Protein 3ZJB (pdb70)

Radius of gyration: 25.99 Å; Cα contacts (8 Å, |Δi|>4): 1140; chains: 3; bounding box: 57×69×74 Å

GO terms:
  GO:0042802 identical protein binding (F, IPI)
  GO:0005634 nucleus (C, IDA)
  GO:0005737 cytoplasm (C, IDA)
  GO:0045860 positive regulation of protein kinase activity (P, IDA)
  GO:0046330 positive regulation of JNK cascade (P, IDA)
  GO:0061630 ubiquitin protein ligase activity (F, EXP)
  GO:0005634 nucleus (C, EXP)
  GO:0005737 cytoplasm (C, EXP)
  GO:0050699 WW domain binding (F, IPI)
  GO:0005515 protein binding (F, IPI)
  GO:0005634 nucleus (C, TAS)
  GO:0001650 fibrillar center (C, IDA)
  GO:0005654 nucleoplasm (C, IDA)
  GO:0005829 cytosol (C, IDA)
  GO:0005164 tumor necrosis factor receptor binding (F, IPI)
  GO:0031625 ubiquitin protein ligase binding (F, IPI)
  GO:0031996 thioesterase binding (F, IPI)

CATH classification: 2.60.210.10

Structure (mmCIF, N/CA/C/O backbone):
data_3ZJB
#
_entry.id   3ZJB
#
_cell.length_a   54.620
_cell.length_b   85.440
_cell.length_c   61.650
_cell.angle_alpha   90.00
_cell.angle_beta   108.08
_cell.angle_gamma   90.00
#
_symmetry.space_group_name_H-M   'P 1 21 1'
#
loop_
_entity.id
_entity.type
_entity.pdbx_description
1 polymer 'TNF RECEPTOR-ASSOCIATED FACTOR 4'
2 non-polymer 'CHLORIDE ION'
3 water water
#
loop_
_atom_site.group_PDB
_atom_site.id
_atom_site.type_symbol
_atom_site.label_atom_id
_atom_site.label_alt_id
_atom_site.label_comp_id
_atom_site.label_asym_id
_atom_site.label_entity_id
_atom_site.label_seq_id
_atom_site.pdbx_PDB_ins_code
_atom_site.Cartn_x
_atom_site.Cartn_y
_atom_site.Cartn_z
_atom_site.occupancy
_atom_site.B_iso_or_equiv
_atom_site.auth_seq_id
_atom_site.auth_comp_id
_atom_site.auth_asym_id
_atom_site.auth_atom_id
_atom_site.pdbx_PDB_model_num
ATOM 1 N N . VAL A 1 4 ? -37.423 -15.057 57.749 1.00 101.21 285 VAL A N 1
ATOM 2 C CA . VAL A 1 4 ? -36.705 -16.205 58.313 1.00 99.73 285 VAL A CA 1
ATOM 3 C C . VAL A 1 4 ? -35.614 -16.678 57.339 1.00 101.95 285 VAL A C 1
ATOM 4 O O . VAL A 1 4 ? -34.465 -16.857 57.753 1.00 99.82 285 VAL A O 1
ATOM 8 N N . SER A 1 5 ? -35.983 -16.867 56.046 1.00 98.98 286 SER A N 1
ATOM 9 C CA . SER A 1 5 ? -35.103 -17.299 54.949 1.00 97.63 286 SER A CA 1
ATOM 10 C C . SER A 1 5 ? -33.908 -16.363 54.770 1.00 99.64 286 SER A C 1
ATOM 11 O O . SER A 1 5 ? -32.813 -16.825 54.446 1.00 97.73 286 SER A O 1
ATOM 14 N N . ARG A 1 6 ? -34.130 -15.049 54.982 1.00 96.31 287 ARG A N 1
ATOM 15 C CA . ARG A 1 6 ? -33.118 -14.002 54.878 1.00 94.94 287 ARG A CA 1
ATOM 16 C C . ARG A 1 6 ? -32.091 -14.108 56.012 1.00 96.27 287 ARG A C 1
ATOM 17 O O . ARG A 1 6 ? -30.898 -14.021 55.735 1.00 94.56 287 ARG A O 1
ATOM 25 N N . GLN A 1 7 ? -32.553 -14.323 57.272 1.00 92.23 288 GLN A N 1
ATOM 26 C CA . GLN A 1 7 ? -31.703 -14.465 58.471 1.00 90.35 288 GLN A CA 1
ATOM 27 C C . GLN A 1 7 ? -30.784 -15.689 58.379 1.00 91.53 288 GLN A C 1
ATOM 28 O O . GLN A 1 7 ? -29.644 -15.635 58.844 1.00 90.03 288 GLN A O 1
ATOM 34 N N . ARG A 1 8 ? -31.289 -16.781 57.775 1.00 87.09 289 ARG A N 1
ATOM 35 C CA . ARG A 1 8 ? -30.566 -18.041 57.595 1.00 85.20 289 ARG A CA 1
ATOM 36 C C . ARG A 1 8 ? -29.528 -17.949 56.483 1.00 86.17 289 ARG A C 1
ATOM 37 O O . ARG A 1 8 ? -28.423 -18.472 56.644 1.00 83.68 289 ARG A O 1
ATOM 45 N N . GLN A 1 9 ? -29.881 -17.271 55.365 1.00 82.74 290 GLN A N 1
ATOM 46 C CA . GLN A 1 9 ? -28.981 -17.021 54.235 1.00 81.72 290 GLN A CA 1
ATOM 47 C C . GLN A 1 9 ? -27.882 -16.068 54.700 1.00 83.16 290 GLN A C 1
ATOM 48 O O . GLN A 1 9 ? -26.743 -16.184 54.244 1.00 81.80 290 GLN A O 1
ATOM 54 N N . GLU A 1 10 ? -28.230 -15.145 55.632 1.00 78.60 291 GLU A N 1
ATOM 55 C CA . GLU A 1 10 ? -27.294 -14.204 56.233 1.00 76.99 291 GLU A CA 1
ATOM 56 C C . GLU A 1 10 ? -26.293 -14.953 57.127 1.00 76.32 291 GLU A C 1
ATOM 57 O O . GLU A 1 10 ? -25.105 -14.659 57.045 1.00 75.33 291 GLU A O 1
ATOM 63 N N . LEU A 1 11 ? -26.761 -15.928 57.948 1.00 70.28 292 LEU A N 1
ATOM 64 C CA . LEU A 1 11 ? -25.902 -16.724 58.840 1.00 68.13 292 LEU A CA 1
ATOM 65 C C . LEU A 1 11 ? -24.894 -17.569 58.065 1.00 67.97 292 LEU A C 1
ATOM 66 O O . LEU A 1 11 ? -23.743 -17.682 58.486 1.00 66.35 292 LEU A O 1
ATOM 71 N N . GLN A 1 12 ? -25.348 -18.166 56.941 1.00 62.88 293 GLN A N 1
ATOM 72 C CA . GLN A 1 12 ? -24.594 -19.018 56.017 1.00 61.08 293 GLN A CA 1
ATOM 73 C C . GLN A 1 12 ? -23.499 -18.209 55.327 1.00 61.41 293 GLN A C 1
ATOM 74 O O . GLN A 1 12 ? -22.394 -18.718 55.108 1.00 59.37 293 GLN A O 1
ATOM 80 N N . GLU A 1 13 ? -23.818 -16.947 54.996 1.00 57.29 294 GLU A N 1
ATOM 81 C CA . GLU A 1 13 ? -22.922 -16.001 54.335 1.00 56.52 294 GLU A CA 1
ATOM 82 C C . GLU A 1 13 ? -21.790 -15.605 55.274 1.00 57.53 294 GLU A C 1
ATOM 83 O O . GLU A 1 13 ? -20.632 -15.593 54.852 1.00 56.18 294 GLU A O 1
ATOM 89 N N . LEU A 1 14 ? -22.126 -15.315 56.550 1.00 53.95 295 LEU A N 1
ATOM 90 C CA . LEU A 1 14 ? -21.164 -14.933 57.587 1.00 53.41 295 LEU A CA 1
ATOM 91 C C . LEU A 1 14 ? -20.258 -16.094 57.962 1.00 55.85 295 LEU A C 1
ATOM 92 O O . LEU A 1 14 ? -19.059 -15.881 58.166 1.00 54.02 295 LEU A O 1
ATOM 97 N N . ARG A 1 15 ? -20.821 -17.325 58.012 1.00 52.81 296 ARG A N 1
ATOM 98 C CA . ARG A 1 15 ? -20.076 -18.548 58.326 1.00 51.93 296 ARG A CA 1
ATOM 99 C C . ARG A 1 15 ? -19.020 -18.828 57.251 1.00 54.23 296 ARG A C 1
ATOM 100 O O . ARG A 1 15 ? -17.896 -19.227 57.576 1.00 52.71 296 ARG A O 1
ATOM 108 N N . ARG A 1 16 ? -19.392 -18.609 55.976 1.00 50.74 297 ARG A N 1
ATOM 109 C CA . ARG A 1 16 ? -18.516 -18.788 54.825 1.00 50.72 297 ARG A CA 1
ATOM 110 C C . ARG A 1 16 ? -17.379 -17.758 54.908 1.00 52.68 297 ARG A C 1
ATOM 111 O O . ARG A 1 16 ? -16.214 -18.135 54.734 1.00 52.10 297 ARG A O 1
ATOM 119 N N . GLU A 1 17 ? -17.723 -16.476 55.220 1.00 47.61 298 GLU A N 1
ATOM 120 C CA . GLU A 1 17 ? -16.783 -15.361 55.380 1.00 46.41 298 GLU A CA 1
ATOM 121 C C . GLU A 1 17 ? -15.757 -15.666 56.476 1.00 46.08 298 GLU A C 1
ATOM 122 O O . GLU A 1 17 ? -14.567 -15.414 56.280 1.00 44.81 298 GLU A O 1
ATOM 128 N N . LEU A 1 18 ? -16.208 -16.256 57.597 1.00 41.36 299 LEU A N 1
ATOM 129 C CA . LEU A 1 18 ? -15.335 -16.649 58.707 1.00 40.33 299 LEU A CA 1
ATOM 130 C C . LEU A 1 18 ? -14.324 -17.726 58.281 1.00 42.92 299 LEU A C 1
ATOM 131 O O . LEU A 1 18 ? -13.137 -17.631 58.616 1.00 42.09 299 LEU A O 1
ATOM 136 N N . GLU A 1 19 ? -14.791 -18.695 57.479 1.00 38.69 300 GLU A N 1
ATOM 137 C CA . GLU A 1 19 ? -13.947 -19.774 56.971 1.00 37.98 300 GLU A CA 1
ATOM 138 C C . GLU A 1 19 ? -12.854 -19.266 56.028 1.00 42.28 300 GLU A C 1
ATOM 139 O O . GLU A 1 19 ? -11.741 -19.788 56.066 1.00 42.03 300 GLU A O 1
ATOM 145 N N . GLU A 1 20 ? -13.142 -18.216 55.230 1.00 39.53 301 GLU A N 1
ATOM 146 C CA . GLU A 1 20 ? -12.154 -17.574 54.348 1.00 39.11 301 GLU A CA 1
ATOM 147 C C . GLU A 1 20 ? -11.101 -16.781 55.158 1.00 39.90 301 GLU A C 1
ATOM 148 O O . GLU A 1 20 ? -10.009 -16.523 54.645 1.00 38.80 301 GLU A O 1
ATOM 154 N N . LEU A 1 21 ? -11.416 -16.452 56.445 1.00 33.98 302 LEU A N 1
ATOM 155 C CA . LEU A 1 21 ? -10.510 -15.786 57.377 1.00 31.91 302 LEU A CA 1
ATOM 156 C C . LEU A 1 21 ? -9.611 -16.782 58.142 1.00 34.20 302 LEU A C 1
ATOM 157 O O . LEU A 1 21 ? -8.771 -16.347 58.939 1.00 33.22 302 LEU A O 1
ATOM 162 N N . SER A 1 22 ? -9.784 -18.106 57.918 1.00 29.03 303 SER A N 1
ATOM 163 C CA . SER A 1 22 ? -8.910 -19.106 58.531 1.00 28.01 303 SER A CA 1
ATOM 164 C C . SER A 1 22 ? -7.611 -19.134 57.686 1.00 29.97 303 SER A C 1
ATOM 165 O O . SER A 1 22 ? -7.603 -19.642 56.567 1.00 27.84 303 SER A O 1
ATOM 168 N N . VAL A 1 23 ? -6.558 -18.483 58.198 1.00 26.33 304 VAL A N 1
ATOM 169 C CA . VAL A 1 23 ? -5.285 -18.312 57.504 1.00 26.33 304 VAL A CA 1
ATOM 170 C C . VAL A 1 23 ? -4.172 -18.556 58.496 1.00 29.63 304 VAL A C 1
ATOM 171 O O . VAL A 1 23 ? -4.255 -18.108 59.637 1.00 29.23 304 VAL A O 1
ATOM 175 N N . GLY A 1 24 ? -3.122 -19.238 58.049 1.00 25.85 305 GLY A N 1
ATOM 176 C CA . GLY A 1 24 ? -1.948 -19.456 58.875 1.00 24.73 305 GLY A CA 1
ATOM 177 C C . GLY A 1 24 ? -1.259 -18.150 59.256 1.00 30.84 305 GLY A C 1
ATOM 178 O O . GLY A 1 24 ? -1.365 -17.156 58.536 1.00 31.19 305 GLY A O 1
ATOM 179 N N . SER A 1 25 ? -0.584 -18.129 60.406 1.00 28.33 306 SER A N 1
ATOM 180 C CA . SER A 1 25 ? 0.166 -16.974 60.891 1.00 28.66 306 SER A CA 1
ATOM 181 C C . SER A 1 25 ? 1.609 -17.238 60.488 1.00 32.15 306 SER A C 1
ATOM 182 O O . SER A 1 25 ? 2.252 -18.123 61.056 1.00 29.34 306 SER A O 1
ATOM 185 N N . ASP A 1 26 ? 2.101 -16.526 59.449 1.00 30.63 307 ASP A N 1
ATOM 186 C CA . ASP A 1 26 ? 3.429 -16.755 58.859 1.00 31.61 307 ASP A CA 1
ATOM 187 C C . ASP A 1 26 ? 3.554 -18.241 58.446 1.00 32.90 307 ASP A C 1
ATOM 188 O O . ASP A 1 26 ? 4.552 -18.892 58.754 1.00 33.54 307 ASP A O 1
ATOM 193 N N . GLY A 1 27 ? 2.487 -18.764 57.827 1.00 27.63 308 GLY A N 1
ATOM 194 C CA . GLY A 1 27 ? 2.378 -20.145 57.361 1.00 26.98 308 GLY A CA 1
ATOM 195 C C . GLY A 1 27 ? 2.055 -21.180 58.426 1.00 29.75 308 GLY A C 1
ATOM 196 O O . GLY A 1 27 ? 1.987 -22.378 58.121 1.00 28.78 308 GLY A O 1
ATOM 197 N N . VAL A 1 28 ? 1.809 -20.731 59.671 1.00 27.05 309 VAL A N 1
ATOM 198 C CA . VAL A 1 28 ? 1.533 -21.632 60.799 1.00 26.15 309 VAL A CA 1
ATOM 199 C C . VAL A 1 28 ? 0.064 -21.761 61.189 1.00 27.96 309 VAL A C 1
ATOM 200 O O . VAL A 1 28 ? -0.587 -20.760 61.485 1.00 27.88 309 VAL A O 1
ATOM 204 N N . LEU A 1 29 ? -0.416 -23.001 61.279 1.00 23.84 310 LEU A N 1
ATOM 205 C CA . LEU A 1 29 ? -1.738 -23.311 61.813 1.00 24.07 310 LEU A CA 1
ATOM 206 C C . LEU A 1 29 ? -1.506 -24.080 63.092 1.00 24.93 310 LEU A C 1
ATOM 207 O O . LEU A 1 29 ? -0.714 -25.031 63.113 1.00 22.64 310 LEU A O 1
ATOM 212 N N . ILE A 1 30 ? -2.196 -23.672 64.155 1.00 21.55 311 ILE A N 1
ATOM 213 C CA . ILE A 1 30 ? -2.201 -24.401 65.419 1.00 21.02 311 ILE A CA 1
ATOM 214 C C . ILE A 1 30 ? -3.627 -24.865 65.623 1.00 24.97 311 ILE A C 1
ATOM 215 O O . ILE A 1 30 ? -4.541 -24.035 65.719 1.00 26.17 311 ILE A O 1
ATOM 220 N N . TRP A 1 31 ? -3.816 -26.190 65.644 1.00 18.65 312 TRP A N 1
ATOM 221 C CA . TRP A 1 31 ? -5.112 -26.831 65.816 1.00 18.12 312 TRP A CA 1
ATOM 222 C C . TRP A 1 31 ? -5.222 -27.463 67.200 1.00 18.52 312 TRP A C 1
ATOM 223 O O . TRP A 1 31 ? -4.478 -28.385 67.531 1.00 18.23 312 TRP A O 1
ATOM 234 N N . LYS A 1 32 ? -6.176 -26.949 67.998 1.00 15.87 313 LYS A N 1
ATOM 235 C CA . LYS A 1 32 ? -6.416 -27.454 69.348 1.00 15.29 313 LYS A CA 1
ATOM 236 C C . LYS A 1 32 ? -7.499 -28.541 69.296 1.00 18.92 313 LYS A C 1
ATOM 237 O O . LYS A 1 32 ? -8.615 -28.278 68.861 1.00 19.99 313 LYS A O 1
ATOM 243 N N . ILE A 1 33 ? -7.154 -29.760 69.711 1.00 15.65 314 ILE A N 1
ATOM 244 C CA . ILE A 1 33 ? -8.108 -30.860 69.784 1.00 15.12 314 ILE A CA 1
ATOM 245 C C . ILE A 1 33 ? -8.524 -30.977 71.241 1.00 16.91 314 ILE A C 1
ATOM 246 O O . ILE A 1 33 ? -7.759 -31.489 72.044 1.00 16.78 314 ILE A O 1
ATOM 251 N N . GLY A 1 34 ? -9.720 -30.486 71.560 1.00 15.20 315 GLY A N 1
ATOM 252 C CA . GLY A 1 34 ? -10.290 -30.543 72.904 1.00 14.70 315 GLY A CA 1
ATOM 253 C C . GLY A 1 34 ? -10.989 -31.871 73.132 1.00 18.61 315 GLY A C 1
ATOM 254 O O . GLY A 1 34 ? -11.181 -32.644 72.181 1.00 16.25 315 GLY A O 1
ATOM 255 N N . SER A 1 35 ? -11.378 -32.131 74.396 1.00 16.44 316 SER A N 1
ATOM 256 C CA . SER A 1 35 ? -12.037 -33.356 74.867 1.00 17.76 316 SER A CA 1
ATOM 257 C C . SER A 1 35 ? -11.243 -34.597 74.420 1.00 19.78 316 SER A C 1
ATOM 258 O O . SER A 1 35 ? -11.838 -35.555 73.924 1.00 19.98 316 SER A O 1
ATOM 261 N N . TYR A 1 36 ? -9.905 -34.553 74.559 1.00 16.75 317 TYR A N 1
ATOM 262 C CA . TYR A 1 36 ? -9.000 -35.638 74.111 1.00 16.82 317 TYR A CA 1
ATOM 263 C C . TYR A 1 36 ? -9.399 -37.027 74.673 1.00 19.83 317 TYR A C 1
ATOM 264 O O . TYR A 1 36 ? -9.425 -38.016 73.929 1.00 19.21 317 TYR A O 1
ATOM 273 N N . GLY A 1 37 ? -9.660 -37.064 75.983 1.00 17.52 318 GLY A N 1
ATOM 274 C CA . GLY A 1 37 ? -10.011 -38.279 76.709 1.00 18.87 318 GLY A CA 1
ATOM 275 C C . GLY A 1 37 ? -11.226 -38.984 76.141 1.00 21.92 318 GLY A C 1
ATOM 276 O O . GLY A 1 37 ? -11.195 -40.191 75.905 1.00 22.22 318 GLY A O 1
ATOM 277 N N . ARG A 1 38 ? -12.273 -38.223 75.852 1.00 18.92 319 ARG A N 1
ATOM 278 C CA . ARG A 1 38 ? -13.507 -38.752 75.268 1.00 18.99 319 ARG A CA 1
ATOM 279 C C . ARG A 1 38 ? -13.288 -39.189 73.802 1.00 21.11 319 ARG A C 1
ATOM 280 O O . ARG A 1 38 ? -13.671 -40.296 73.442 1.00 19.50 319 ARG A O 1
ATOM 288 N N . ARG A 1 39 ? -12.662 -38.328 72.989 1.00 18.45 320 ARG A N 1
ATOM 289 C CA . ARG A 1 39 ? -12.405 -38.555 71.563 1.00 19.51 320 ARG A CA 1
ATOM 290 C C . ARG A 1 39 ? -11.486 -39.774 71.330 1.00 21.50 320 ARG A C 1
ATOM 291 O O . ARG A 1 39 ? -11.682 -40.517 70.354 1.00 20.18 320 ARG A O 1
ATOM 299 N N . LEU A 1 40 ? -10.511 -39.986 72.249 1.00 17.49 321 LEU A N 1
ATOM 300 C CA . LEU A 1 40 ? -9.651 -41.173 72.224 1.00 18.38 321 LEU A CA 1
ATOM 301 C C . LEU A 1 40 ? -10.510 -42.440 72.441 1.00 21.54 321 LEU A C 1
ATOM 302 O O . LEU A 1 40 ? -10.327 -43.436 71.732 1.00 20.69 321 LEU A O 1
ATOM 307 N N . GLN A 1 41 ? -11.473 -42.396 73.396 1.00 18.60 322 GLN A N 1
ATOM 308 C CA . GLN A 1 41 ? -12.338 -43.560 73.614 1.00 18.91 322 GLN A CA 1
ATOM 309 C C . GLN A 1 41 ? -13.258 -43.785 72.432 1.00 22.44 322 GLN A C 1
ATOM 310 O O . GLN A 1 41 ? -13.493 -44.939 72.080 1.00 20.17 322 GLN A O 1
ATOM 316 N N . GLU A 1 42 ? -13.734 -42.701 71.766 1.00 21.48 323 GLU A N 1
ATOM 317 C CA . GLU A 1 42 ? -14.574 -42.854 70.566 1.00 21.51 323 GLU A CA 1
ATOM 318 C C . GLU A 1 42 ? -13.780 -43.564 69.445 1.00 23.90 323 GLU A C 1
ATOM 319 O O . GLU A 1 42 ? -14.314 -44.438 68.751 1.00 23.36 323 GLU A O 1
ATOM 325 N N . ALA A 1 43 ? -12.495 -43.193 69.303 1.00 18.88 324 ALA A N 1
ATOM 326 C CA . ALA A 1 43 ? -11.576 -43.723 68.287 1.00 17.64 324 ALA A CA 1
ATOM 327 C C . ALA A 1 43 ? -11.239 -45.199 68.553 1.00 25.05 324 ALA A C 1
ATOM 328 O O . ALA A 1 43 ? -11.085 -45.989 67.620 1.00 27.17 324 ALA A O 1
ATOM 330 N N . LYS A 1 44 ? -11.211 -45.593 69.823 1.00 23.05 325 LYS A N 1
ATOM 331 C CA . LYS A 1 44 ? -10.976 -46.988 70.198 1.00 23.51 325 LYS A CA 1
ATOM 332 C C . LYS A 1 44 ? -12.195 -47.858 69.891 1.00 30.52 325 LYS A C 1
ATOM 333 O O . LYS A 1 44 ? -12.036 -49.042 69.618 1.00 32.86 325 LYS A O 1
ATOM 339 N N . ALA A 1 45 ? -13.407 -47.269 69.924 1.00 27.83 326 ALA A N 1
ATOM 340 C CA . ALA A 1 45 ? -14.659 -47.960 69.644 1.00 29.81 326 ALA A CA 1
ATOM 341 C C . ALA A 1 45 ? -14.938 -48.066 68.133 1.00 34.51 326 ALA A C 1
ATOM 342 O O . ALA A 1 45 ? -15.673 -48.962 67.711 1.00 35.73 326 ALA A O 1
ATOM 344 N N . LYS A 1 46 ? -14.373 -47.157 67.339 1.00 29.24 327 LYS A N 1
ATOM 345 C CA . LYS A 1 46 ? -14.563 -47.101 65.888 1.00 29.54 327 LYS A CA 1
ATOM 346 C C . LYS A 1 46 ? -13.200 -46.952 65.182 1.00 33.51 327 LYS A C 1
ATOM 347 O O . LYS A 1 46 ? -12.713 -45.829 65.057 1.00 31.90 327 LYS A O 1
ATOM 353 N N . PRO A 1 47 ? -12.584 -48.061 64.701 1.00 31.22 328 PRO A N 1
ATOM 354 C CA . PRO A 1 47 ? -11.307 -47.936 63.959 1.00 30.22 328 PRO A CA 1
ATOM 355 C C . PRO A 1 47 ? -11.399 -46.939 62.802 1.00 31.83 328 PRO A C 1
ATOM 356 O O . PRO A 1 47 ? -12.465 -46.766 62.194 1.00 29.56 328 PRO A O 1
ATOM 360 N N . ASN A 1 48 ? -10.289 -46.245 62.537 1.00 28.89 329 ASN A N 1
ATOM 361 C CA . ASN A 1 48 ? -10.211 -45.223 61.496 1.00 29.42 329 ASN A CA 1
ATOM 362 C C . ASN A 1 48 ? -11.162 -44.029 61.692 1.00 33.28 329 ASN A C 1
ATOM 363 O O . ASN A 1 48 ? -11.520 -43.408 60.701 1.00 34.10 329 ASN A O 1
ATOM 368 N N . LEU A 1 49 ? -11.584 -43.701 62.956 1.00 29.71 330 LEU A N 1
ATOM 369 C CA . LEU A 1 49 ? -12.384 -42.481 63.202 1.00 28.67 330 LEU A CA 1
ATOM 370 C C . LEU A 1 49 ? -11.367 -41.318 63.033 1.00 26.52 330 LEU A C 1
ATOM 371 O O . LEU A 1 49 ? -10.348 -41.333 63.694 1.00 22.76 330 LEU A O 1
ATOM 376 N N . GLU A 1 50 ? -11.625 -40.364 62.143 1.00 25.83 331 GLU A N 1
ATOM 377 C CA . GLU A 1 50 ? -10.695 -39.250 61.850 1.00 24.27 331 GLU A CA 1
ATOM 378 C C . GLU A 1 50 ? -11.238 -37.904 62.333 1.00 28.82 331 GLU A C 1
ATOM 379 O O . GLU A 1 50 ? -12.406 -37.624 62.106 1.00 28.28 331 GLU A O 1
ATOM 385 N N . CYS A 1 51 ? -10.380 -37.091 63.000 1.00 26.09 332 CYS A N 1
ATOM 386 C CA . CYS A 1 51 ? -10.622 -35.707 63.476 1.00 26.87 332 CYS A CA 1
ATOM 387 C C . CYS A 1 51 ? -10.112 -34.790 62.394 1.00 25.39 332 CYS A C 1
ATOM 388 O O . CYS A 1 51 ? -9.038 -35.054 61.862 1.00 21.12 332 CYS A O 1
ATOM 391 N N . PHE A 1 52 ? -10.817 -33.674 62.130 1.00 23.06 333 PHE A N 1
ATOM 392 C CA . PHE A 1 52 ? -10.418 -32.728 61.092 1.00 22.92 333 PHE A CA 1
ATOM 393 C C . PHE A 1 52 ? -10.199 -31.351 61.648 1.00 25.44 333 PHE A C 1
ATOM 394 O O . PHE A 1 52 ? -10.962 -30.897 62.505 1.00 24.62 333 PHE A O 1
ATOM 402 N N . SER A 1 53 ? -9.145 -30.670 61.178 1.00 21.18 334 SER A N 1
ATOM 403 C CA . SER A 1 53 ? -8.892 -29.299 61.618 1.00 19.36 334 SER A CA 1
ATOM 404 C C . SER A 1 53 ? -9.873 -28.419 60.821 1.00 23.10 334 SER A C 1
ATOM 405 O O . SER A 1 53 ? -10.395 -28.869 59.781 1.00 21.98 334 SER A O 1
ATOM 408 N N . PRO A 1 54 ? -10.061 -27.134 61.163 1.00 21.79 335 PRO A N 1
ATOM 409 C CA . PRO A 1 54 ? -10.763 -26.274 60.205 1.00 22.57 335 PRO A CA 1
ATOM 410 C C . PRO A 1 54 ? -9.858 -26.172 58.950 1.00 24.05 335 PRO A C 1
ATOM 411 O O . PRO A 1 54 ? -8.621 -26.291 59.052 1.00 21.34 335 PRO A O 1
ATOM 415 N N . ALA A 1 55 ? -10.454 -25.966 57.773 1.00 21.91 336 ALA A N 1
ATOM 416 C CA . ALA A 1 55 ? -9.659 -25.729 56.562 1.00 23.29 336 ALA A CA 1
ATOM 417 C C . ALA A 1 55 ? -8.943 -24.385 56.804 1.00 24.78 336 ALA A C 1
ATOM 418 O O . ALA A 1 55 ? -9.430 -23.561 57.584 1.00 23.29 336 ALA A O 1
ATOM 420 N N . PHE A 1 56 ? -7.744 -24.219 56.242 1.00 21.40 337 PHE A N 1
ATOM 421 C CA . PHE A 1 56 ? -6.990 -22.978 56.383 1.00 21.44 337 PHE A CA 1
ATOM 422 C C . PHE A 1 56 ? -6.189 -22.681 55.138 1.00 23.65 337 PHE A C 1
ATOM 423 O O . PHE A 1 56 ? -5.741 -23.605 54.441 1.00 21.82 337 PHE A O 1
ATOM 431 N N . TYR A 1 57 ? -5.995 -21.387 54.876 1.00 19.20 338 TYR A N 1
ATOM 432 C CA . TYR A 1 57 ? -5.149 -20.947 53.794 1.00 19.90 338 TYR A CA 1
ATOM 433 C C . TYR A 1 57 ? -3.728 -20.858 54.354 1.00 24.10 338 TYR A C 1
ATOM 434 O O . TYR A 1 57 ? -3.543 -20.369 55.471 1.00 22.94 338 TYR A O 1
ATOM 443 N N . THR A 1 58 ? -2.726 -21.360 53.596 1.00 22.26 339 THR A N 1
ATOM 444 C CA . THR A 1 58 ? -1.310 -21.273 54.004 1.00 22.83 339 THR A CA 1
ATOM 445 C C . THR A 1 58 ? -0.903 -19.818 54.262 1.00 28.63 339 THR A C 1
ATOM 446 O O . THR A 1 58 ? -0.162 -19.524 55.204 1.00 28.85 339 THR A O 1
ATOM 450 N N . HIS A 1 59 ? -1.415 -18.924 53.415 1.00 24.89 340 HIS A N 1
ATOM 451 C CA . HIS A 1 59 ? -1.233 -17.480 53.446 1.00 25.06 340 HIS A CA 1
ATOM 452 C C . HIS A 1 59 ? -2.437 -16.903 52.727 1.00 25.95 340 HIS A C 1
ATOM 453 O O . HIS A 1 59 ? -3.164 -17.639 52.049 1.00 23.53 340 HIS A O 1
ATOM 460 N N . LYS A 1 60 ? -2.706 -15.619 52.931 1.00 23.55 341 LYS A N 1
ATOM 461 C CA . LYS A 1 60 ? -3.835 -14.975 52.283 1.00 23.45 341 LYS A CA 1
ATOM 462 C C . LYS A 1 60 ? -3.689 -15.152 50.759 1.00 25.63 341 LYS A C 1
ATOM 463 O O . LYS A 1 60 ? -2.606 -14.952 50.214 1.00 24.83 341 LYS A O 1
ATOM 469 N N . TYR A 1 61 ? -4.745 -15.660 50.116 1.00 21.97 342 TYR A N 1
ATOM 470 C CA . TYR A 1 61 ? -4.764 -15.933 48.668 1.00 22.47 342 TYR A CA 1
ATOM 471 C C . TYR A 1 61 ? -3.859 -17.113 48.265 1.00 25.50 342 TYR A C 1
ATOM 472 O O . TYR A 1 61 ? -3.454 -17.202 47.105 1.00 26.26 342 TYR A O 1
ATOM 481 N N . GLY A 1 62 ? -3.559 -17.984 49.229 1.00 21.50 343 GLY A N 1
ATOM 482 C CA . GLY A 1 62 ? -2.705 -19.149 49.038 1.00 21.32 343 GLY A CA 1
ATOM 483 C C . GLY A 1 62 ? -3.460 -20.455 48.903 1.00 24.29 343 GLY A C 1
ATOM 484 O O . GLY A 1 62 ? -4.609 -20.477 48.446 1.00 25.07 343 GLY A O 1
ATOM 485 N N . TYR A 1 63 ? -2.777 -21.558 49.233 1.00 19.61 344 TYR A N 1
ATOM 486 C CA . TYR A 1 63 ? -3.303 -22.914 49.149 1.00 19.46 344 TYR A CA 1
ATOM 487 C C . TYR A 1 63 ? -4.248 -23.146 50.321 1.00 24.11 344 TYR A C 1
ATOM 488 O O . TYR A 1 63 ? -3.962 -22.725 51.433 1.00 25.35 344 TYR A O 1
ATOM 497 N N . LYS A 1 64 ? -5.334 -23.854 50.073 1.00 21.81 345 LYS A N 1
ATOM 498 C CA . LYS A 1 64 ? -6.255 -24.243 51.130 1.00 20.79 345 LYS A CA 1
ATOM 499 C C . LYS A 1 64 ? -5.879 -25.670 51.544 1.00 22.89 345 LYS A C 1
ATOM 500 O O . LYS A 1 64 ? -5.862 -26.576 50.706 1.00 22.15 345 LYS A O 1
ATOM 506 N N . LEU A 1 65 ? -5.529 -25.853 52.818 1.00 20.07 346 LEU A N 1
ATOM 507 C CA . LEU A 1 65 ? -5.120 -27.151 53.369 1.00 20.58 346 LEU A CA 1
ATOM 508 C C . LEU A 1 65 ? -6.017 -27.509 54.555 1.00 22.64 346 LEU A C 1
ATOM 509 O O . LEU A 1 65 ? -6.741 -26.652 55.085 1.00 21.33 346 LEU A O 1
ATOM 514 N N . GLN A 1 66 ? -5.950 -28.778 54.986 1.00 18.62 347 GLN A N 1
ATOM 515 C CA . GLN A 1 66 ? -6.700 -29.255 56.143 1.00 18.13 347 GLN A CA 1
ATOM 516 C C . GLN A 1 66 ? -5.907 -30.369 56.806 1.00 22.63 347 GLN A C 1
ATOM 517 O O . GLN A 1 66 ? -5.449 -31.306 56.139 1.00 23.88 347 GLN A O 1
ATOM 523 N N . VAL A 1 67 ? -5.712 -30.236 58.107 1.00 19.23 348 VAL A N 1
ATOM 524 C CA . VAL A 1 67 ? -4.992 -31.223 58.893 1.00 18.45 348 VAL A CA 1
ATOM 525 C C . VAL A 1 67 ? -6.036 -32.221 59.415 1.00 22.09 348 VAL A C 1
ATOM 526 O O . VAL A 1 67 ? -7.188 -31.852 59.690 1.00 21.28 348 VAL A O 1
ATOM 530 N N . SER A 1 68 ? -5.638 -33.472 59.552 1.00 16.95 349 SER A N 1
ATOM 531 C CA . SER A 1 68 ? -6.480 -34.502 60.139 1.00 16.85 349 SER A CA 1
ATOM 532 C C . SER A 1 68 ? -5.644 -35.372 61.053 1.00 21.75 349 SER A C 1
ATOM 533 O O . SER A 1 68 ? -4.408 -35.416 60.928 1.00 20.95 349 SER A O 1
ATOM 536 N N . ALA A 1 69 ? -6.312 -36.029 62.002 1.00 18.90 350 ALA A N 1
ATOM 537 C CA . ALA A 1 69 ? -5.657 -36.897 62.971 1.00 17.67 350 ALA A CA 1
ATOM 538 C C . ALA A 1 69 ? -6.519 -38.097 63.300 1.00 20.54 350 ALA A C 1
ATOM 539 O O . ALA A 1 69 ? -7.754 -37.990 63.347 1.00 20.00 350 ALA A O 1
ATOM 541 N N . PHE A 1 70 ? -5.850 -39.236 63.545 1.00 16.24 351 PHE A N 1
ATOM 542 C CA . PHE A 1 70 ? -6.449 -40.469 64.022 1.00 16.66 351 PHE A CA 1
ATOM 543 C C . PHE A 1 70 ? -5.898 -40.603 65.424 1.00 19.89 351 PHE A C 1
ATOM 544 O O . PHE A 1 70 ? -4.719 -40.921 65.580 1.00 19.32 351 PHE A O 1
ATOM 552 N N . LEU A 1 71 ? -6.719 -40.285 66.449 1.00 16.14 352 LEU A N 1
ATOM 553 C CA . LEU A 1 71 ? -6.262 -40.331 67.853 1.00 15.97 352 LEU A CA 1
ATOM 554 C C . LEU A 1 71 ? -5.842 -41.722 68.304 1.00 20.50 352 LEU A C 1
ATOM 555 O O . LEU A 1 71 ? -4.942 -41.856 69.140 1.00 20.72 352 LEU A O 1
ATOM 560 N N . ASN A 1 72 ? -6.476 -42.757 67.725 1.00 18.84 353 ASN A N 1
ATOM 561 C CA . ASN A 1 72 ? -6.125 -44.133 67.986 1.00 19.07 353 ASN A CA 1
ATOM 562 C C . ASN A 1 72 ? -5.346 -44.735 66.812 1.00 24.60 353 ASN A C 1
ATOM 563 O O . ASN A 1 72 ? -5.158 -45.942 66.752 1.00 26.41 353 ASN A O 1
ATOM 568 N N . GLY A 1 73 ? -4.934 -43.884 65.870 1.00 21.11 354 GLY A N 1
ATOM 569 C CA . GLY A 1 73 ? -4.085 -44.267 64.746 1.00 20.95 354 GLY A CA 1
ATOM 570 C C . GLY A 1 73 ? -4.721 -44.950 63.559 1.00 25.39 354 GLY A C 1
ATOM 571 O O . GLY A 1 73 ? -5.855 -45.434 63.621 1.00 24.02 354 GLY A O 1
ATOM 572 N N . ASN A 1 74 ? -3.991 -44.960 62.450 1.00 22.35 355 ASN A N 1
ATOM 573 C CA . ASN A 1 74 ? -4.444 -45.653 61.253 1.00 23.90 355 ASN A CA 1
ATOM 574 C C . ASN A 1 74 ? -3.262 -46.343 60.579 1.00 27.19 355 ASN A C 1
ATOM 575 O O . ASN A 1 74 ? -2.106 -46.102 60.977 1.00 23.24 355 ASN A O 1
ATOM 580 N N . GLY A 1 75 ? -3.556 -47.209 59.610 1.00 24.96 356 GLY A N 1
ATOM 581 C CA . GLY A 1 75 ? -2.536 -47.977 58.903 1.00 25.60 356 GLY A CA 1
ATOM 582 C C . GLY A 1 75 ? -1.659 -48.739 59.868 1.00 29.43 356 GLY A C 1
ATOM 583 O O . GLY A 1 75 ? -2.167 -49.371 60.791 1.00 29.41 356 GLY A O 1
ATOM 584 N N . SER A 1 76 ? -0.334 -48.593 59.738 1.00 27.38 357 SER A N 1
ATOM 585 C CA . SER A 1 76 ? 0.626 -49.254 60.627 1.00 27.00 357 SER A CA 1
ATOM 586 C C . SER A 1 76 ? 0.600 -48.753 62.092 1.00 30.55 357 SER A C 1
ATOM 587 O O . SER A 1 76 ? 1.133 -49.438 62.978 1.00 30.46 357 SER A O 1
ATOM 590 N N . GLY A 1 77 ? -0.020 -47.601 62.335 1.00 25.08 358 GLY A N 1
ATOM 591 C CA . GLY A 1 77 ? -0.145 -47.050 63.684 1.00 24.09 358 GLY A CA 1
ATOM 592 C C . GLY A 1 77 ? -1.467 -47.321 64.390 1.00 28.38 358 GLY A C 1
ATOM 593 O O . GLY A 1 77 ? -1.669 -46.851 65.516 1.00 28.31 358 GLY A O 1
ATOM 594 N N . GLU A 1 78 ? -2.374 -48.088 63.742 1.00 25.78 359 GLU A N 1
ATOM 595 C CA . GLU A 1 78 ? -3.704 -48.381 64.285 1.00 27.05 359 GLU A CA 1
ATOM 596 C C . GLU A 1 78 ? -3.668 -49.108 65.641 1.00 30.21 359 GLU A C 1
ATOM 597 O O . GLU A 1 78 ? -3.070 -50.179 65.757 1.00 29.97 359 GLU A O 1
ATOM 603 N N . GLY A 1 79 ? -4.296 -48.496 66.640 1.00 26.58 360 GLY A N 1
ATOM 604 C CA . GLY A 1 79 ? -4.357 -49.002 68.009 1.00 24.84 360 GLY A CA 1
ATOM 605 C C . GLY A 1 79 ? -3.133 -48.694 68.856 1.00 27.05 360 GLY A C 1
ATOM 606 O O . GLY A 1 79 ? -3.153 -48.958 70.054 1.00 26.75 360 GLY A O 1
ATOM 607 N N . THR A 1 80 ? -2.050 -48.123 68.264 1.00 22.87 361 THR A N 1
ATOM 608 C CA . THR A 1 80 ? -0.797 -47.913 69.015 1.00 21.02 361 THR A CA 1
ATOM 609 C C . THR A 1 80 ? -0.218 -46.498 68.964 1.00 20.09 361 THR A C 1
ATOM 610 O O . THR A 1 80 ? 0.647 -46.177 69.764 1.00 17.93 361 THR A O 1
ATOM 614 N N . HIS A 1 81 ? -0.623 -45.701 67.988 1.00 19.56 362 HIS A N 1
ATOM 615 C CA . HIS A 1 81 ? -0.084 -44.360 67.789 1.00 18.87 362 HIS A CA 1
ATOM 616 C C . HIS A 1 81 ? -1.149 -43.338 67.452 1.00 23.06 362 HIS A C 1
ATOM 617 O O . HIS A 1 81 ? -2.256 -43.680 67.016 1.00 22.13 362 HIS A O 1
ATOM 624 N N . LEU A 1 82 ? -0.760 -42.062 67.562 1.00 20.12 363 LEU A N 1
ATOM 625 C CA . LEU A 1 82 ? -1.482 -40.932 67.013 1.00 18.39 363 LEU A CA 1
ATOM 626 C C . LEU A 1 82 ? -0.955 -40.873 65.553 1.00 20.15 363 LEU A C 1
ATOM 627 O O . LEU A 1 82 ? 0.262 -40.988 65.344 1.00 21.08 363 LEU A O 1
ATOM 632 N N . SER A 1 83 ? -1.825 -40.670 64.584 1.00 15.61 364 SER A N 1
ATOM 633 C CA . SER A 1 83 ? -1.421 -40.536 63.179 1.00 15.91 364 SER A CA 1
ATOM 634 C C . SER A 1 83 ? -1.869 -39.136 62.738 1.00 19.72 364 SER A C 1
ATOM 635 O O . SER A 1 83 ? -2.957 -38.705 63.141 1.00 18.18 364 SER A O 1
ATOM 638 N N . LEU A 1 84 ? -1.039 -38.432 61.917 1.00 15.91 365 LEU A N 1
ATOM 639 C CA . LEU A 1 84 ? -1.324 -37.076 61.476 1.00 15.99 365 LEU A CA 1
ATOM 640 C C . LEU A 1 84 ? -1.195 -36.925 59.970 1.00 21.12 365 LEU A C 1
ATOM 641 O O . LEU A 1 84 ? -0.246 -37.428 59.365 1.00 21.39 365 LEU A O 1
ATOM 646 N N . TYR A 1 85 ? -2.142 -36.230 59.361 1.00 17.53 366 TYR A N 1
ATOM 647 C CA . TYR A 1 85 ? -2.138 -36.048 57.916 1.00 17.10 366 TYR A CA 1
ATOM 648 C C . TYR A 1 85 ? -2.525 -34.641 57.515 1.00 23.14 366 TYR A C 1
ATOM 649 O O . TYR A 1 85 ? -3.155 -33.908 58.279 1.00 20.59 366 TYR A O 1
ATOM 658 N N . ILE A 1 86 ? -2.158 -34.272 56.296 1.00 21.63 367 ILE A N 1
ATOM 659 C CA . ILE A 1 86 ? -2.578 -33.010 55.721 1.00 21.58 367 ILE A CA 1
ATOM 660 C C . ILE A 1 86 ? -3.091 -33.326 54.319 1.00 23.01 367 ILE A C 1
ATOM 661 O O . ILE A 1 86 ? -2.666 -34.309 53.709 1.00 21.27 367 ILE A O 1
ATOM 666 N N . ARG A 1 87 ? -4.017 -32.501 53.833 1.00 20.29 368 ARG A N 1
ATOM 667 C CA . ARG A 1 87 ? -4.551 -32.585 52.497 1.00 20.27 368 ARG A CA 1
ATOM 668 C C . ARG A 1 87 ? -4.704 -31.207 51.874 1.00 23.80 368 ARG A C 1
ATOM 669 O O . ARG A 1 87 ? -4.923 -30.209 52.579 1.00 21.79 368 ARG A O 1
ATOM 677 N N . VAL A 1 88 ? -4.508 -31.152 50.546 1.00 21.29 369 VAL A N 1
ATOM 678 C CA . VAL A 1 88 ? -4.746 -29.958 49.739 1.00 21.54 369 VAL A CA 1
ATOM 679 C C . VAL A 1 88 ? -6.240 -30.055 49.400 1.00 26.51 369 VAL A C 1
ATOM 680 O O . VAL A 1 88 ? -6.697 -31.105 48.923 1.00 26.26 369 VAL A O 1
ATOM 684 N N . LEU A 1 89 ? -6.981 -28.979 49.629 1.00 23.12 370 LEU A N 1
ATOM 685 C CA . LEU A 1 89 ? -8.391 -28.895 49.274 1.00 23.49 370 LEU A CA 1
ATOM 686 C C . LEU A 1 89 ? -8.553 -27.908 48.092 1.00 27.97 370 LEU A C 1
ATOM 687 O O . LEU A 1 89 ? -7.685 -27.039 47.925 1.00 24.91 370 LEU A O 1
ATOM 692 N N . PRO A 1 90 ? -9.663 -27.969 47.297 1.00 27.25 371 PRO A N 1
ATOM 693 C CA . PRO A 1 90 ? -9.874 -26.933 46.262 1.00 28.40 371 PRO A CA 1
ATOM 694 C C . PRO A 1 90 ? -10.012 -25.574 46.953 1.00 32.72 371 PRO A C 1
ATOM 695 O O . PRO A 1 90 ? -10.741 -25.452 47.940 1.00 33.52 371 PRO A O 1
ATOM 699 N N . GLY A 1 91 ? -9.223 -24.605 46.510 1.00 28.62 372 GLY A N 1
ATOM 700 C CA . GLY A 1 91 ? -9.215 -23.265 47.089 1.00 28.69 372 GLY A CA 1
ATOM 701 C C . GLY A 1 91 ? -9.680 -22.231 46.088 1.00 31.94 372 GLY A C 1
ATOM 702 O O . GLY A 1 91 ? -9.604 -22.458 44.876 1.00 30.32 372 GLY A O 1
ATOM 703 N N . ALA A 1 92 ? -10.152 -21.083 46.572 1.00 28.95 373 ALA A N 1
ATOM 704 C CA . ALA A 1 92 ? -10.672 -20.040 45.695 1.00 29.95 373 ALA A CA 1
ATOM 705 C C . ALA A 1 92 ? -9.604 -19.446 44.740 1.00 31.89 373 ALA A C 1
ATOM 706 O O . ALA A 1 92 ? -9.945 -18.936 43.680 1.00 31.50 373 ALA A O 1
ATOM 708 N N . PHE A 1 93 ? -8.326 -19.525 45.119 1.00 27.16 374 PHE A N 1
ATOM 709 C CA . PHE A 1 93 ? -7.226 -18.891 44.392 1.00 26.43 374 PHE A CA 1
ATOM 710 C C . PHE A 1 93 ? -6.294 -19.853 43.667 1.00 27.62 374 PHE A C 1
ATOM 711 O O . PHE A 1 93 ? -5.234 -19.423 43.203 1.00 26.05 374 PHE A O 1
ATOM 719 N N . ASP A 1 94 ? -6.695 -21.131 43.526 1.00 22.75 375 ASP A N 1
ATOM 720 C CA . ASP A 1 94 ? -5.877 -22.175 42.886 1.00 22.63 375 ASP A CA 1
ATOM 721 C C . ASP A 1 94 ? -5.249 -21.806 41.524 1.00 27.65 375 ASP A C 1
ATOM 722 O O . ASP A 1 94 ? -4.098 -22.146 41.281 1.00 27.86 375 ASP A O 1
ATOM 727 N N . ASN A 1 95 ? -5.982 -21.091 40.667 1.00 25.94 376 ASN A N 1
ATOM 728 C CA . ASN A 1 95 ? -5.500 -20.681 39.343 1.00 26.89 376 ASN A CA 1
ATOM 729 C C . ASN A 1 95 ? -4.332 -19.680 39.360 1.00 29.24 376 ASN A C 1
ATOM 730 O O . ASN A 1 95 ? -3.665 -19.498 38.335 1.00 27.20 376 ASN A O 1
ATOM 735 N N . LEU A 1 96 ? -4.055 -19.088 40.539 1.00 24.84 377 LEU A N 1
ATOM 736 C CA . LEU A 1 96 ? -2.973 -18.119 40.726 1.00 24.32 377 LEU A CA 1
ATOM 737 C C . LEU A 1 96 ? -1.728 -18.778 41.301 1.00 28.15 377 LEU A C 1
ATOM 738 O O . LEU A 1 96 ? -0.686 -18.141 41.398 1.00 28.25 377 LEU A O 1
ATOM 743 N N . LEU A 1 97 ? -1.830 -20.049 41.666 1.00 24.65 378 LEU A N 1
ATOM 744 C CA . LEU A 1 97 ? -0.765 -20.771 42.361 1.00 23.59 378 LEU A CA 1
ATOM 745 C C . LEU A 1 97 ? 0.077 -21.722 41.516 1.00 26.46 378 LEU A C 1
ATOM 746 O O . LEU A 1 97 ? -0.333 -22.144 40.438 1.00 24.59 378 LEU A O 1
ATOM 751 N N . GLU A 1 98 ? 1.253 -22.077 42.041 1.00 24.85 379 GLU A N 1
ATOM 752 C CA . GLU A 1 98 ? 2.144 -23.029 41.390 1.00 25.77 379 GLU A CA 1
ATOM 753 C C . GLU A 1 98 ? 1.662 -24.436 41.723 1.00 30.08 379 GLU A C 1
ATOM 754 O O . GLU A 1 98 ? 1.303 -24.717 42.876 1.00 29.34 379 GLU A O 1
ATOM 760 N N . TRP A 1 99 ? 1.628 -25.319 40.710 1.00 26.83 380 TRP A N 1
ATOM 761 C CA . TRP A 1 99 ? 1.233 -26.713 40.903 1.00 26.42 380 TRP A CA 1
ATOM 762 C C . TRP A 1 99 ? 2.296 -27.637 40.278 1.00 31.60 380 TRP A C 1
ATOM 763 O O . TRP A 1 99 ? 2.848 -27.286 39.231 1.00 30.16 380 TRP A O 1
ATOM 774 N N . PRO A 1 100 ? 2.654 -28.777 40.915 1.00 27.94 381 PRO A N 1
ATOM 775 C CA . PRO A 1 100 ? 2.112 -29.325 42.171 1.00 26.40 381 PRO A CA 1
ATOM 776 C C . PRO A 1 100 ? 2.490 -28.525 43.411 1.00 25.59 381 PRO A C 1
ATOM 777 O O . PRO A 1 100 ? 3.468 -27.769 43.383 1.00 23.46 381 PRO A O 1
ATOM 781 N N . PHE A 1 101 ? 1.710 -28.672 44.494 1.00 22.73 382 PHE A N 1
ATOM 782 C CA . PHE A 1 101 ? 2.017 -28.035 45.785 1.00 22.02 382 PHE A CA 1
ATOM 783 C C . PHE A 1 101 ? 3.378 -28.620 46.202 1.00 27.11 382 PHE A C 1
ATOM 784 O O . PHE A 1 101 ? 3.547 -29.846 46.222 1.00 27.11 382 PHE A O 1
ATOM 792 N N . ALA A 1 102 ? 4.367 -27.758 46.431 1.00 25.90 383 ALA A N 1
ATOM 793 C CA . ALA A 1 102 ? 5.732 -28.214 46.706 1.00 26.89 383 ALA A CA 1
ATOM 794 C C . ALA A 1 102 ? 6.371 -27.557 47.916 1.00 31.51 383 ALA A C 1
ATOM 795 O O . ALA A 1 102 ? 7.601 -27.529 48.030 1.00 33.31 383 ALA A O 1
ATOM 797 N N . ARG A 1 103 ? 5.549 -27.043 48.814 1.00 25.20 384 ARG A N 1
ATOM 798 C CA A ARG A 1 103 ? 6.043 -26.370 50.008 0.50 23.90 384 ARG A CA 1
ATOM 799 C CA B ARG A 1 103 ? 6.035 -26.358 50.004 0.50 24.29 384 ARG A CA 1
ATOM 800 C C . ARG A 1 103 ? 6.359 -27.358 51.092 1.00 28.21 384 ARG A C 1
ATOM 801 O O . ARG A 1 103 ? 5.612 -28.327 51.301 1.00 27.26 384 ARG A O 1
ATOM 816 N N . ARG A 1 104 ? 7.443 -27.099 51.802 1.00 25.14 385 ARG A N 1
ATOM 817 C CA A ARG A 1 104 ? 7.884 -27.858 52.967 0.50 24.45 385 ARG A CA 1
ATOM 818 C CA B ARG A 1 104 ? 7.754 -27.971 52.914 0.50 24.27 385 ARG A CA 1
ATOM 819 C C . ARG A 1 104 ? 6.772 -27.746 54.046 1.00 27.34 385 ARG A C 1
ATOM 820 O O . ARG A 1 104 ? 6.288 -26.631 54.281 1.00 26.67 385 ARG A O 1
ATOM 835 N N . VAL A 1 105 ? 6.380 -28.869 54.673 1.00 23.33 386 VAL A N 1
ATOM 836 C CA . VAL A 1 105 ? 5.382 -28.874 55.734 1.00 21.22 386 VAL A CA 1
ATOM 837 C C . VAL A 1 105 ? 6.019 -29.482 56.990 1.00 23.66 386 VAL A C 1
ATOM 838 O O . VAL A 1 105 ? 6.526 -30.600 56.953 1.00 22.78 386 VAL A O 1
ATOM 842 N N . THR A 1 106 ? 5.942 -28.755 58.118 1.00 18.06 387 THR A N 1
ATOM 843 C CA . THR A 1 106 ? 6.456 -29.238 59.387 1.00 18.24 387 THR A CA 1
ATOM 844 C C . THR A 1 106 ? 5.301 -29.510 60.334 1.00 22.48 387 THR A C 1
ATOM 845 O O . THR A 1 106 ? 4.562 -28.587 60.677 1.00 23.10 387 THR A O 1
ATOM 849 N N . PHE A 1 107 ? 5.158 -30.784 60.740 1.00 17.38 388 PHE A N 1
ATOM 850 C CA . PHE A 1 107 ? 4.126 -31.238 61.662 1.00 16.70 388 PHE A CA 1
ATOM 851 C C . PHE A 1 107 ? 4.748 -31.282 63.043 1.00 19.13 388 PHE A C 1
ATOM 852 O O . PHE A 1 107 ? 5.845 -31.823 63.205 1.00 18.12 388 PHE A O 1
ATOM 860 N N . SER A 1 108 ? 4.015 -30.796 64.045 1.00 14.10 389 SER A N 1
ATOM 861 C CA . SER A 1 108 ? 4.451 -30.912 65.422 1.00 14.48 389 SER A CA 1
ATOM 862 C C . SER A 1 108 ? 3.290 -31.240 66.313 1.00 19.12 389 SER A C 1
ATOM 863 O O . SER A 1 108 ? 2.186 -30.744 66.086 1.00 19.39 389 SER A O 1
ATOM 866 N N . LEU A 1 109 ? 3.556 -32.033 67.351 1.00 16.28 390 LEU A N 1
ATOM 867 C CA . LEU A 1 109 ? 2.631 -32.250 68.452 1.00 16.41 390 LEU A CA 1
ATOM 868 C C . LEU A 1 109 ? 3.344 -31.455 69.587 1.00 18.01 390 LEU A C 1
ATOM 869 O O . LEU A 1 109 ? 4.499 -31.727 69.911 1.00 17.97 390 LEU A O 1
ATOM 874 N N . LEU A 1 110 ? 2.683 -30.436 70.112 1.00 13.10 391 LEU A N 1
ATOM 875 C CA . LEU A 1 110 ? 3.324 -29.522 71.062 1.00 12.14 391 LEU A CA 1
ATOM 876 C C . LEU A 1 110 ? 3.409 -30.047 72.475 1.00 16.57 391 LEU A C 1
ATOM 877 O O . LEU A 1 110 ? 2.436 -30.612 72.992 1.00 17.40 391 LEU A O 1
ATOM 882 N N . ASP A 1 111 ? 4.589 -29.865 73.084 1.00 13.35 392 ASP A N 1
ATOM 883 C CA . ASP A 1 111 ? 4.791 -30.170 74.493 1.00 13.42 392 ASP A CA 1
ATOM 884 C C . ASP A 1 111 ? 4.262 -28.896 75.226 1.00 17.33 392 ASP A C 1
ATOM 885 O O . ASP A 1 111 ? 4.840 -27.820 75.084 1.00 18.12 392 ASP A O 1
ATOM 890 N N . GLN A 1 112 ? 3.161 -29.040 75.985 1.00 14.26 393 GLN A N 1
ATOM 891 C CA . GLN A 1 112 ? 2.483 -27.954 76.705 1.00 14.28 393 GLN A CA 1
ATOM 892 C C . GLN A 1 112 ? 3.128 -27.641 78.060 1.00 19.12 393 GLN A C 1
ATOM 893 O O . GLN A 1 112 ? 2.477 -27.684 79.113 1.00 17.46 393 GLN A O 1
ATOM 899 N N . SER A 1 113 ? 4.425 -27.280 78.011 1.00 19.38 394 SER A N 1
ATOM 900 C CA A SER A 1 113 ? 5.165 -26.911 79.211 0.30 19.59 394 SER A CA 1
ATOM 901 C CA B SER A 1 113 ? 5.185 -26.929 79.199 0.70 20.26 394 SER A CA 1
ATOM 902 C C . SER A 1 113 ? 5.504 -25.431 79.175 1.00 23.58 394 SER A C 1
ATOM 903 O O . SER A 1 113 ? 5.752 -24.875 78.102 1.00 23.82 394 SER A O 1
ATOM 908 N N . ASP A 1 114 ? 5.508 -24.785 80.352 1.00 20.61 395 ASP A N 1
ATOM 909 C CA . ASP A 1 114 ? 5.835 -23.372 80.473 1.00 20.38 395 ASP A CA 1
ATOM 910 C C . ASP A 1 114 ? 7.294 -23.241 80.073 1.00 26.09 395 ASP A C 1
ATOM 911 O O . ASP A 1 114 ? 8.152 -23.864 80.705 1.00 27.10 395 ASP A O 1
ATOM 916 N N . PRO A 1 115 ? 7.585 -22.485 78.986 1.00 25.62 396 PRO A N 1
ATOM 917 C CA . PRO A 1 115 ? 8.982 -22.374 78.536 1.00 26.02 396 PRO A CA 1
ATOM 918 C C . PRO A 1 115 ? 9.930 -21.710 79.534 1.00 29.66 396 PRO A C 1
ATOM 919 O O . PRO A 1 115 ? 11.130 -21.934 79.469 1.00 28.74 396 PRO A O 1
ATOM 923 N N . GLY A 1 116 ? 9.396 -20.943 80.470 1.00 26.50 397 GLY A N 1
ATOM 924 C CA . GLY A 1 116 ? 10.215 -20.312 81.494 1.00 26.72 397 GLY A CA 1
ATOM 925 C C . GLY A 1 116 ? 10.637 -21.271 82.606 1.00 30.72 397 GLY A C 1
ATOM 926 O O . GLY A 1 116 ? 11.585 -20.981 83.340 1.00 30.13 397 GLY A O 1
ATOM 927 N N . LEU A 1 117 ? 9.921 -22.418 82.753 1.00 25.56 398 LEU A N 1
ATOM 928 C CA . LEU A 1 117 ? 10.167 -23.441 83.780 1.00 26.58 398 LEU A CA 1
ATOM 929 C C . LEU A 1 117 ? 10.904 -24.689 83.260 1.00 31.93 398 LEU A C 1
ATOM 930 O O . LEU A 1 117 ? 11.692 -25.299 83.985 1.00 32.62 398 LEU A O 1
ATOM 935 N N . ALA A 1 118 ? 10.612 -25.093 82.036 1.00 28.02 399 ALA A N 1
ATOM 936 C CA . ALA A 1 118 ? 11.212 -26.270 81.402 1.00 28.85 399 ALA A CA 1
ATOM 937 C C . ALA A 1 118 ? 11.209 -26.083 79.898 1.00 31.61 399 ALA A C 1
ATOM 938 O O . ALA A 1 118 ? 10.229 -25.575 79.355 1.00 31.16 399 ALA A O 1
ATOM 940 N N . LYS A 1 119 ? 12.269 -26.509 79.218 1.00 27.46 400 LYS A N 1
ATOM 941 C CA . LYS A 1 119 ? 12.292 -26.384 77.761 1.00 26.72 400 LYS A CA 1
ATOM 942 C C . LYS A 1 119 ? 11.290 -27.373 77.115 1.00 27.05 400 LYS A C 1
ATOM 943 O O . LYS A 1 119 ? 11.378 -28.563 77.397 1.00 24.59 400 LYS A O 1
ATOM 949 N N . PRO A 1 120 ? 10.329 -26.893 76.281 1.00 23.83 401 PRO A N 1
ATOM 950 C CA . PRO A 1 120 ? 9.388 -27.824 75.623 1.00 22.01 401 PRO A CA 1
ATOM 951 C C . PRO A 1 120 ? 10.111 -28.806 74.712 1.00 24.04 401 PRO A C 1
ATOM 952 O O . PRO A 1 120 ? 11.097 -28.446 74.053 1.00 24.17 401 PRO A O 1
ATOM 956 N N . GLN A 1 121 ? 9.649 -30.053 74.716 1.00 18.86 402 GLN A N 1
ATOM 957 C CA . GLN A 1 121 ? 10.178 -31.133 73.862 1.00 18.47 402 GLN A CA 1
ATOM 958 C C . GLN A 1 121 ? 9.108 -31.538 72.838 1.00 20.88 402 GLN A C 1
ATOM 959 O O . GLN A 1 121 ? 8.400 -32.526 73.019 1.00 19.04 402 GLN A O 1
ATOM 965 N N . HIS A 1 122 ? 8.931 -30.718 71.788 1.00 17.73 403 HIS A N 1
ATOM 966 C CA . HIS A 1 122 ? 7.900 -30.967 70.783 1.00 17.75 403 HIS A CA 1
ATOM 967 C C . HIS A 1 122 ? 8.274 -32.179 69.941 1.00 23.18 403 HIS A C 1
ATOM 968 O O . HIS A 1 122 ? 9.460 -32.460 69.783 1.00 22.33 403 HIS A O 1
ATOM 975 N N . VAL A 1 123 ? 7.281 -32.907 69.437 1.00 19.75 404 VAL A N 1
ATOM 976 C CA . VAL A 1 123 ? 7.518 -34.046 68.545 1.00 20.58 404 VAL A CA 1
ATOM 977 C C . VAL A 1 123 ? 7.276 -33.472 67.136 1.00 21.82 404 VAL A C 1
ATOM 978 O O . VAL A 1 123 ? 6.184 -32.979 66.846 1.00 20.66 404 VAL A O 1
ATOM 982 N N . THR A 1 124 ? 8.315 -33.470 66.306 1.00 16.87 405 THR A N 1
ATOM 983 C CA . THR A 1 124 ? 8.299 -32.797 65.013 1.00 17.05 405 THR A CA 1
ATOM 984 C C . THR A 1 124 ? 8.844 -33.653 63.878 1.00 20.81 405 THR A C 1
ATOM 985 O O . THR A 1 124 ? 9.811 -34.394 64.063 1.00 19.78 405 THR A O 1
ATOM 989 N N . GLU A 1 125 ? 8.318 -33.428 62.670 1.00 17.76 406 GLU A N 1
ATOM 990 C CA . GLU A 1 125 ? 8.773 -34.082 61.453 1.00 18.54 406 GLU A CA 1
ATOM 991 C C . GLU A 1 125 ? 8.463 -33.141 60.292 1.00 23.26 406 GLU A C 1
ATOM 992 O O . GLU A 1 125 ? 7.399 -32.512 60.263 1.00 22.73 406 GLU A O 1
ATOM 998 N N . THR A 1 126 ? 9.419 -33.001 59.378 1.00 20.60 407 THR A N 1
ATOM 999 C CA . THR A 1 126 ? 9.302 -32.152 58.218 1.00 20.36 407 THR A CA 1
ATOM 1000 C C . THR A 1 126 ? 9.025 -33.004 56.979 1.00 24.48 407 THR A C 1
ATOM 1001 O O . THR A 1 126 ? 9.790 -33.928 56.652 1.00 23.03 407 THR A O 1
ATOM 1005 N N . PHE A 1 127 ? 7.917 -32.674 56.300 1.00 20.11 408 PHE A N 1
ATOM 1006 C CA . PHE A 1 127 ? 7.434 -33.336 55.105 1.00 21.11 408 PHE A CA 1
ATOM 1007 C C . PHE A 1 127 ? 7.919 -32.565 53.879 1.00 26.06 408 PHE A C 1
ATOM 1008 O O . PHE A 1 127 ? 7.662 -31.359 53.771 1.00 23.23 408 PHE A O 1
ATOM 1016 N N A HIS A 1 128 ? 8.630 -33.252 52.965 0.60 25.30 409 HIS A N 1
ATOM 1017 N N B HIS A 1 128 ? 8.601 -33.267 52.960 0.40 23.44 409 HIS A N 1
ATOM 1018 C CA A HIS A 1 128 ? 9.091 -32.655 51.713 0.60 27.34 409 HIS A CA 1
ATOM 1019 C CA B HIS A 1 128 ? 9.127 -32.726 51.708 0.40 24.40 409 HIS A CA 1
ATOM 1020 C C A HIS A 1 128 ? 8.287 -33.333 50.572 0.60 30.94 409 HIS A C 1
ATOM 1021 C C B HIS A 1 128 ? 8.282 -33.355 50.570 0.40 29.59 409 HIS A C 1
ATOM 1022 O O A HIS A 1 128 ? 8.585 -34.473 50.205 0.60 30.50 409 HIS A O 1
ATOM 1023 O O B HIS A 1 128 ? 8.559 -34.493 50.182 0.40 29.20 409 HIS A O 1
ATOM 1036 N N . PRO A 1 129 ? 7.223 -32.671 50.061 1.00 27.11 410 PRO A N 1
ATOM 1037 C CA . PRO A 1 129 ? 6.384 -33.287 49.004 1.00 27.99 410 PRO A CA 1
ATOM 1038 C C . PRO A 1 129 ? 7.113 -33.766 47.750 1.00 33.83 410 PRO A C 1
ATOM 1039 O O . PRO A 1 129 ? 7.967 -33.059 47.217 1.00 34.49 410 PRO A O 1
ATOM 1043 N N . ASP A 1 130 ? 6.814 -34.994 47.328 1.00 32.01 411 ASP A N 1
ATOM 1044 C CA . ASP A 1 130 ? 7.368 -35.570 46.099 1.00 34.89 411 ASP A CA 1
ATOM 1045 C C . ASP A 1 130 ? 6.541 -34.981 44.927 1.00 42.70 411 ASP A C 1
ATOM 1046 O O . ASP A 1 130 ? 5.315 -35.115 44.944 1.00 42.76 411 ASP A O 1
ATOM 1051 N N . PRO A 1 131 ? 7.172 -34.317 43.921 1.00 43.17 412 PRO A N 1
ATOM 1052 C CA . PRO A 1 131 ? 6.385 -33.736 42.806 1.00 44.13 412 PRO A CA 1
ATOM 1053 C C . PRO A 1 131 ? 5.610 -34.741 41.959 1.00 48.84 412 PRO A C 1
ATOM 1054 O O . PRO A 1 131 ? 4.710 -34.332 41.227 1.00 50.23 412 PRO A O 1
ATOM 1058 N N . ASN A 1 132 ? 5.917 -36.040 42.092 1.00 44.50 413 ASN A N 1
ATOM 1059 C CA . ASN A 1 132 ? 5.230 -37.119 41.370 1.00 44.90 413 ASN A CA 1
ATOM 1060 C C . ASN A 1 132 ? 3.976 -37.647 42.062 1.00 47.69 413 ASN A C 1
ATOM 1061 O O . ASN A 1 132 ? 3.122 -38.237 41.396 1.00 48.45 413 ASN A O 1
ATOM 1066 N N . TRP A 1 133 ? 3.858 -37.447 43.390 1.00 42.16 414 TRP A N 1
ATOM 1067 C CA . TRP A 1 133 ? 2.666 -37.883 44.105 1.00 40.73 414 TRP A CA 1
ATOM 1068 C C . TRP A 1 133 ? 1.481 -37.059 43.639 1.00 43.18 414 TRP A C 1
ATOM 1069 O O . TRP A 1 133 ? 1.556 -35.827 43.544 1.00 41.24 414 TRP A O 1
ATOM 1080 N N . LYS A 1 134 ? 0.394 -37.759 43.330 1.00 39.88 415 LYS A N 1
ATOM 1081 C CA . LYS A 1 134 ? -0.868 -37.184 42.861 1.00 39.19 415 LYS A CA 1
ATOM 1082 C C . LYS A 1 134 ? -1.511 -36.229 43.881 1.00 40.10 415 LYS A C 1
ATOM 1083 O O . LYS A 1 134 ? -2.228 -35.296 43.488 1.00 38.91 415 LYS A O 1
ATOM 1089 N N . ASN A 1 135 ? -1.207 -36.462 45.194 1.00 33.81 416 ASN A N 1
ATOM 1090 C CA . ASN A 1 135 ? -1.685 -35.730 46.373 1.00 31.79 416 ASN A CA 1
ATOM 1091 C C . ASN A 1 135 ? -1.505 -34.210 46.254 1.00 33.28 416 ASN A C 1
ATOM 1092 O O . ASN A 1 135 ? -2.322 -33.449 46.759 1.00 31.18 416 ASN A O 1
ATOM 1097 N N . PHE A 1 136 ? -0.408 -33.792 45.622 1.00 30.63 417 PHE A N 1
ATOM 1098 C CA . PHE A 1 136 ? -0.006 -32.395 45.484 1.00 30.21 417 PHE A CA 1
ATOM 1099 C C . PHE A 1 136 ? -0.450 -31.729 44.179 1.00 32.51 417 PHE A C 1
ATOM 1100 O O . PHE A 1 136 ? -0.267 -30.525 44.034 1.00 31.99 417 PHE A O 1
ATOM 1108 N N . GLN A 1 137 ? -1.071 -32.489 43.254 1.00 29.55 418 GLN A N 1
ATOM 1109 C CA . GLN A 1 137 ? -1.505 -31.929 41.969 1.00 30.16 418 GLN A CA 1
ATOM 1110 C C . GLN A 1 137 ? -2.671 -30.960 42.172 1.00 32.75 418 GLN A C 1
ATOM 1111 O O . GLN A 1 137 ? -3.360 -31.010 43.197 1.00 28.48 418 GLN A O 1
ATOM 1117 N N . LYS A 1 138 ? -2.877 -30.082 41.173 1.00 32.21 419 LYS A N 1
ATOM 1118 C CA . LYS A 1 138 ? -3.950 -29.097 41.167 1.00 32.96 419 LYS A CA 1
ATOM 1119 C C . LYS A 1 138 ? -5.303 -29.780 41.392 1.00 39.55 419 LYS A C 1
ATOM 1120 O O . LYS A 1 138 ? -5.606 -30.742 40.681 1.00 40.36 419 LYS A O 1
ATOM 1126 N N . PRO A 1 139 ? -6.100 -29.326 42.387 1.00 37.63 420 PRO A N 1
ATOM 1127 C CA . PRO A 1 139 ? -7.405 -29.961 42.636 1.00 39.16 420 PRO A CA 1
ATOM 1128 C C . PRO A 1 139 ? -8.314 -29.902 41.411 1.00 50.67 420 PRO A C 1
ATOM 1129 O O . PRO A 1 139 ? -8.263 -28.934 40.637 1.00 51.08 420 PRO A O 1
ATOM 1133 N N . GLY A 1 140 ? -9.047 -30.998 41.201 1.00 52.16 421 GLY A N 1
ATOM 1134 C CA . GLY A 1 140 ? -9.933 -31.199 40.058 1.00 54.93 421 GLY A CA 1
ATOM 1135 C C . GLY A 1 140 ? -9.189 -31.785 38.873 1.00 63.65 421 GLY A C 1
ATOM 1136 O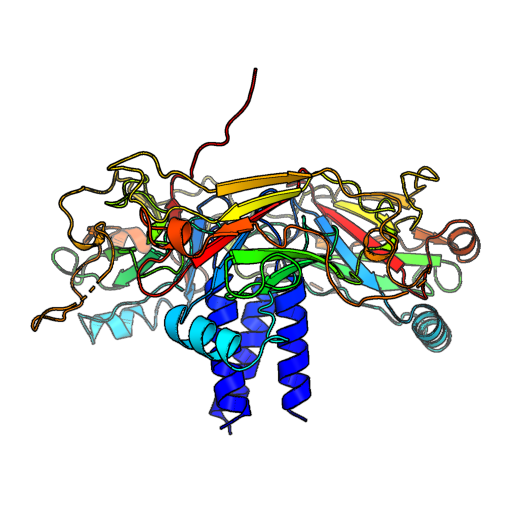 O . GLY A 1 140 ? -9.465 -32.913 38.445 1.00 64.78 421 GLY A O 1
ATOM 1137 N N . THR A 1 141 ? -8.185 -31.020 38.384 1.00 61.40 422 THR A N 1
ATOM 1138 C CA . THR A 1 141 ? -7.322 -31.346 37.244 1.00 91.69 422 THR A CA 1
ATOM 1139 C C . THR A 1 141 ? -6.344 -32.478 37.597 1.00 110.72 422 THR A C 1
ATOM 1140 O O . THR A 1 141 ? -5.235 -32.234 38.076 1.00 68.35 422 THR A O 1
ATOM 1144 N N . SER A 1 150 ? -9.661 -39.453 50.683 1.00 57.21 431 SER A N 1
ATOM 1145 C CA . SER A 1 150 ? -9.045 -38.245 50.127 1.00 56.60 431 SER A CA 1
ATOM 1146 C C . SER A 1 150 ? -7.507 -38.378 49.920 1.00 57.96 431 SER A C 1
ATOM 1147 O O . SER A 1 150 ? -6.935 -39.418 50.260 1.00 58.03 431 SER A O 1
ATOM 1150 N N . LEU A 1 151 ? -6.854 -37.337 49.343 1.00 50.68 432 LEU A N 1
ATOM 1151 C CA . LEU A 1 151 ? -5.422 -37.353 49.011 1.00 48.61 432 LEU A CA 1
ATOM 1152 C C . LEU A 1 151 ? -4.450 -36.966 50.148 1.00 45.04 432 LEU A C 1
ATOM 1153 O O . LEU A 1 151 ? -3.414 -36.346 49.888 1.00 44.65 432 LEU A O 1
ATOM 1158 N N . GLY A 1 152 ? -4.771 -37.369 51.376 1.00 35.53 433 GLY A N 1
ATOM 1159 C CA . GLY A 1 152 ? -3.961 -37.073 52.555 1.00 32.70 433 GLY A CA 1
ATOM 1160 C C . GLY A 1 152 ? -2.535 -37.592 52.480 1.00 31.23 433 GLY A C 1
ATOM 1161 O O . GLY A 1 152 ? -2.277 -38.614 51.850 1.00 31.98 433 GLY A O 1
ATOM 1162 N N . PHE A 1 153 ? -1.591 -36.860 53.068 1.00 24.29 434 PHE A N 1
ATOM 1163 C CA . PHE A 1 153 ? -0.177 -37.265 53.125 1.00 22.86 434 PHE A CA 1
ATOM 1164 C C . PHE A 1 153 ? 0.264 -37.040 54.553 1.00 21.76 434 PHE A C 1
ATOM 1165 O O . PHE A 1 153 ? -0.100 -36.026 55.141 1.00 18.63 434 PHE A O 1
ATOM 1173 N N . GLY A 1 154 ? 0.989 -37.992 55.122 1.00 19.51 435 GLY A N 1
ATOM 1174 C CA . GLY A 1 154 ? 1.421 -37.843 56.505 1.00 18.30 435 GLY A CA 1
ATOM 1175 C C . GLY A 1 154 ? 2.038 -39.065 57.143 1.00 20.91 435 GLY A C 1
ATOM 1176 O O . GLY A 1 154 ? 2.679 -39.905 56.481 1.00 21.32 435 GLY A O 1
ATOM 1177 N N . TYR A 1 155 ? 1.847 -39.144 58.456 1.00 16.44 436 TYR A N 1
ATOM 1178 C CA . TYR A 1 155 ? 2.503 -40.136 59.286 1.00 16.59 436 TYR A CA 1
ATOM 1179 C C . TYR A 1 155 ? 1.579 -41.034 60.079 1.00 19.85 436 TYR A C 1
ATOM 1180 O O . TYR A 1 155 ? 0.950 -40.545 61.023 1.00 18.96 436 TYR A O 1
ATOM 1189 N N . PRO A 1 156 ? 1.600 -42.365 59.813 1.00 18.87 437 PRO A N 1
ATOM 1190 C CA . PRO A 1 156 ? 0.770 -43.284 60.611 1.00 18.57 437 PRO A CA 1
ATOM 1191 C C . PRO A 1 156 ? 1.280 -43.482 62.034 1.00 20.87 437 PRO A C 1
ATOM 1192 O O . PRO A 1 156 ? 0.477 -43.729 62.935 1.00 20.04 437 PRO A O 1
ATOM 1196 N N . LYS A 1 157 ? 2.609 -43.362 62.248 1.00 17.20 438 LYS A N 1
ATOM 1197 C CA . LYS A 1 157 ? 3.215 -43.571 63.571 1.00 18.57 438 LYS A CA 1
ATOM 1198 C C . LYS A 1 157 ? 3.860 -42.267 64.097 1.00 21.57 438 LYS A C 1
ATOM 1199 O O . LYS A 1 157 ? 5.074 -42.212 64.318 1.00 21.69 438 LYS A O 1
ATOM 1205 N N . PHE A 1 158 ? 3.056 -41.223 64.282 1.00 16.55 439 PHE A N 1
ATOM 1206 C CA . PHE A 1 158 ? 3.591 -39.916 64.705 1.00 14.79 439 PHE A CA 1
ATOM 1207 C C . PHE A 1 158 ? 4.161 -39.941 66.117 1.00 19.03 439 PHE A C 1
ATOM 1208 O O . PHE A 1 158 ? 5.293 -39.543 66.344 1.00 18.54 439 PHE A O 1
ATOM 1216 N N . ILE A 1 159 ? 3.386 -40.450 67.060 1.00 17.75 440 ILE A N 1
ATOM 1217 C CA . ILE A 1 159 ? 3.796 -40.616 68.450 1.00 18.63 440 ILE A CA 1
ATOM 1218 C C . ILE A 1 159 ? 3.012 -41.806 69.030 1.00 20.79 440 ILE A C 1
ATOM 1219 O O . ILE A 1 159 ? 1.810 -41.916 68.808 1.00 19.09 440 ILE A O 1
ATOM 1224 N N . SER A 1 160 ? 3.691 -42.685 69.761 1.00 18.55 441 SER A N 1
ATOM 1225 C CA . SER A 1 160 ? 3.040 -43.851 70.361 1.00 18.61 441 SER A CA 1
ATOM 1226 C C . SER A 1 160 ? 2.178 -43.440 71.550 1.00 21.47 441 SER A C 1
ATOM 1227 O O . SER A 1 160 ? 2.421 -42.395 72.167 1.00 19.32 441 SER A O 1
ATOM 1230 N N . HIS A 1 161 ? 1.195 -44.300 71.910 1.00 18.85 442 HIS A N 1
ATOM 1231 C CA . HIS A 1 161 ? 0.330 -44.103 73.072 1.00 18.63 442 HIS A CA 1
ATOM 1232 C C . HIS A 1 161 ? 1.157 -44.050 74.375 1.00 24.54 442 HIS A C 1
ATOM 1233 O O . HIS A 1 161 ? 0.807 -43.306 75.303 1.00 22.55 442 HIS A O 1
ATOM 1240 N N . GLN A 1 162 ? 2.290 -44.797 74.421 1.00 22.76 443 GLN A N 1
ATOM 1241 C CA . GLN A 1 162 ? 3.185 -44.783 75.593 1.00 24.24 443 GLN A CA 1
ATOM 1242 C C . GLN A 1 162 ? 3.941 -43.438 75.695 1.00 26.12 443 GLN A C 1
ATOM 1243 O O . GLN A 1 162 ? 3.987 -42.834 76.779 1.00 25.89 443 GLN A O 1
ATOM 1249 N N . ASP A 1 163 ? 4.489 -42.956 74.562 1.00 19.42 444 ASP A N 1
ATOM 1250 C CA . ASP A 1 163 ? 5.253 -41.700 74.517 1.00 18.54 444 ASP A CA 1
ATOM 1251 C C . ASP A 1 163 ? 4.449 -40.445 74.749 1.00 20.79 444 ASP A C 1
ATOM 1252 O O . ASP A 1 163 ? 4.982 -39.498 75.343 1.00 20.20 444 ASP A O 1
ATOM 1257 N N . ILE A 1 164 ? 3.177 -40.412 74.295 1.00 16.76 445 ILE A N 1
ATOM 1258 C CA . ILE A 1 164 ? 2.319 -39.221 74.444 1.00 16.03 445 ILE A CA 1
ATOM 1259 C C . ILE A 1 164 ? 2.079 -38.869 75.930 1.00 19.53 445 ILE A C 1
ATOM 1260 O O . ILE A 1 164 ? 1.820 -37.709 76.249 1.00 19.27 445 ILE A O 1
ATOM 1265 N N . ARG A 1 165 ? 2.197 -39.881 76.829 1.00 19.10 446 ARG A N 1
ATOM 1266 C CA . ARG A 1 165 ? 1.959 -39.672 78.267 1.00 18.84 446 ARG A CA 1
ATOM 1267 C C . ARG A 1 165 ? 3.233 -39.191 78.994 1.00 22.86 446 ARG A C 1
ATOM 1268 O O . ARG A 1 165 ? 3.153 -38.768 80.145 1.00 21.51 446 ARG A O 1
ATOM 1276 N N . LYS A 1 166 ? 4.399 -39.213 78.302 1.00 18.89 447 LYS A N 1
ATOM 1277 C CA . LYS A 1 166 ? 5.694 -38.863 78.895 1.00 18.82 447 LYS A CA 1
ATOM 1278 C C . LYS A 1 166 ? 6.093 -37.403 79.012 1.00 21.01 447 LYS A C 1
ATOM 1279 O O . LYS A 1 166 ? 7.097 -37.101 79.688 1.00 19.28 447 LYS A O 1
ATOM 1285 N N . ARG A 1 167 ? 5.412 -36.521 78.301 1.00 17.97 448 ARG A N 1
ATOM 1286 C CA . ARG A 1 167 ? 5.601 -35.070 78.379 1.00 17.22 448 ARG A CA 1
ATOM 1287 C C . ARG A 1 167 ? 4.174 -34.518 78.412 1.00 20.79 448 ARG A C 1
ATOM 1288 O O . ARG A 1 167 ? 3.221 -35.304 78.398 1.00 20.78 448 ARG A O 1
ATOM 1296 N N . ASN A 1 168 ? 4.026 -33.191 78.492 1.00 17.47 449 ASN A N 1
ATOM 1297 C CA . ASN A 1 168 ? 2.755 -32.481 78.503 1.00 17.26 449 ASN A CA 1
ATOM 1298 C C . ASN A 1 168 ? 2.096 -32.356 77.124 1.00 18.51 449 ASN A C 1
ATOM 1299 O O . ASN A 1 168 ? 1.536 -31.311 76.827 1.00 18.83 449 ASN A O 1
ATOM 1304 N N . TYR A 1 169 ? 2.055 -33.448 76.337 1.00 15.58 450 TYR A N 1
ATOM 1305 C CA . TYR A 1 169 ? 1.400 -33.480 75.027 1.00 14.62 450 TYR A CA 1
ATOM 1306 C C . TYR A 1 169 ? -0.103 -33.402 75.211 1.00 18.84 450 TYR A C 1
ATOM 1307 O O . TYR A 1 169 ? -0.795 -32.732 74.438 1.00 18.20 450 TYR A O 1
ATOM 1316 N N . VAL A 1 170 ? -0.596 -34.043 76.284 1.00 15.06 451 VAL A N 1
ATOM 1317 C CA . VAL A 1 170 ? -2.006 -33.949 76.648 1.00 16.74 451 VAL A CA 1
ATOM 1318 C C . VAL A 1 170 ? -2.029 -33.155 77.948 1.00 20.50 451 VAL A C 1
ATOM 1319 O O . VAL A 1 170 ? -1.426 -33.581 78.926 1.00 20.65 451 VAL A O 1
ATOM 1323 N N . ARG A 1 171 ? -2.703 -32.001 77.951 1.00 16.62 452 ARG A N 1
ATOM 1324 C CA . ARG A 1 171 ? -2.800 -31.158 79.142 1.00 17.19 452 ARG A CA 1
ATOM 1325 C C . ARG A 1 171 ? -4.158 -30.490 79.121 1.00 20.29 452 ARG A C 1
ATOM 1326 O O . ARG A 1 171 ? -4.599 -30.055 78.056 1.00 19.49 452 ARG A O 1
ATOM 1334 N N . ASP A 1 172 ? -4.851 -30.463 80.270 1.00 18.79 453 ASP A N 1
ATOM 1335 C CA . ASP A 1 172 ? -6.225 -29.940 80.388 1.00 18.55 453 ASP A CA 1
ATOM 1336 C C . ASP A 1 172 ? -7.151 -30.593 79.352 1.00 21.89 453 ASP A C 1
ATOM 1337 O O . ASP A 1 172 ? -7.945 -29.924 78.690 1.00 21.29 453 ASP A O 1
ATOM 1342 N N . ASP A 1 173 ? -6.942 -31.905 79.147 1.00 19.12 454 ASP A N 1
ATOM 1343 C CA . ASP A 1 173 ? -7.710 -32.753 78.235 1.00 18.18 454 ASP A CA 1
ATOM 1344 C C . ASP A 1 173 ? -7.705 -32.257 76.770 1.00 19.06 454 ASP A C 1
ATOM 1345 O O . ASP A 1 173 ? -8.697 -32.378 76.040 1.00 17.16 454 ASP A O 1
ATOM 1350 N N . ALA A 1 174 ? -6.577 -31.673 76.354 1.00 16.20 455 ALA A N 1
ATOM 1351 C CA . ALA A 1 174 ? -6.429 -31.163 74.998 1.00 16.21 455 ALA A CA 1
ATOM 1352 C C . ALA A 1 174 ? -5.006 -31.376 74.459 1.00 19.12 455 ALA A C 1
ATOM 1353 O O . ALA A 1 174 ? -4.048 -31.468 75.223 1.00 17.08 455 ALA A O 1
ATOM 1355 N N . VAL A 1 175 ? -4.896 -31.459 73.136 1.00 15.08 456 VAL A N 1
ATOM 1356 C CA . VAL A 1 175 ? -3.612 -31.585 72.445 1.00 15.87 456 VAL A CA 1
ATOM 1357 C C . VAL A 1 175 ? -3.544 -30.468 71.425 1.00 19.12 456 VAL A C 1
ATOM 1358 O O . VAL A 1 175 ? -4.590 -30.061 70.905 1.00 20.04 456 VAL A O 1
ATOM 1362 N N . PHE A 1 176 ? -2.327 -29.984 71.123 1.00 12.89 457 PHE A N 1
ATOM 1363 C CA . PHE A 1 176 ? -2.096 -29.017 70.064 1.00 12.23 457 PHE A CA 1
ATOM 1364 C C . PHE A 1 176 ? -1.307 -29.648 68.920 1.00 16.57 457 PHE A C 1
ATOM 1365 O O . PHE A 1 176 ? -0.181 -30.133 69.112 1.00 15.33 457 PHE A O 1
ATOM 1373 N N . ILE A 1 177 ? -1.883 -29.582 67.727 1.00 14.47 458 ILE A N 1
ATOM 1374 C CA . ILE A 1 177 ? -1.214 -30.017 66.502 1.00 15.17 458 ILE A CA 1
ATOM 1375 C C . ILE A 1 177 ? -0.816 -28.750 65.741 1.00 19.56 458 ILE A C 1
ATOM 1376 O O . ILE A 1 177 ? -1.669 -27.900 65.479 1.00 21.09 458 ILE A O 1
ATOM 1381 N N . ARG A 1 178 ? 0.460 -28.644 65.393 1.00 15.09 459 ARG A N 1
ATOM 1382 C CA . ARG A 1 178 ? 0.987 -27.519 64.633 1.00 15.62 459 ARG A CA 1
ATOM 1383 C C . ARG A 1 178 ? 1.420 -27.960 63.231 1.00 19.68 459 ARG A C 1
ATOM 1384 O O . ARG A 1 178 ? 2.114 -28.956 63.073 1.00 19.73 459 ARG A O 1
ATOM 1392 N N . ALA A 1 179 ? 0.982 -27.215 62.221 1.00 16.98 460 ALA A N 1
ATOM 1393 C CA . ALA A 1 179 ? 1.364 -27.441 60.830 1.00 18.57 460 ALA A CA 1
ATOM 1394 C C . ALA A 1 179 ? 1.985 -26.120 60.335 1.00 22.07 460 ALA A C 1
ATOM 1395 O O . ALA A 1 179 ? 1.305 -25.094 60.273 1.00 20.43 460 ALA A O 1
ATOM 1397 N N . ALA A 1 180 ? 3.294 -26.130 60.089 1.00 19.01 461 ALA A N 1
ATOM 1398 C CA . ALA A 1 180 ? 4.020 -24.951 59.631 1.00 19.87 461 ALA A CA 1
ATOM 1399 C C . ALA A 1 180 ? 4.395 -25.173 58.168 1.00 24.00 461 ALA A C 1
ATOM 1400 O O . ALA A 1 180 ? 5.092 -26.133 57.841 1.00 23.93 461 ALA A O 1
ATOM 1402 N N . VAL A 1 181 ? 3.853 -24.334 57.296 1.00 21.92 462 VAL A N 1
ATOM 1403 C CA . VAL A 1 181 ? 4.078 -24.437 55.859 1.00 22.11 462 VAL A CA 1
ATOM 1404 C C . VAL A 1 181 ? 5.085 -23.389 55.467 1.00 25.18 462 VAL A C 1
ATOM 1405 O O . VAL A 1 181 ? 4.885 -22.213 55.775 1.00 24.45 462 VAL A O 1
ATOM 1409 N N . GLU A 1 182 ? 6.188 -23.808 54.804 1.00 25.26 463 GLU A N 1
ATOM 1410 C CA . 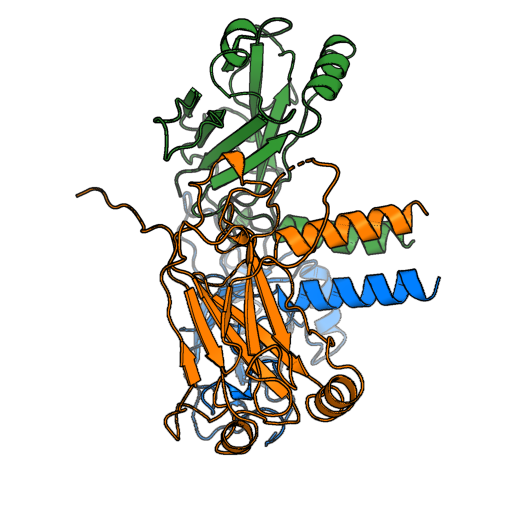GLU A 1 182 ? 7.236 -22.890 54.356 1.00 26.96 463 GLU A CA 1
ATOM 1411 C C . GLU A 1 182 ? 6.650 -22.017 53.246 1.00 34.22 463 GLU A C 1
ATOM 1412 O O . GLU A 1 182 ? 6.162 -22.568 52.260 1.00 36.56 463 GLU A O 1
ATOM 1418 N N . LEU A 1 183 ? 6.592 -20.682 53.444 1.00 30.50 464 LEU A N 1
ATOM 1419 C CA . LEU A 1 183 ? 5.928 -19.763 52.509 1.00 48.94 464 LEU A CA 1
ATOM 1420 C C . LEU A 1 183 ? 6.770 -19.349 51.314 1.00 77.48 464 LEU A C 1
ATOM 1421 O O . LEU A 1 183 ? 7.989 -19.269 51.406 1.00 37.96 464 LEU A O 1
ATOM 1426 N N . SER B 1 5 ? -35.997 -10.133 65.337 1.00 79.10 286 SER B N 1
ATOM 1427 C CA . SER B 1 5 ? -35.442 -8.783 65.353 1.00 78.02 286 SER B CA 1
ATOM 1428 C C . SER B 1 5 ? -34.178 -8.695 66.222 1.00 81.00 286 SER B C 1
ATOM 1429 O O . SER B 1 5 ? -33.201 -8.071 65.800 1.00 79.17 286 SER B O 1
ATOM 1432 N N . ARG B 1 6 ? -34.195 -9.322 67.424 1.00 77.78 287 ARG B N 1
ATOM 1433 C CA . ARG B 1 6 ? -33.054 -9.357 68.351 1.00 76.78 287 ARG B CA 1
ATOM 1434 C C . ARG B 1 6 ? -31.882 -10.118 67.710 1.00 78.47 287 ARG B C 1
ATOM 1435 O O . ARG B 1 6 ? -30.739 -9.670 67.803 1.00 77.08 287 ARG B O 1
ATOM 1443 N N . GLN B 1 7 ? -32.190 -11.249 67.037 1.00 74.19 288 GLN B N 1
ATOM 1444 C CA . GLN B 1 7 ? -31.244 -12.111 66.322 1.00 72.31 288 GLN B CA 1
ATOM 1445 C C . GLN B 1 7 ? -30.800 -11.449 65.014 1.00 72.37 288 GLN B C 1
ATOM 1446 O O . GLN B 1 7 ? -29.668 -11.658 64.579 1.00 69.74 288 GLN B O 1
ATOM 1452 N N . ARG B 1 8 ? -31.697 -10.656 64.387 1.00 68.61 289 ARG B N 1
ATOM 1453 C CA . ARG B 1 8 ? -31.430 -9.910 63.146 1.00 67.07 289 ARG B CA 1
ATOM 1454 C C . ARG B 1 8 ? -30.457 -8.740 63.428 1.00 67.77 289 ARG B C 1
ATOM 1455 O O . ARG B 1 8 ? -29.600 -8.440 62.590 1.00 66.14 289 ARG B O 1
ATOM 1463 N N . GLN B 1 9 ? -30.604 -8.094 64.614 1.00 62.36 290 GLN B N 1
ATOM 1464 C CA . GLN B 1 9 ? -29.779 -6.983 65.096 1.00 60.42 290 GLN B CA 1
ATOM 1465 C C . GLN B 1 9 ? -28.376 -7.520 65.357 1.00 60.85 290 GLN B C 1
ATOM 1466 O O . GLN B 1 9 ? -27.387 -6.865 65.015 1.00 58.64 290 GLN B O 1
ATOM 1472 N N . GLU B 1 10 ? -28.313 -8.721 65.974 1.00 56.01 291 GLU B N 1
ATOM 1473 C CA . GLU B 1 10 ? -27.105 -9.473 66.300 1.00 54.63 291 GLU B CA 1
ATOM 1474 C C . GLU B 1 10 ? -26.351 -9.863 65.026 1.00 54.90 291 GLU B C 1
ATOM 1475 O O . GLU B 1 10 ? -25.128 -9.753 65.013 1.00 52.64 291 GLU B O 1
ATOM 1481 N N . LEU B 1 11 ? -27.079 -10.261 63.946 1.00 50.87 292 LEU B N 1
ATOM 1482 C CA . LEU B 1 11 ? -26.491 -10.635 62.649 1.00 49.69 292 LEU B CA 1
ATOM 1483 C C . LEU B 1 11 ? -25.811 -9.445 61.963 1.00 48.08 292 LEU B C 1
ATOM 1484 O O . LEU B 1 11 ? -24.749 -9.604 61.354 1.00 45.76 292 LEU B O 1
ATOM 1489 N N . GLN B 1 12 ? -26.423 -8.259 62.086 1.00 42.93 293 GLN B N 1
ATOM 1490 C CA . GLN B 1 12 ? -25.890 -7.037 61.503 1.00 41.33 293 GLN B CA 1
ATOM 1491 C C . GLN B 1 12 ? -24.657 -6.546 62.263 1.00 40.66 293 GLN B C 1
ATOM 1492 O O . GLN B 1 12 ? -23.776 -5.958 61.652 1.00 37.05 293 GLN B O 1
ATOM 1498 N N . GLU B 1 13 ? -24.603 -6.800 63.592 1.00 38.09 294 GLU B N 1
ATOM 1499 C CA . GLU B 1 13 ? -23.471 -6.464 64.451 1.00 38.75 294 GLU B CA 1
ATOM 1500 C C . GLU B 1 13 ? -22.266 -7.333 64.078 1.00 42.54 294 GLU B C 1
ATOM 1501 O O . GLU B 1 13 ? -21.148 -6.818 63.991 1.00 41.82 294 GLU B O 1
ATOM 1507 N N . LEU B 1 14 ? -22.510 -8.643 63.822 1.00 38.36 295 LEU B N 1
ATOM 1508 C CA . LEU B 1 14 ? -21.485 -9.604 63.417 1.00 37.00 295 LEU B CA 1
ATOM 1509 C C . LEU B 1 14 ? -20.983 -9.299 62.020 1.00 36.21 295 LEU B C 1
ATOM 1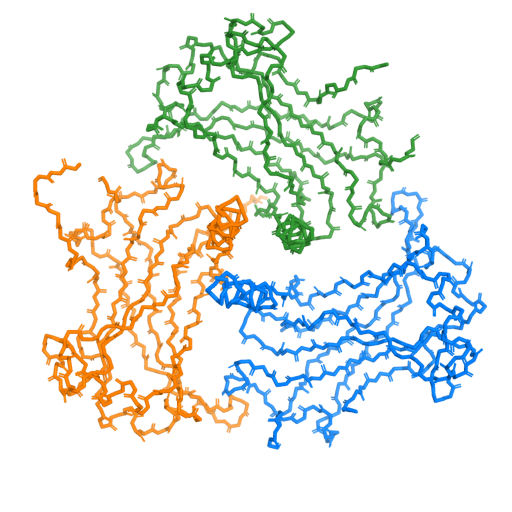510 O O . LEU B 1 14 ? -19.787 -9.442 61.775 1.00 34.30 295 LEU B O 1
ATOM 1515 N N . ARG B 1 15 ? -21.879 -8.850 61.116 1.00 30.79 296 ARG B N 1
ATOM 1516 C CA . ARG B 1 15 ? -21.536 -8.456 59.751 1.00 30.96 296 ARG B CA 1
ATOM 1517 C C . ARG B 1 15 ? -20.571 -7.240 59.766 1.00 32.93 296 ARG B C 1
ATOM 1518 O O . ARG B 1 15 ? -19.632 -7.195 58.973 1.00 31.76 296 ARG B O 1
ATOM 1526 N N . ARG B 1 16 ? -20.794 -6.307 60.693 1.00 30.83 297 ARG B N 1
ATOM 1527 C CA . ARG B 1 16 ? -19.962 -5.107 60.879 1.00 31.12 297 ARG B CA 1
ATOM 1528 C C . ARG B 1 16 ? -18.599 -5.534 61.409 1.00 31.16 297 ARG B C 1
ATOM 1529 O O . ARG B 1 16 ? -17.579 -5.008 60.962 1.00 27.42 297 ARG B O 1
ATOM 1537 N N . GLU B 1 17 ? -18.595 -6.495 62.366 1.00 27.35 298 GLU B N 1
ATOM 1538 C CA . GLU B 1 17 ? -17.382 -7.051 62.975 1.00 26.97 298 GLU B CA 1
ATOM 1539 C C . GLU B 1 17 ? -16.531 -7.733 61.920 1.00 29.62 298 GLU B C 1
ATOM 1540 O O . GLU B 1 17 ? -15.323 -7.518 61.892 1.00 29.43 298 GLU B O 1
ATOM 1546 N N . LEU B 1 18 ? -17.166 -8.476 60.993 1.00 26.45 299 LEU B N 1
ATOM 1547 C CA . LEU B 1 18 ? -16.484 -9.144 59.885 1.00 26.83 299 LEU B CA 1
ATOM 1548 C C . LEU B 1 18 ? -15.863 -8.130 58.917 1.00 27.02 299 LEU B C 1
ATOM 1549 O O . LEU B 1 18 ? -14.727 -8.340 58.505 1.00 25.84 299 LEU B O 1
ATOM 1554 N N . GLU B 1 19 ? -16.588 -7.013 58.575 1.00 22.64 300 GLU B N 1
ATOM 1555 C CA . GLU B 1 19 ? -16.077 -5.943 57.702 1.00 21.41 300 GLU B CA 1
ATOM 1556 C C . GLU B 1 19 ? -14.824 -5.297 58.326 1.00 22.01 300 GLU B C 1
ATOM 1557 O O . GLU B 1 19 ? -13.868 -5.005 57.614 1.00 21.72 300 GLU B O 1
ATOM 1563 N N . GLU B 1 20 ? -14.822 -5.104 59.665 1.00 20.10 301 GLU B N 1
ATOM 1564 C CA . GLU B 1 20 ? -13.659 -4.542 60.356 1.00 19.80 301 GLU B CA 1
ATOM 1565 C C . GLU B 1 20 ? -12.424 -5.469 60.263 1.00 24.79 301 GLU B C 1
ATOM 1566 O O . GLU B 1 20 ? -11.292 -4.993 60.347 1.00 23.78 301 GLU B O 1
ATOM 1572 N N . LEU B 1 21 ? -12.658 -6.784 60.038 1.00 20.16 302 LEU B N 1
ATOM 1573 C CA . LEU B 1 21 ? -11.607 -7.785 59.844 1.00 20.47 302 LEU B CA 1
ATOM 1574 C C . LEU B 1 21 ? -11.162 -7.921 58.374 1.00 22.24 302 LEU B C 1
ATOM 1575 O O . LEU B 1 21 ? -10.265 -8.712 58.093 1.00 21.49 302 LEU B O 1
ATOM 1580 N N . SER B 1 22 ? -11.780 -7.163 57.433 1.00 17.83 303 SER B N 1
ATOM 1581 C CA . SER B 1 22 ? -11.340 -7.191 56.032 1.00 16.57 303 SER B CA 1
ATOM 1582 C C . SER B 1 22 ? -10.136 -6.257 55.949 1.00 19.38 303 SER B C 1
ATOM 1583 O O . SER B 1 22 ? -10.274 -5.043 56.057 1.00 18.29 303 SER B O 1
ATOM 1586 N N . VAL B 1 23 ? -8.947 -6.849 55.900 1.00 17.62 304 VAL B N 1
ATOM 1587 C CA . VAL B 1 23 ? -7.665 -6.144 55.916 1.00 17.91 304 VAL B CA 1
ATOM 1588 C C . VAL B 1 23 ? -6.805 -6.759 54.819 1.00 21.38 304 VAL B C 1
ATOM 1589 O O . VAL B 1 23 ? -6.767 -7.985 54.676 1.00 21.86 304 VAL B O 1
ATOM 1593 N N . GLY B 1 24 ? -6.096 -5.908 54.082 1.00 18.28 305 GLY B N 1
ATOM 1594 C CA . GLY B 1 24 ? -5.173 -6.356 53.051 1.00 18.63 305 GLY B CA 1
ATOM 1595 C C . GLY B 1 24 ? -4.066 -7.212 53.644 1.00 21.91 305 GLY B C 1
ATOM 1596 O O . GLY B 1 24 ? -3.742 -7.086 54.833 1.00 19.54 305 GLY B O 1
ATOM 1597 N N . SER B 1 25 ? -3.510 -8.117 52.830 1.00 19.50 306 SER B N 1
ATOM 1598 C CA . SER B 1 25 ? -2.406 -8.985 53.246 1.00 21.36 306 SER B CA 1
ATOM 1599 C C . SER B 1 25 ? -1.142 -8.294 52.757 1.00 24.98 306 SER B C 1
ATOM 1600 O O . SER B 1 25 ? -0.902 -8.253 51.541 1.00 23.71 306 SER B O 1
ATOM 1603 N N . ASP B 1 26 ? -0.378 -7.662 53.696 1.00 23.00 307 ASP B N 1
ATOM 1604 C CA . ASP B 1 26 ? 0.794 -6.834 53.374 1.00 22.79 307 ASP B CA 1
ATOM 1605 C C . ASP B 1 26 ? 0.371 -5.739 52.333 1.00 24.37 307 ASP B C 1
ATOM 1606 O O . ASP B 1 26 ? 1.022 -5.541 51.313 1.00 24.56 307 ASP B O 1
ATOM 1611 N N . GLY B 1 27 ? -0.780 -5.122 52.591 1.00 20.56 308 GLY B N 1
ATOM 1612 C CA . GLY B 1 27 ? -1.373 -4.059 51.785 1.00 20.97 308 GLY B CA 1
ATOM 1613 C C . GLY B 1 27 ? -2.084 -4.519 50.520 1.00 22.41 308 GLY B C 1
ATOM 1614 O O . GLY B 1 27 ? -2.557 -3.689 49.741 1.00 21.28 308 GLY B O 1
ATOM 1615 N N . VAL B 1 28 ? -2.200 -5.845 50.327 1.00 19.83 309 VAL B N 1
ATOM 1616 C CA . VAL B 1 28 ? -2.812 -6.433 49.133 1.00 19.07 309 VAL B CA 1
ATOM 1617 C C . VAL B 1 28 ? -4.217 -6.958 49.318 1.00 22.48 309 VAL B C 1
ATOM 1618 O O . VAL B 1 28 ? -4.489 -7.780 50.205 1.00 19.32 309 VAL B O 1
ATOM 1622 N N . LEU B 1 29 ? -5.110 -6.516 48.420 1.00 20.10 310 LEU B N 1
ATOM 1623 C CA . LEU B 1 29 ? -6.457 -7.060 48.309 1.00 20.51 310 LEU B CA 1
ATOM 1624 C C . LEU B 1 29 ? -6.528 -7.789 46.967 1.00 22.22 310 LEU B C 1
ATOM 1625 O O . LEU B 1 29 ? -6.141 -7.221 45.931 1.00 19.72 310 LEU B O 1
ATOM 1630 N N . ILE B 1 30 ? -7.008 -9.036 46.989 1.00 18.65 311 ILE B N 1
ATOM 1631 C CA . ILE B 1 30 ? -7.288 -9.781 45.775 1.00 19.23 311 ILE B CA 1
ATOM 1632 C C . ILE B 1 30 ? -8.785 -10.010 45.763 1.00 24.88 311 ILE B C 1
ATOM 1633 O O . ILE B 1 30 ? -9.325 -10.625 46.674 1.00 24.55 311 ILE B O 1
ATOM 1638 N N . TRP B 1 31 ? -9.445 -9.477 44.735 1.00 20.50 312 TRP B N 1
ATOM 1639 C CA . TRP B 1 31 ? -10.885 -9.535 44.549 1.00 19.42 312 TRP B CA 1
ATOM 1640 C C . TRP B 1 31 ? -11.266 -10.442 43.380 1.00 22.67 312 TRP B C 1
ATOM 1641 O O . TRP B 1 31 ? -10.913 -10.178 42.229 1.00 21.56 312 TRP B O 1
ATOM 1652 N N . LYS B 1 32 ? -11.988 -11.522 43.686 1.00 19.36 313 LYS B N 1
ATOM 1653 C CA . LYS B 1 32 ? -12.447 -12.471 42.670 1.00 20.00 313 LYS B CA 1
ATOM 1654 C C . LYS B 1 32 ? -13.843 -12.078 42.164 1.00 23.25 313 LYS B C 1
ATOM 1655 O O . LYS B 1 32 ? -14.790 -11.978 42.945 1.00 23.11 313 LYS B O 1
ATOM 1661 N N . ILE B 1 33 ? -13.961 -11.846 40.868 1.00 19.96 314 ILE B N 1
ATOM 1662 C CA . ILE B 1 33 ? -15.265 -11.572 40.262 1.00 19.58 314 ILE B CA 1
ATOM 1663 C C . ILE B 1 33 ? -15.698 -12.842 39.500 1.00 24.55 314 ILE B C 1
ATOM 1664 O O . ILE B 1 33 ? -15.140 -13.161 38.444 1.00 22.63 314 ILE B O 1
ATOM 1669 N N . GLY B 1 34 ? -16.649 -13.567 40.072 1.00 23.71 315 GLY B N 1
ATOM 1670 C CA . GLY B 1 34 ? -17.208 -14.780 39.484 1.00 25.57 315 GLY B CA 1
ATOM 1671 C C . GLY B 1 34 ? -18.341 -14.480 38.520 1.00 30.28 315 GLY B C 1
ATOM 1672 O O . GLY B 1 34 ? -18.806 -13.336 38.457 1.00 28.91 315 GLY B O 1
ATOM 1673 N N . SER B 1 35 ? -18.796 -15.511 37.768 1.00 26.19 316 SER B N 1
ATOM 1674 C CA . SER B 1 35 ? -19.867 -15.430 36.754 1.00 27.10 316 SER B CA 1
ATOM 1675 C C . SER B 1 35 ? -19.601 -14.298 35.778 1.00 30.27 316 SER B C 1
ATOM 1676 O O . SER B 1 35 ? -20.518 -13.529 35.447 1.00 27.38 316 SER B O 1
ATOM 1679 N N . TYR B 1 36 ? -18.331 -14.198 35.316 1.00 27.24 317 TYR B N 1
ATOM 1680 C CA . TYR B 1 36 ? -17.893 -13.139 34.407 1.00 26.42 317 TYR B CA 1
ATOM 1681 C C . TYR B 1 36 ? -18.785 -12.940 33.153 1.00 30.04 317 TYR B C 1
ATOM 1682 O O . TYR B 1 36 ? -19.139 -11.800 32.833 1.00 27.08 317 TYR B O 1
ATOM 1691 N N . GLY B 1 37 ? -19.089 -14.027 32.448 1.00 29.34 318 GLY B N 1
ATOM 1692 C CA . GLY B 1 37 ? -19.892 -13.993 31.230 1.00 30.10 318 GLY B CA 1
ATOM 1693 C C . GLY B 1 37 ? -21.245 -13.338 31.410 1.00 32.40 318 GLY B C 1
ATOM 1694 O O . GLY B 1 37 ? -21.591 -12.410 30.667 1.00 30.04 318 GLY B O 1
ATOM 1695 N N . ARG B 1 38 ? -21.996 -13.816 32.428 1.00 30.30 319 ARG B N 1
ATOM 1696 C CA A ARG B 1 38 ? -23.327 -13.316 32.789 0.50 30.52 319 ARG B CA 1
ATOM 1697 C CA B ARG B 1 38 ? -23.327 -13.302 32.756 0.50 30.58 319 ARG B CA 1
ATOM 1698 C C . ARG B 1 38 ? -23.264 -11.838 33.204 1.00 31.41 319 ARG B C 1
ATOM 1699 O O . ARG B 1 38 ? -24.098 -11.029 32.769 1.00 30.29 319 ARG B O 1
ATOM 1714 N N . ARG B 1 39 ? -22.276 -11.496 34.051 1.00 26.02 320 ARG B N 1
ATOM 1715 C CA . ARG B 1 39 ? -22.103 -10.136 34.543 1.00 23.91 320 ARG B CA 1
ATOM 1716 C C . ARG B 1 39 ? -21.752 -9.176 33.410 1.00 25.28 320 ARG B C 1
ATOM 1717 O O . ARG B 1 39 ? -22.236 -8.054 33.421 1.00 24.19 320 ARG B O 1
ATOM 1725 N N . LEU B 1 40 ? -20.958 -9.633 32.408 1.00 22.05 321 LEU B N 1
ATOM 1726 C CA . LEU B 1 40 ? -20.644 -8.834 31.218 1.00 23.11 321 LEU B CA 1
ATOM 1727 C C . LEU B 1 40 ? -21.940 -8.534 30.431 1.00 26.06 321 LEU B C 1
ATOM 1728 O O . LEU B 1 40 ? -22.179 -7.376 30.076 1.00 25.44 321 LEU B O 1
ATOM 1733 N N . GLN B 1 41 ? -22.809 -9.549 30.243 1.00 23.80 322 GLN B N 1
ATOM 1734 C CA . GLN B 1 41 ? -24.100 -9.353 29.545 1.00 24.35 322 GLN B CA 1
ATOM 1735 C C . GLN B 1 41 ? -25.010 -8.385 30.301 1.00 27.86 322 GLN B C 1
ATOM 1736 O O . GLN B 1 41 ? -25.627 -7.507 29.689 1.00 27.06 322 GLN B O 1
ATOM 1742 N N . GLU B 1 42 ? -25.028 -8.502 31.641 1.00 25.76 323 GLU B N 1
ATOM 1743 C CA . GLU B 1 42 ? -25.803 -7.589 32.498 1.00 24.35 323 GLU B CA 1
ATOM 1744 C C . GLU B 1 42 ? -25.296 -6.139 32.345 1.00 25.61 323 GLU B C 1
ATOM 1745 O O . GLU B 1 42 ? -26.092 -5.217 32.269 1.00 24.71 323 GLU B O 1
ATOM 1751 N N . ALA B 1 43 ? -23.972 -5.951 32.297 1.00 23.48 324 ALA B N 1
ATOM 1752 C CA . ALA B 1 43 ? -23.319 -4.642 32.182 1.00 22.49 324 ALA B CA 1
ATOM 1753 C C . ALA B 1 43 ? -23.593 -4.007 30.801 1.00 26.55 324 ALA B C 1
ATOM 1754 O O . ALA B 1 43 ? -23.844 -2.794 30.701 1.00 23.94 324 ALA B O 1
ATOM 1756 N N . LYS B 1 44 ? -23.666 -4.854 29.752 1.00 23.60 325 LYS B N 1
ATOM 1757 C CA . LYS B 1 44 ? -23.999 -4.370 28.417 1.00 24.93 325 LYS B CA 1
ATOM 1758 C C . LYS B 1 44 ? -25.436 -3.808 28.392 1.00 27.23 325 LYS B C 1
ATOM 1759 O O . LYS B 1 44 ? -25.692 -2.814 27.705 1.00 26.95 325 LYS B O 1
ATOM 1765 N N . ALA B 1 45 ? -26.330 -4.380 29.218 1.00 21.27 326 ALA B N 1
ATOM 1766 C CA . ALA B 1 45 ? -27.735 -3.980 29.289 1.00 22.13 326 ALA B CA 1
ATOM 1767 C C . ALA B 1 45 ? -27.953 -2.797 30.226 1.00 28.14 326 ALA B C 1
ATOM 1768 O O . ALA B 1 45 ? -28.943 -2.083 30.098 1.00 28.54 326 ALA B O 1
ATOM 1770 N N . LYS B 1 46 ? -27.034 -2.605 31.173 1.00 25.67 327 LYS B N 1
ATOM 1771 C CA . LYS B 1 46 ? -27.123 -1.572 32.194 1.00 26.03 327 LYS B CA 1
ATOM 1772 C C . LYS B 1 46 ? -25.782 -0.811 32.243 1.00 28.75 327 LYS B C 1
ATOM 1773 O O . LYS B 1 46 ? -24.891 -1.225 32.980 1.00 27.85 327 LYS B O 1
ATOM 1779 N N . PRO B 1 47 ? -25.611 0.264 31.418 1.00 27.26 328 PRO B N 1
ATOM 1780 C CA . PRO B 1 47 ? -24.308 0.970 31.358 1.00 27.26 328 PRO B CA 1
ATOM 1781 C C . PRO B 1 47 ? -23.675 1.402 32.680 1.00 30.51 328 PRO B C 1
ATOM 1782 O O . PRO B 1 47 ? -22.459 1.353 32.805 1.00 29.33 328 PRO B O 1
ATOM 1786 N N . ASN B 1 48 ? -24.482 1.792 33.669 1.00 28.32 329 ASN B N 1
ATOM 1787 C CA . ASN B 1 48 ? -23.890 2.195 34.948 1.00 28.44 329 ASN B CA 1
ATOM 1788 C C . ASN B 1 48 ? -23.564 0.983 35.865 1.00 29.70 329 ASN B C 1
ATOM 1789 O O . ASN B 1 48 ? -23.176 1.194 37.014 1.00 29.46 329 ASN B O 1
ATOM 1794 N N . LEU B 1 49 ? -23.798 -0.274 35.393 1.00 25.81 330 LEU B N 1
ATOM 1795 C CA . LEU B 1 49 ? -23.600 -1.456 36.246 1.00 25.04 330 LEU B CA 1
ATOM 1796 C C . LEU B 1 49 ? -22.160 -1.625 36.733 1.00 25.98 330 LEU B C 1
ATOM 1797 O O . LEU B 1 49 ? -21.251 -1.894 35.963 1.00 23.09 330 LEU B O 1
ATOM 1802 N N . GLU B 1 50 ? -21.982 -1.405 38.022 1.00 24.36 331 GLU B N 1
ATOM 1803 C CA . GLU B 1 50 ? -20.696 -1.398 38.708 1.00 23.75 331 GLU B CA 1
ATOM 1804 C C . GLU B 1 50 ? -20.631 -2.527 39.731 1.00 26.09 331 GLU B C 1
ATOM 1805 O O . GLU B 1 50 ? -21.577 -2.720 40.489 1.00 26.29 331 GLU B O 1
ATOM 1811 N N . CYS B 1 51 ? -19.519 -3.278 39.727 1.00 20.22 332 CYS B N 1
ATOM 1812 C CA . CYS B 1 51 ? -19.209 -4.341 40.671 1.00 20.48 332 CYS B CA 1
ATOM 1813 C C . CYS B 1 51 ? -18.389 -3.685 41.779 1.00 23.14 332 CYS B C 1
ATOM 1814 O O . CYS B 1 51 ? -17.509 -2.885 41.477 1.00 22.40 332 CYS B O 1
ATOM 1817 N N . PHE B 1 52 ? -18.602 -4.086 43.037 1.00 18.45 333 PHE B N 1
ATOM 1818 C CA . PHE B 1 52 ? -17.860 -3.515 44.163 1.00 18.48 333 PHE B CA 1
ATOM 1819 C C . PHE B 1 52 ? -17.114 -4.588 44.899 1.00 21.46 333 PHE B C 1
ATOM 1820 O O . PHE B 1 52 ? -17.656 -5.682 45.130 1.00 21.14 333 PHE B O 1
ATOM 1828 N N . SER B 1 53 ? -15.873 -4.290 45.289 1.00 17.39 334 SER B N 1
ATOM 1829 C CA . SER B 1 53 ? -15.103 -5.258 46.064 1.00 16.81 334 SER B CA 1
ATOM 1830 C C . SER B 1 53 ? -15.619 -5.148 47.498 1.00 21.05 334 SER B C 1
ATOM 1831 O O . SER B 1 53 ? -16.256 -4.133 47.821 1.00 19.30 334 SER B O 1
ATOM 1834 N N . PRO B 1 54 ? -15.296 -6.084 48.421 1.00 19.08 335 PRO B N 1
ATOM 1835 C CA . PRO B 1 54 ? -15.625 -5.803 49.831 1.00 19.23 335 PRO B CA 1
ATOM 1836 C C . PRO B 1 54 ? -14.754 -4.602 50.237 1.00 21.67 335 PRO B C 1
ATOM 1837 O O . PRO B 1 54 ? -13.673 -4.397 49.669 1.00 20.74 335 PRO B O 1
ATOM 1841 N N . ALA B 1 55 ? -15.228 -3.793 51.184 1.00 17.21 336 ALA B N 1
ATOM 1842 C CA . ALA B 1 55 ? -14.424 -2.704 51.744 1.00 16.49 336 ALA B CA 1
ATOM 1843 C C . ALA B 1 55 ? -13.258 -3.397 52.458 1.00 20.46 336 ALA B C 1
ATOM 1844 O O . ALA B 1 55 ? -13.412 -4.538 52.935 1.00 19.63 336 ALA B O 1
ATOM 1846 N N . PHE B 1 56 ? -12.086 -2.750 52.482 1.00 16.12 337 PHE B N 1
ATOM 1847 C CA . PHE B 1 56 ? -10.925 -3.327 53.194 1.00 16.13 337 PHE B CA 1
ATOM 1848 C C . PHE B 1 56 ? -10.034 -2.248 53.774 1.00 19.15 337 PHE B C 1
ATOM 1849 O O . PHE B 1 56 ? -9.920 -1.164 53.202 1.00 20.59 337 PHE B O 1
ATOM 1857 N N . TYR B 1 57 ? -9.393 -2.561 54.904 1.00 14.27 338 TYR B N 1
ATOM 1858 C CA . TYR B 1 57 ? -8.394 -1.684 55.499 1.00 13.01 338 TYR B CA 1
ATOM 1859 C C . TYR B 1 57 ? -7.072 -2.009 54.818 1.00 16.59 338 TYR B C 1
ATOM 1860 O O . TYR B 1 57 ? -6.755 -3.185 54.627 1.00 15.09 338 TYR B O 1
ATOM 1869 N N . THR B 1 58 ? -6.299 -0.984 54.467 1.00 16.05 339 THR B N 1
ATOM 1870 C CA . THR B 1 58 ? -4.971 -1.153 53.858 1.00 15.19 339 THR B CA 1
ATOM 1871 C C . THR B 1 58 ? -4.092 -1.996 54.775 1.00 18.43 339 THR B C 1
ATOM 1872 O O . THR B 1 58 ? -3.361 -2.869 54.324 1.00 19.69 339 THR B O 1
ATOM 1876 N N . HIS B 1 59 ? -4.202 -1.718 56.084 1.00 14.77 340 HIS B N 1
ATOM 1877 C CA . HIS B 1 59 ? -3.494 -2.362 57.177 1.00 15.66 340 HIS B CA 1
ATOM 1878 C C . HIS B 1 59 ? -4.331 -2.147 58.417 1.00 18.27 340 HIS B C 1
ATOM 1879 O O . HIS B 1 59 ? -5.239 -1.314 58.412 1.00 15.28 340 HIS B O 1
ATOM 1886 N N . LYS B 1 60 ? -4.080 -2.929 59.462 1.00 15.63 341 LYS B N 1
ATOM 1887 C CA . LYS B 1 60 ? -4.828 -2.795 60.697 1.00 15.94 341 LYS B CA 1
ATOM 1888 C C . LYS B 1 60 ? -4.694 -1.353 61.207 1.00 17.92 341 LYS B C 1
ATOM 1889 O O . LYS B 1 60 ? -3.589 -0.801 61.236 1.00 18.09 341 LYS B O 1
ATOM 1895 N N . TYR B 1 61 ? -5.836 -0.714 61.477 1.00 15.52 342 TYR B N 1
ATOM 1896 C CA . TYR B 1 61 ? -5.918 0.696 61.937 1.00 16.79 342 TYR B CA 1
ATOM 1897 C C . TYR B 1 61 ? -5.542 1.694 60.841 1.00 18.69 342 TYR B C 1
ATOM 1898 O O . TYR B 1 61 ? -5.191 2.832 61.139 1.00 18.17 342 TYR B O 1
ATOM 1907 N N . GLY B 1 62 ? -5.635 1.255 59.578 1.00 15.99 343 GLY B N 1
ATOM 1908 C CA . GLY B 1 62 ? -5.300 2.087 58.441 1.00 14.86 343 GLY B CA 1
ATOM 1909 C C . GLY B 1 62 ? -6.505 2.651 57.727 1.00 17.24 343 GLY B C 1
ATOM 1910 O O . GLY B 1 62 ? -7.568 2.882 58.328 1.00 15.35 343 GLY B O 1
ATOM 1911 N N . TYR B 1 63 ? -6.305 2.954 56.433 1.00 15.16 344 TYR B N 1
ATOM 1912 C CA . TYR B 1 63 ? -7.340 3.536 55.576 1.00 14.16 344 TYR B CA 1
ATOM 1913 C C . TYR B 1 63 ? -8.312 2.461 55.107 1.00 18.15 344 TYR B C 1
ATOM 1914 O O . TYR B 1 63 ? -7.880 1.361 54.782 1.00 17.44 344 TYR B O 1
ATOM 1923 N N . LYS B 1 64 ? -9.599 2.794 55.027 1.00 14.43 345 LYS B N 1
ATOM 1924 C CA . LYS B 1 64 ? -10.635 1.900 54.493 1.00 13.43 345 LYS B CA 1
ATOM 1925 C C . LYS B 1 64 ? -10.834 2.292 53.021 1.00 15.73 345 LYS B C 1
ATOM 1926 O O . LYS B 1 64 ? -11.170 3.433 52.715 1.00 15.70 345 LYS B O 1
ATOM 1932 N N . LEU B 1 65 ? -10.608 1.334 52.128 1.00 13.94 346 LEU B N 1
ATOM 1933 C CA . LEU B 1 65 ? -10.750 1.519 50.684 1.00 13.71 346 LEU B CA 1
ATOM 1934 C C . LEU B 1 65 ? -11.721 0.500 50.092 1.00 18.41 346 LEU B C 1
ATOM 1935 O O . LEU B 1 65 ? -12.075 -0.485 50.737 1.00 18.05 346 LEU B O 1
ATOM 1940 N N . GLN B 1 66 ? -12.137 0.749 48.834 1.00 15.45 347 GLN B N 1
ATOM 1941 C CA . GLN B 1 66 ? -13.018 -0.155 48.107 1.00 14.49 347 GLN B CA 1
ATOM 1942 C C . GLN B 1 66 ? -12.708 -0.029 46.626 1.00 15.94 347 GLN B C 1
ATOM 1943 O O . GLN B 1 66 ? -12.645 1.075 46.102 1.00 16.23 347 GLN B O 1
ATOM 1949 N N . VAL B 1 67 ? -12.497 -1.155 45.983 1.00 14.03 348 VAL B N 1
ATOM 1950 C CA . VAL B 1 67 ? -12.237 -1.227 44.540 1.00 15.19 348 VAL B CA 1
ATOM 1951 C C . VAL B 1 67 ? -13.594 -1.419 43.847 1.00 18.00 348 VAL B C 1
ATOM 1952 O O . VAL B 1 67 ? -14.510 -2.074 44.375 1.00 19.21 348 VAL B O 1
ATOM 1956 N N . SER B 1 68 ? -13.708 -0.814 42.666 1.00 17.07 349 SER B N 1
ATOM 1957 C CA . SER B 1 68 ? -14.894 -0.977 41.835 1.00 17.12 349 SER B CA 1
ATOM 1958 C C . SER B 1 68 ? -14.533 -1.228 40.377 1.00 19.23 349 SER B C 1
ATOM 1959 O O . SER B 1 68 ? -13.484 -0.784 39.915 1.00 17.66 349 SER B O 1
ATOM 1962 N N . ALA B 1 69 ? -15.376 -1.985 39.683 1.00 15.92 350 ALA B N 1
ATOM 1963 C CA . ALA B 1 69 ? -15.143 -2.324 38.277 1.00 17.22 350 ALA B CA 1
ATOM 1964 C C . ALA B 1 69 ? -16.394 -2.252 37.450 1.00 20.04 350 ALA B C 1
ATOM 1965 O O . ALA B 1 69 ? -17.469 -2.627 37.920 1.00 20.73 350 ALA B O 1
ATOM 1967 N N . PHE B 1 70 ? -16.248 -1.760 36.209 1.00 16.87 351 PHE B N 1
ATOM 1968 C CA . PHE B 1 70 ? -17.286 -1.727 35.189 1.00 17.24 351 PHE B CA 1
ATOM 1969 C C . PHE B 1 70 ? -16.816 -2.725 34.156 1.00 21.46 351 PHE B C 1
ATOM 1970 O O . PHE B 1 70 ? -15.848 -2.451 33.440 1.00 19.40 351 PHE B O 1
ATOM 1978 N N . LEU B 1 71 ? -17.436 -3.909 34.135 1.00 18.47 352 LEU B N 1
ATOM 1979 C CA . LEU B 1 71 ? -17.062 -4.988 33.223 1.00 19.17 352 LEU B CA 1
ATOM 1980 C C . LEU B 1 71 ? -17.226 -4.612 31.759 1.00 22.81 352 LEU B C 1
ATOM 1981 O O . LEU B 1 71 ? -16.449 -5.083 30.924 1.00 20.89 352 LEU B O 1
ATOM 1986 N N . ASN B 1 72 ? -18.213 -3.749 31.458 1.00 22.20 353 ASN B N 1
ATOM 1987 C CA . ASN B 1 72 ? -18.393 -3.248 30.102 1.00 23.42 353 ASN B CA 1
ATOM 1988 C C . ASN B 1 72 ? -17.886 -1.802 29.956 1.00 25.91 353 ASN B C 1
ATOM 1989 O O . ASN B 1 72 ? -18.144 -1.154 28.949 1.00 25.30 353 ASN B O 1
ATOM 1994 N N . GLY B 1 73 ? -17.203 -1.303 30.973 1.00 20.19 354 GLY B N 1
ATOM 1995 C CA . GLY B 1 73 ? -16.595 0.014 30.912 1.00 19.41 354 GLY B CA 1
ATOM 1996 C C . GLY B 1 73 ? -17.476 1.185 31.247 1.00 25.44 354 GLY B C 1
ATOM 1997 O O . GLY B 1 73 ? -18.702 1.078 31.249 1.00 24.83 354 GLY B O 1
ATOM 1998 N N A ASN B 1 74 ? -16.808 2.307 31.591 0.50 22.11 355 ASN B N 1
ATOM 1999 N N B ASN B 1 74 ? -16.858 2.327 31.507 0.50 22.30 355 ASN B N 1
ATOM 2000 C CA A ASN B 1 74 ? -17.381 3.593 31.997 0.50 22.01 355 ASN B CA 1
ATOM 2001 C CA B ASN B 1 74 ? -17.574 3.582 31.710 0.50 22.23 355 ASN B CA 1
ATOM 2002 C C A ASN B 1 74 ? -16.622 4.756 31.316 0.50 25.48 355 ASN B C 1
ATOM 2003 C C B ASN B 1 74 ? -16.709 4.709 31.187 0.50 25.37 355 ASN B C 1
ATOM 2004 O O A ASN B 1 74 ? -15.414 4.628 31.076 0.50 24.46 355 ASN B O 1
ATOM 2005 O O B ASN B 1 74 ? -15.521 4.504 30.897 0.50 24.24 355 ASN B O 1
ATOM 2014 N N . GLY B 1 75 ? -17.320 5.868 31.025 1.00 23.13 356 GLY B N 1
ATOM 2015 C CA . GLY B 1 75 ? -16.690 7.053 30.437 1.00 22.60 356 GLY B CA 1
ATOM 2016 C C . GLY B 1 75 ? -16.111 6.740 29.072 1.00 26.51 356 GLY B C 1
ATOM 2017 O O . GLY B 1 75 ? -16.795 6.141 28.236 1.00 24.80 356 GLY B O 1
ATOM 2018 N N . SER B 1 76 ? -14.809 7.030 28.884 1.00 26.18 357 SER B N 1
ATOM 2019 C CA . SER B 1 76 ? -14.116 6.784 27.603 1.00 26.94 357 SER B CA 1
ATOM 2020 C C . SER B 1 76 ? -13.946 5.287 27.265 1.00 29.68 357 SER B C 1
ATOM 2021 O O . SER B 1 76 ? -13.693 4.959 26.108 1.00 29.30 357 SER B O 1
ATOM 2024 N N . GLY B 1 77 ? -14.091 4.404 28.264 1.00 24.30 358 GLY B N 1
ATOM 2025 C CA . GLY B 1 77 ? -13.971 2.964 28.048 1.00 24.26 358 GLY B CA 1
ATOM 2026 C C . GLY B 1 77 ? -15.286 2.225 27.859 1.00 27.00 358 GLY B C 1
ATOM 2027 O O . GLY B 1 77 ? -15.273 1.004 27.711 1.00 26.41 358 GLY B O 1
ATOM 2028 N N . GLU B 1 78 ? -16.431 2.949 27.886 1.00 23.51 359 GLU B N 1
ATOM 2029 C CA . GLU B 1 78 ? -17.772 2.360 27.768 1.00 23.82 359 GLU B CA 1
ATOM 2030 C C . GLU B 1 78 ? -17.980 1.553 26.480 1.00 29.45 359 GLU B C 1
ATOM 2031 O O . GLU B 1 78 ? -17.830 2.078 25.374 1.00 31.19 359 GLU B O 1
ATOM 2037 N N . GLY B 1 79 ? -18.314 0.280 26.659 1.00 24.93 360 GLY B N 1
ATOM 2038 C CA . GLY B 1 79 ? -18.539 -0.674 25.581 1.00 24.75 360 GLY B CA 1
ATOM 2039 C C . GLY B 1 79 ? -17.278 -1.282 24.995 1.00 28.88 360 GLY B C 1
ATOM 2040 O O . GLY B 1 79 ? -17.374 -2.174 24.159 1.00 29.53 360 GLY B O 1
ATOM 2041 N N . THR B 1 80 ? -16.071 -0.829 25.421 1.00 24.52 361 THR B N 1
ATOM 2042 C CA . THR B 1 80 ? -14.822 -1.322 24.817 1.00 23.35 361 THR B CA 1
ATOM 2043 C C . THR B 1 80 ? -13.774 -1.866 25.791 1.00 24.54 361 THR B C 1
ATOM 2044 O O . THR B 1 80 ? -12.840 -2.556 25.368 1.00 21.80 361 THR B O 1
ATOM 2048 N N . HIS B 1 81 ? -13.874 -1.492 27.072 1.00 19.93 362 HIS B N 1
ATOM 2049 C CA . HIS B 1 81 ? -12.879 -1.837 28.075 1.00 18.98 362 HIS B CA 1
ATOM 2050 C C . HIS B 1 81 ? -13.482 -2.152 29.418 1.00 21.74 362 HIS B C 1
ATOM 2051 O O . HIS B 1 81 ? -14.640 -1.824 29.685 1.00 22.10 362 HIS B O 1
ATOM 2058 N N . LEU B 1 82 ? -12.662 -2.777 30.275 1.00 18.23 363 LEU B N 1
ATOM 2059 C CA A LEU B 1 82 ? -12.963 -2.978 31.686 0.50 16.64 363 LEU B CA 1
ATOM 2060 C CA B LEU B 1 82 ? -12.972 -2.974 31.686 0.50 17.22 363 LEU B CA 1
ATOM 2061 C C . LEU B 1 82 ? -12.423 -1.686 32.321 1.00 20.86 363 LEU B C 1
ATOM 2062 O O . LEU B 1 82 ? -11.312 -1.257 31.976 1.00 20.04 363 LEU B O 1
ATOM 2071 N N . SER B 1 83 ? -13.209 -1.048 33.217 1.00 17.37 364 SER B N 1
ATOM 2072 C CA . SER B 1 83 ? -12.743 0.184 33.856 1.00 16.69 364 SER B CA 1
ATOM 2073 C C . SER B 1 83 ? -12.555 -0.102 35.339 1.00 20.95 364 SER B C 1
ATOM 2074 O O . SER B 1 83 ? -13.396 -0.801 35.914 1.00 19.77 364 SER B O 1
ATOM 2077 N N . LEU B 1 84 ? -11.413 0.342 35.934 1.00 18.92 365 LEU B N 1
ATOM 2078 C CA . LEU B 1 84 ? -11.089 0.101 37.347 1.00 18.96 365 LEU B CA 1
ATOM 2079 C C . LEU B 1 84 ? -10.982 1.375 38.151 1.00 21.06 365 LEU B C 1
ATOM 2080 O O . LEU B 1 84 ? -10.310 2.318 37.724 1.00 19.22 365 LEU B O 1
ATOM 2085 N N . TYR B 1 85 ? -11.556 1.370 39.355 1.00 17.68 366 TYR B N 1
ATOM 2086 C CA . TYR B 1 85 ? -11.530 2.529 40.250 1.00 17.55 366 TYR B CA 1
ATOM 2087 C C . TYR B 1 85 ? -11.336 2.101 41.692 1.00 21.72 366 TYR B C 1
ATOM 2088 O O . TYR B 1 85 ? -11.690 0.983 42.067 1.00 20.17 366 TYR B O 1
ATOM 2097 N N . ILE B 1 86 ? -10.808 3.024 42.499 1.00 17.83 367 ILE B N 1
ATOM 2098 C CA . ILE B 1 86 ? -10.640 2.843 43.939 1.00 16.53 367 ILE B CA 1
ATOM 2099 C C . ILE B 1 86 ? -11.069 4.110 44.642 1.00 19.15 367 ILE B C 1
ATOM 2100 O O . ILE B 1 86 ? -10.771 5.223 44.179 1.00 17.74 367 ILE B O 1
ATOM 2105 N N . ARG B 1 87 ? -11.695 3.941 45.803 1.00 15.59 368 ARG B N 1
ATOM 2106 C CA . ARG B 1 87 ? -12.090 5.091 46.588 1.00 16.07 368 ARG B CA 1
ATOM 2107 C C . ARG B 1 87 ? -11.841 4.840 48.053 1.00 20.23 368 ARG B C 1
ATOM 2108 O O . ARG B 1 87 ? -11.815 3.684 48.504 1.00 18.82 368 ARG B O 1
ATOM 2116 N N . VAL B 1 88 ? -11.701 5.938 48.785 1.00 17.11 369 VAL B N 1
ATOM 2117 C CA . VAL B 1 88 ? -11.554 5.973 50.233 1.00 17.37 369 VAL B CA 1
ATOM 2118 C C . VAL B 1 88 ? -12.984 5.980 50.788 1.00 21.80 369 VAL B C 1
ATOM 2119 O O . VAL B 1 88 ? -13.849 6.722 50.288 1.00 21.73 369 VAL B O 1
ATOM 2123 N N . LEU B 1 89 ? -13.240 5.139 51.790 1.00 18.30 370 LEU B N 1
ATOM 2124 C CA . LEU B 1 89 ? -14.528 5.112 52.483 1.00 17.48 370 LEU B CA 1
ATOM 2125 C C . LEU B 1 89 ? -14.316 5.619 53.921 1.00 20.84 370 LEU B C 1
ATOM 2126 O O . LEU B 1 89 ? -13.194 5.492 54.418 1.00 19.29 370 LEU B O 1
ATOM 2131 N N . PRO B 1 90 ? -15.360 6.110 54.635 1.00 19.98 371 PRO B N 1
ATOM 2132 C CA . PRO B 1 90 ? -15.163 6.467 56.060 1.00 20.45 371 PRO B CA 1
ATOM 2133 C C . PRO B 1 90 ? -14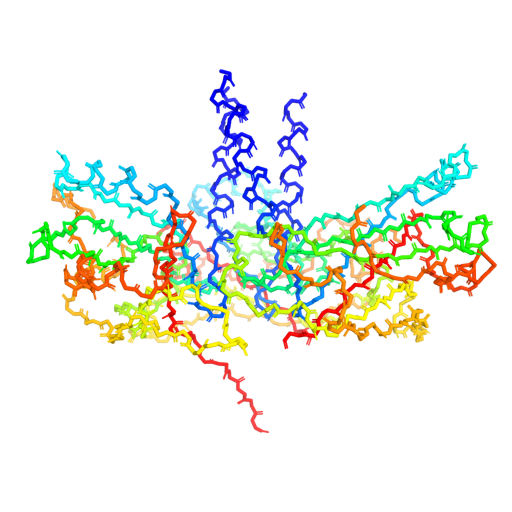.690 5.239 56.831 1.00 24.10 371 PRO B C 1
ATOM 2134 O O . PRO B 1 90 ? -15.300 4.174 56.728 1.00 24.63 371 PRO B O 1
ATOM 2138 N N . GLY B 1 91 ? -13.556 5.380 57.513 1.00 20.15 372 GLY B N 1
ATOM 2139 C CA . GLY B 1 91 ? -12.977 4.329 58.328 1.00 18.38 372 GLY B CA 1
ATOM 2140 C C . GLY B 1 91 ? -13.015 4.682 59.802 1.00 20.30 372 GLY B C 1
ATOM 2141 O O . GLY B 1 91 ? -13.072 5.869 60.158 1.00 19.77 372 GLY B O 1
ATOM 2142 N N . ALA B 1 92 ? -12.969 3.670 60.672 1.00 16.37 373 ALA B N 1
ATOM 2143 C CA . ALA B 1 92 ? -13.041 3.895 62.111 1.00 16.59 373 ALA B CA 1
ATOM 2144 C C . ALA B 1 92 ? -11.851 4.681 62.666 1.00 19.50 373 ALA B C 1
ATOM 2145 O O . ALA B 1 92 ? -11.982 5.309 63.696 1.00 19.57 373 ALA B O 1
ATOM 2147 N N . PHE B 1 93 ? -10.694 4.639 61.976 1.00 17.46 374 PHE B N 1
ATOM 2148 C CA . PHE B 1 93 ? -9.442 5.237 62.460 1.00 17.83 374 PHE B CA 1
ATOM 2149 C C . PHE B 1 93 ? -9.031 6.509 61.729 1.00 21.16 374 PHE B C 1
ATOM 2150 O O . PHE B 1 93 ? -7.911 6.980 61.936 1.00 19.89 374 PHE B O 1
ATOM 2158 N N . ASP B 1 94 ? -9.926 7.077 60.897 1.00 17.89 375 ASP B N 1
ATOM 2159 C CA . ASP B 1 94 ? -9.612 8.248 60.066 1.00 18.14 375 ASP B CA 1
ATOM 2160 C C . ASP B 1 94 ? -8.931 9.422 60.780 1.00 21.63 375 ASP B C 1
ATOM 2161 O O . ASP B 1 94 ? -8.014 10.022 60.215 1.00 20.98 375 ASP B O 1
ATOM 2166 N N . ASN B 1 95 ? -9.367 9.759 62.004 1.00 18.97 376 ASN B N 1
ATOM 2167 C CA . ASN B 1 95 ? -8.797 10.896 62.737 1.00 19.78 376 ASN B CA 1
ATOM 2168 C C . ASN B 1 95 ? -7.329 10.704 63.180 1.00 23.85 376 ASN B C 1
ATOM 2169 O O . ASN B 1 95 ? -6.687 11.677 63.580 1.00 26.48 376 ASN B O 1
ATOM 2174 N N . LEU B 1 96 ? -6.803 9.469 63.066 1.00 17.52 377 LEU B N 1
ATOM 2175 C CA . LEU B 1 96 ? -5.429 9.121 63.413 1.00 17.08 377 LEU B CA 1
ATOM 2176 C C . LEU B 1 96 ? -4.524 9.117 62.197 1.00 20.67 377 LEU B C 1
ATOM 2177 O O . LEU B 1 96 ? -3.315 8.982 62.344 1.00 21.22 377 LEU B O 1
ATOM 2182 N N . LEU B 1 97 ? -5.093 9.306 61.006 1.00 17.70 378 LEU B N 1
ATOM 2183 C CA . LEU B 1 97 ? -4.380 9.179 59.745 1.00 17.03 378 LEU B CA 1
ATOM 2184 C C . LEU B 1 97 ? -4.004 10.490 59.069 1.00 22.20 378 LEU B C 1
ATOM 2185 O O . LEU B 1 97 ? -4.590 11.536 59.345 1.00 18.78 378 LEU B O 1
ATOM 2190 N N . GLU B 1 98 ? -3.050 10.411 58.141 1.00 22.19 379 GLU B N 1
ATOM 2191 C CA . GLU B 1 98 ? -2.642 11.565 57.342 1.00 23.47 379 GLU B CA 1
ATOM 2192 C C . GLU B 1 98 ? -3.641 11.746 56.209 1.00 27.79 379 GLU B C 1
ATOM 2193 O O . GLU B 1 98 ? -4.052 10.765 55.581 1.00 27.40 379 GLU B O 1
ATOM 2199 N N . TRP B 1 99 ? -4.053 12.987 55.964 1.00 24.38 380 TRP B N 1
ATOM 2200 C CA . TRP B 1 99 ? -4.964 13.311 54.862 1.00 23.57 380 TRP B CA 1
ATOM 2201 C C . TRP B 1 99 ? -4.373 14.455 54.011 1.00 30.19 380 TRP B C 1
ATOM 2202 O O . TRP B 1 99 ? -3.728 15.345 54.559 1.00 31.22 380 TRP B O 1
ATOM 2213 N N . PRO B 1 100 ? -4.531 14.441 52.674 1.00 26.54 381 PRO B N 1
ATOM 2214 C CA . PRO B 1 100 ? -5.214 13.430 51.850 1.00 24.99 381 PRO B CA 1
ATOM 2215 C C . PRO B 1 100 ? -4.471 12.076 51.806 1.00 26.52 381 PRO B C 1
ATOM 2216 O O . PRO B 1 100 ? -3.260 11.997 52.090 1.00 24.67 381 PRO B O 1
ATOM 2220 N N . PHE B 1 101 ? -5.212 11.009 51.465 1.00 21.00 382 PHE B N 1
ATOM 2221 C CA . PHE B 1 101 ? -4.630 9.680 51.289 1.00 18.87 382 PHE B CA 1
ATOM 2222 C C . PHE B 1 101 ? -3.574 9.816 50.165 1.00 22.91 382 PHE B C 1
ATOM 2223 O O . PHE B 1 101 ? -3.880 10.343 49.098 1.00 22.29 382 PHE B O 1
ATOM 2231 N N . ALA B 1 102 ? -2.334 9.400 50.441 1.00 21.40 383 ALA B N 1
ATOM 2232 C CA . ALA B 1 102 ? -1.215 9.605 49.521 1.00 22.25 383 ALA B CA 1
ATOM 2233 C C . ALA B 1 102 ? -0.335 8.368 49.323 1.00 27.29 383 ALA B C 1
ATOM 2234 O O . ALA B 1 102 ? 0.760 8.479 48.768 1.00 27.59 383 ALA B O 1
ATOM 2236 N N . ARG B 1 103 ? -0.822 7.187 49.747 1.00 21.69 384 ARG B N 1
ATOM 2237 C CA . ARG B 1 103 ? -0.099 5.926 49.585 1.00 20.08 384 ARG B CA 1
ATOM 2238 C C . ARG B 1 103 ? -0.220 5.393 48.146 1.00 21.16 384 ARG B C 1
ATOM 2239 O O . ARG B 1 103 ? -1.311 5.358 47.591 1.00 21.40 384 ARG B O 1
ATOM 2247 N N . ARG B 1 104 ? 0.893 4.939 47.570 1.00 17.91 385 ARG B N 1
ATOM 2248 C CA . ARG B 1 104 ? 0.967 4.381 46.220 1.00 17.27 385 ARG B CA 1
ATOM 2249 C C . ARG B 1 104 ? 0.021 3.187 46.071 1.00 20.04 385 ARG B C 1
ATOM 2250 O O . ARG B 1 104 ? -0.061 2.352 46.968 1.00 19.61 385 ARG B O 1
ATOM 2258 N N . VAL B 1 105 ? -0.730 3.148 44.963 1.00 17.70 386 VAL B N 1
ATOM 2259 C CA . VAL B 1 105 ? -1.698 2.092 44.691 1.00 16.70 386 VAL B CA 1
ATOM 2260 C C . VAL B 1 105 ? -1.300 1.426 43.378 1.00 20.68 386 VAL B C 1
ATOM 2261 O O . VAL B 1 105 ? -1.038 2.129 42.385 1.00 18.79 386 VAL B O 1
ATOM 2265 N N . THR B 1 106 ? -1.253 0.082 43.374 1.00 17.31 387 THR B N 1
ATOM 2266 C CA . THR B 1 106 ? -0.979 -0.669 42.156 1.00 16.41 387 THR B CA 1
ATOM 2267 C C . THR B 1 106 ? -2.171 -1.583 41.860 1.00 20.89 387 THR B C 1
ATOM 2268 O O . THR B 1 106 ? -2.481 -2.474 42.659 1.00 20.02 387 THR B O 1
ATOM 2272 N N . PHE B 1 107 ? -2.809 -1.366 40.712 1.00 16.25 388 PHE B N 1
ATOM 2273 C CA . PHE B 1 107 ? -3.921 -2.181 40.235 1.00 17.55 388 PHE B CA 1
ATOM 2274 C C . PHE B 1 107 ? -3.390 -3.219 39.275 1.00 20.37 388 PHE B C 1
ATOM 2275 O O . PHE B 1 107 ? -2.589 -2.873 38.409 1.00 17.22 388 PHE B O 1
ATOM 2283 N N . SER B 1 108 ? -3.902 -4.459 39.369 1.00 17.19 389 SER B N 1
ATOM 2284 C CA . SER B 1 108 ? -3.547 -5.531 38.443 1.00 18.34 389 SER B CA 1
ATOM 2285 C C . SER B 1 108 ? -4.750 -6.382 38.104 1.00 23.01 389 SER B C 1
ATOM 2286 O O . SER B 1 108 ? -5.583 -6.686 38.979 1.00 23.71 389 SER B O 1
ATOM 2289 N N . LEU B 1 109 ? -4.854 -6.751 36.829 1.00 18.13 390 LEU B N 1
ATOM 2290 C CA . LEU B 1 109 ? -5.823 -7.754 36.406 1.00 17.35 390 LEU B CA 1
ATOM 2291 C C . LEU B 1 109 ? -4.921 -8.946 36.189 1.00 20.10 390 LEU B C 1
ATOM 2292 O O . LEU B 1 109 ? -4.007 -8.897 35.360 1.00 20.55 390 LEU B O 1
ATOM 2297 N N . LEU B 1 110 ? -5.139 -9.995 36.967 1.00 17.33 391 LEU B N 1
ATOM 2298 C CA . LEU B 1 110 ? -4.284 -11.168 36.964 1.00 17.22 391 LEU B CA 1
ATOM 2299 C C . LEU B 1 110 ? -4.415 -12.133 35.798 1.00 21.77 391 LEU B C 1
ATOM 2300 O O . LEU B 1 110 ? -5.519 -12.563 35.472 1.00 21.13 391 LEU B O 1
ATOM 2305 N N . ASP B 1 111 ? -3.268 -12.505 35.190 1.00 19.89 392 ASP B N 1
ATOM 2306 C CA . ASP B 1 111 ? -3.228 -13.495 34.113 1.00 22.00 392 ASP B CA 1
ATOM 2307 C C . ASP B 1 111 ? -3.145 -14.838 34.862 1.00 27.94 392 ASP B C 1
ATOM 2308 O O . ASP B 1 111 ? -2.140 -15.109 35.517 1.00 28.38 392 ASP B O 1
ATOM 2313 N N . GLN B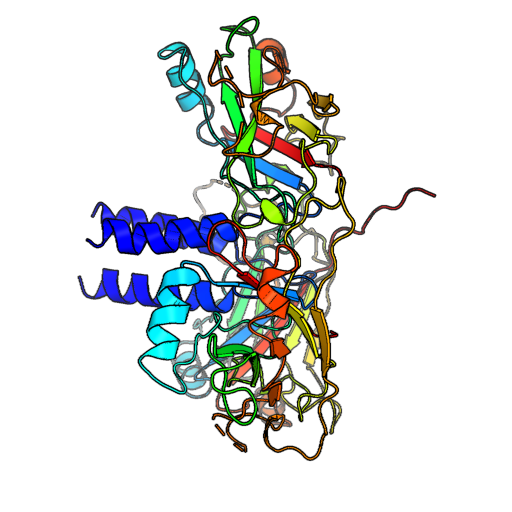 1 112 ? -4.233 -15.628 34.832 1.00 24.10 393 GLN B N 1
ATOM 2314 C CA . GLN B 1 112 ? -4.393 -16.885 35.588 1.00 23.42 393 GLN B CA 1
ATOM 2315 C C . GLN B 1 112 ? -3.635 -18.093 35.024 1.00 29.65 393 GLN B C 1
ATOM 2316 O O . GLN B 1 112 ? -4.220 -19.146 34.737 1.00 29.45 393 GLN B O 1
ATOM 2322 N N . SER B 1 113 ? -2.328 -17.928 34.855 1.00 28.74 394 SER B N 1
ATOM 2323 C CA . SER B 1 113 ? -1.445 -18.977 34.347 1.00 30.61 394 SER B CA 1
ATOM 2324 C C . SER B 1 113 ? -0.558 -19.473 35.510 1.00 35.29 394 SER B C 1
ATOM 2325 O O . SER B 1 113 ? -0.219 -18.678 36.395 1.00 31.90 394 SER B O 1
ATOM 2328 N N . ASP B 1 114 ? -0.217 -20.776 35.527 1.00 35.03 395 ASP B N 1
ATOM 2329 C CA . ASP B 1 114 ? 0.624 -21.354 36.567 1.00 36.22 395 ASP B CA 1
ATOM 2330 C C . ASP B 1 114 ? 1.978 -20.656 36.473 1.00 44.28 395 ASP B C 1
ATOM 2331 O O . ASP B 1 114 ? 2.628 -20.736 35.431 1.00 45.35 395 ASP B O 1
ATOM 2336 N N . PRO B 1 115 ? 2.385 -19.909 37.522 1.00 42.04 396 PRO B N 1
ATOM 2337 C CA . PRO B 1 115 ? 3.673 -19.200 37.452 1.00 43.31 396 PRO B CA 1
ATOM 2338 C C . PRO B 1 115 ? 4.899 -20.106 37.324 1.00 53.70 396 PRO B C 1
ATOM 2339 O O . PRO B 1 115 ? 5.926 -19.655 36.811 1.00 55.36 396 PRO B O 1
ATOM 2343 N N . GLY B 1 116 ? 4.774 -21.358 37.764 1.00 53.18 397 GLY B N 1
ATOM 2344 C CA . GLY B 1 116 ? 5.851 -22.339 37.691 1.00 55.62 397 GLY B CA 1
ATOM 2345 C C . GLY B 1 116 ? 6.120 -22.861 36.293 1.00 63.76 397 GLY B C 1
ATOM 2346 O O . GLY B 1 116 ? 7.241 -23.300 36.021 1.00 65.24 397 GLY B O 1
ATOM 2347 N N . LEU B 1 117 ? 5.105 -22.852 35.396 1.00 61.39 398 LEU B N 1
ATOM 2348 C CA . LEU B 1 117 ? 5.290 -23.343 34.022 1.00 62.88 398 LEU B CA 1
ATOM 2349 C C . LEU B 1 117 ? 5.307 -22.271 32.912 1.00 66.21 398 LEU B C 1
ATOM 2350 O O . LEU B 1 117 ? 5.864 -22.517 31.842 1.00 66.81 398 LEU B O 1
ATOM 2355 N N . ALA B 1 118 ? 4.714 -21.089 33.169 1.00 61.15 399 ALA B N 1
ATOM 2356 C CA . ALA B 1 118 ? 4.718 -19.964 32.225 1.00 60.58 399 ALA B CA 1
ATOM 2357 C C . ALA B 1 118 ? 4.611 -18.655 32.969 1.00 61.62 399 ALA B C 1
ATOM 2358 O O . ALA B 1 118 ? 3.855 -18.566 33.941 1.00 61.46 399 ALA B O 1
ATOM 2360 N N . LYS B 1 119 ? 5.326 -17.626 32.504 1.00 54.95 400 LYS B N 1
ATOM 2361 C CA . LYS B 1 119 ? 5.263 -16.326 33.156 1.00 52.40 400 LYS B CA 1
ATOM 2362 C C . LYS B 1 119 ? 3.893 -15.668 32.919 1.00 49.60 400 LYS B C 1
ATOM 2363 O O . LYS B 1 119 ? 3.529 -15.426 31.757 1.00 48.41 400 LYS B O 1
ATOM 2369 N N . PRO B 1 120 ? 3.099 -15.410 33.997 1.00 41.76 401 PRO B N 1
ATOM 2370 C CA . PRO B 1 120 ? 1.813 -14.730 33.803 1.00 39.61 401 PRO B CA 1
ATOM 2371 C C . PRO B 1 120 ? 2.093 -13.266 33.445 1.00 40.83 401 PRO B C 1
ATOM 2372 O O . PRO B 1 120 ? 2.998 -12.650 34.020 1.00 42.57 401 PRO B O 1
ATOM 2376 N N . GLN B 1 121 ? 1.342 -12.718 32.485 1.00 32.17 402 GLN B N 1
ATOM 2377 C CA . GLN B 1 121 ? 1.519 -11.335 32.068 1.00 28.91 402 GLN B CA 1
ATOM 2378 C C . GLN B 1 121 ? 0.351 -10.518 32.596 1.00 27.58 402 GLN B C 1
ATOM 2379 O O . GLN B 1 121 ? -0.626 -10.287 31.892 1.00 26.29 402 GLN B O 1
ATOM 2385 N N . HIS B 1 122 ? 0.453 -10.093 33.842 1.00 24.45 403 HIS B N 1
ATOM 2386 C CA . HIS B 1 122 ? -0.583 -9.290 34.504 1.00 23.99 403 HIS B CA 1
ATOM 2387 C C . HIS B 1 122 ? -0.654 -7.912 33.857 1.00 27.64 403 HIS B C 1
ATOM 2388 O O . HIS B 1 122 ? 0.359 -7.403 33.374 1.00 29.52 403 HIS B O 1
ATOM 2395 N N . VAL B 1 123 ? -1.858 -7.339 33.807 1.00 21.26 404 VAL B N 1
ATOM 2396 C CA . VAL B 1 123 ? -2.074 -5.997 33.278 1.00 19.30 404 VAL B CA 1
ATOM 2397 C C . VAL B 1 123 ? -2.090 -5.093 34.503 1.00 23.44 404 VAL B C 1
ATOM 2398 O O . VAL B 1 123 ? -2.903 -5.285 35.419 1.00 23.15 404 VAL B O 1
ATOM 2402 N N . THR B 1 124 ? -1.182 -4.129 34.527 1.00 20.56 405 THR B N 1
ATOM 2403 C CA . THR B 1 124 ? -0.935 -3.286 35.698 1.00 20.25 405 THR B CA 1
ATOM 2404 C C . THR B 1 124 ? -0.944 -1.771 35.427 1.00 23.26 405 THR B C 1
ATOM 2405 O O . THR B 1 124 ? -0.564 -1.329 34.337 1.00 22.32 405 THR B O 1
ATOM 2409 N N . GLU B 1 125 ? -1.436 -1.002 36.417 1.00 18.06 406 GLU B N 1
ATOM 2410 C CA . GLU B 1 125 ? -1.354 0.472 36.488 1.00 17.16 406 GLU B CA 1
ATOM 2411 C C . GLU B 1 125 ? -0.950 0.860 37.917 1.00 21.32 406 GLU B C 1
ATOM 2412 O O . GLU B 1 125 ? -1.496 0.318 38.884 1.00 21.20 406 GLU B O 1
ATOM 2418 N N . THR B 1 126 ? 0.016 1.775 38.042 1.00 18.34 407 THR B N 1
ATOM 2419 C CA A THR B 1 126 ? 0.461 2.286 39.349 0.70 18.69 407 THR B CA 1
ATOM 2420 C CA B THR B 1 126 ? 0.504 2.265 39.329 0.30 18.36 407 THR B CA 1
ATOM 2421 C C . THR B 1 126 ? 0.301 3.791 39.384 1.00 21.81 407 THR B C 1
ATOM 2422 O O . THR B 1 126 ? 0.502 4.469 38.378 1.00 19.97 407 THR B O 1
ATOM 2429 N N . PHE B 1 127 ? -0.103 4.313 40.530 1.00 17.75 408 PHE B N 1
ATOM 2430 C CA . PHE B 1 127 ? -0.262 5.745 40.657 1.00 18.55 408 PHE B CA 1
ATOM 2431 C C . PHE B 1 127 ? -0.010 6.200 42.088 1.00 23.65 408 PHE B C 1
ATOM 2432 O O . PHE B 1 127 ? -0.195 5.418 43.037 1.00 19.23 408 PHE B O 1
ATOM 2440 N N . HIS B 1 128 ? 0.402 7.479 42.202 1.00 22.28 409 HIS B N 1
ATOM 2441 C CA A HIS B 1 128 ? 0.587 8.171 43.473 0.50 22.58 409 HIS B CA 1
ATOM 2442 C CA B HIS B 1 128 ? 0.646 8.220 43.434 0.50 22.57 409 HIS B CA 1
ATOM 2443 C C . HIS B 1 128 ? -0.659 9.042 43.604 1.00 25.36 409 HIS B C 1
ATOM 2444 O O . HIS B 1 128 ? -0.888 9.925 42.767 1.00 23.73 409 HIS B O 1
ATOM 2457 N N . PRO B 1 129 ? -1.571 8.737 44.579 1.00 23.85 410 PRO B N 1
ATOM 2458 C CA . PRO B 1 129 ? -2.841 9.482 44.658 1.00 23.71 410 PRO B CA 1
ATOM 2459 C C . PRO B 1 129 ? -2.700 10.984 44.572 1.00 30.02 410 PRO B C 1
ATOM 2460 O O . PRO B 1 129 ? -1.861 11.577 45.252 1.00 30.76 410 PRO B O 1
ATOM 2464 N N . ASP B 1 130 ? -3.460 11.582 43.654 1.00 27.54 411 ASP B N 1
ATOM 2465 C CA . ASP B 1 130 ? -3.411 13.019 43.417 1.00 28.94 411 ASP B CA 1
ATOM 2466 C C . ASP B 1 130 ? -4.101 13.749 44.592 1.00 33.94 411 ASP B C 1
ATOM 2467 O O . ASP B 1 130 ? -5.272 13.482 44.862 1.00 32.12 411 ASP B O 1
ATOM 2472 N N . PRO B 1 131 ? -3.386 14.668 45.289 1.00 34.78 412 PRO B N 1
ATOM 2473 C CA . PRO B 1 131 ? -3.998 15.378 46.426 1.00 37.31 412 PRO B CA 1
ATOM 2474 C C . PRO B 1 131 ? -5.221 16.237 46.089 1.00 46.66 412 PRO B C 1
ATOM 2475 O O . PRO B 1 131 ? -5.962 16.610 46.995 1.00 48.26 412 PRO B O 1
ATOM 2479 N N . ASN B 1 132 ? -5.447 16.511 44.789 1.00 43.51 413 ASN B N 1
ATOM 2480 C CA . ASN B 1 132 ? -6.575 17.302 44.308 1.00 44.22 413 ASN B CA 1
ATOM 2481 C C . ASN B 1 132 ? -7.835 16.483 44.034 1.00 46.64 413 ASN B C 1
ATOM 2482 O O . ASN B 1 132 ? -8.903 17.086 43.903 1.00 44.86 413 ASN B O 1
ATOM 2487 N N . TRP B 1 133 ? -7.746 15.125 43.989 1.00 43.86 414 TRP B N 1
ATOM 2488 C CA . TRP B 1 133 ? -8.929 14.277 43.775 1.00 44.68 414 TRP B CA 1
ATOM 2489 C C . TRP B 1 133 ? -9.711 14.226 45.068 1.00 46.59 414 TRP B C 1
ATOM 2490 O O . TRP B 1 133 ? -9.184 13.796 46.098 1.00 44.23 414 TRP B O 1
ATOM 2501 N N . LYS B 1 134 ? -10.952 14.748 45.021 1.00 44.15 415 LYS B N 1
ATOM 2502 C CA . LYS B 1 134 ? -11.866 14.908 46.163 1.00 44.39 415 LYS B CA 1
ATOM 2503 C C . LYS B 1 134 ? -12.020 13.668 47.004 1.00 46.65 415 LYS B C 1
ATOM 2504 O O . LYS B 1 134 ? -12.077 13.796 48.222 1.00 47.92 415 LYS B O 1
ATOM 2510 N N . ASN B 1 135 ? -12.056 12.479 46.389 1.00 39.49 416 ASN B N 1
ATOM 2511 C CA . ASN B 1 135 ? -12.210 11.260 47.154 1.00 38.87 416 ASN B CA 1
ATOM 2512 C C . ASN B 1 135 ? -11.073 10.986 48.148 1.00 42.12 416 ASN B C 1
ATOM 2513 O O . ASN B 1 135 ? -11.341 10.601 49.295 1.00 44.22 416 ASN B O 1
ATOM 2518 N N . PHE B 1 136 ? -9.822 11.121 47.697 1.00 34.07 417 PHE B N 1
ATOM 2519 C CA . PHE B 1 136 ? -8.648 10.912 48.544 1.00 31.18 417 PHE B CA 1
ATOM 2520 C C . PHE B 1 136 ? -8.586 11.889 49.754 1.00 33.51 417 PHE B C 1
ATOM 2521 O O . PHE B 1 136 ? -7.711 11.749 50.592 1.00 32.89 417 PHE B O 1
ATOM 2529 N N . GLN B 1 137 ? -9.514 12.864 49.846 1.00 30.97 418 GLN B N 1
ATOM 2530 C CA . GLN B 1 137 ? -9.576 13.773 50.995 1.00 31.62 418 GLN B CA 1
ATOM 2531 C C . GLN B 1 137 ? -10.266 13.016 52.154 1.00 32.39 418 GLN B C 1
ATOM 2532 O O . GLN B 1 137 ? -10.937 11.998 51.936 1.00 30.01 418 GLN B O 1
ATOM 2538 N N . LYS B 1 138 ? -10.115 13.538 53.364 1.00 30.09 419 LYS B N 1
ATOM 2539 C CA . LYS B 1 138 ? -10.701 12.972 54.579 1.00 29.69 419 LYS B CA 1
ATOM 2540 C C . LYS B 1 138 ? -12.221 12.780 54.432 1.00 35.11 419 LYS B C 1
ATOM 2541 O O . LYS B 1 138 ? -12.910 13.761 54.136 1.00 35.50 419 LYS B O 1
ATOM 2547 N N . PRO B 1 139 ? -12.767 11.540 54.569 1.00 33.15 420 PRO B N 1
ATOM 2548 C CA . PRO B 1 139 ? -14.228 11.360 54.435 1.00 34.03 420 PRO B CA 1
ATOM 2549 C C . PRO B 1 139 ? -15.007 12.125 55.515 1.00 40.23 420 PRO B C 1
ATOM 2550 O O . PRO B 1 139 ? -14.584 12.193 56.675 1.00 38.52 420 PRO B O 1
ATOM 2554 N N . GLY B 1 140 ? -16.111 12.731 55.101 1.00 39.45 421 GLY B N 1
ATOM 2555 C CA . GLY B 1 140 ? -16.965 13.518 55.987 1.00 75.61 421 GLY B CA 1
ATOM 2556 C C . GLY B 1 140 ? -16.379 14.869 56.337 1.00 107.54 421 GLY B C 1
ATOM 2557 O O . GLY B 1 140 ? -15.626 15.446 55.551 1.00 73.97 421 GLY B O 1
ATOM 2558 N N . ARG B 1 143 ? -21.135 17.650 56.366 1.00 59.59 424 ARG B N 1
ATOM 2559 C CA . ARG B 1 143 ? -22.329 17.346 55.572 1.00 59.49 424 ARG B CA 1
ATOM 2560 C C . ARG B 1 143 ? -23.028 18.601 55.015 1.00 64.24 424 ARG B C 1
ATOM 2561 O O . ARG B 1 143 ? -23.389 19.508 55.774 1.00 64.12 424 ARG B O 1
ATOM 2569 N N . GLY B 1 144 ? -23.196 18.626 53.691 1.00 60.32 425 GLY B N 1
ATOM 2570 C CA . GLY B 1 144 ? -23.883 19.691 52.965 1.00 60.50 425 GLY B CA 1
ATOM 2571 C C . GLY B 1 144 ? -25.126 19.192 52.250 1.00 62.00 425 GLY B C 1
ATOM 2572 O O . GLY B 1 144 ? -25.356 17.979 52.184 1.00 60.93 425 GLY B O 1
ATOM 2573 N N . SER B 1 145 ? -25.930 20.121 51.682 1.00 57.12 426 SER B N 1
ATOM 2574 C CA . SER B 1 145 ? -27.155 19.785 50.941 1.00 56.68 426 SER B CA 1
ATOM 2575 C C . SER B 1 145 ? -26.877 18.956 49.657 1.00 60.02 426 SER B C 1
ATOM 2576 O O . SER B 1 145 ? -27.783 18.294 49.147 1.00 59.35 426 SER B O 1
ATOM 2579 N N . LEU B 1 146 ? -25.619 18.973 49.161 1.00 56.42 427 LEU B N 1
ATOM 2580 C CA . LEU B 1 146 ? -25.196 18.188 47.999 1.00 55.88 427 LEU B CA 1
ATOM 2581 C C . LEU B 1 146 ? -24.581 16.859 48.473 1.00 60.14 427 LEU B C 1
ATOM 2582 O O . LEU B 1 146 ? -23.460 16.840 48.990 1.00 59.04 427 LEU B O 1
ATOM 2587 N N . ASP B 1 147 ? -25.337 15.758 48.328 1.00 57.50 428 ASP B N 1
ATOM 2588 C CA . ASP B 1 147 ? -24.867 14.420 48.679 1.00 56.68 428 ASP B CA 1
ATOM 2589 C C . ASP B 1 147 ? -24.928 13.461 47.493 1.00 58.70 428 ASP B C 1
ATOM 2590 O O . ASP B 1 147 ? -26.005 12.996 47.092 1.00 56.51 428 ASP B O 1
ATOM 2595 N N . GLU B 1 148 ? -23.739 13.206 46.917 1.00 55.63 429 GLU B N 1
ATOM 2596 C CA . GLU B 1 148 ? -23.525 12.369 45.740 1.00 55.43 429 GLU B CA 1
ATOM 2597 C C . GLU B 1 148 ? -22.395 11.339 45.927 1.00 59.95 429 GLU B C 1
ATOM 2598 O O . GLU B 1 148 ? -21.657 11.397 46.915 1.00 59.88 429 GLU B O 1
ATOM 2604 N N . SER B 1 149 ? -22.282 10.399 44.960 1.00 56.75 430 SER B N 1
ATOM 2605 C CA . SER B 1 149 ? -21.307 9.306 44.875 1.00 56.28 430 SER B CA 1
ATOM 2606 C C . SER B 1 149 ? -20.659 9.324 43.463 1.00 62.97 430 SER B C 1
ATOM 2607 O O . SER B 1 149 ? -21.137 8.641 42.546 1.00 62.39 430 SER B O 1
ATOM 2610 N N . SER B 1 150 ? -19.596 10.152 43.284 1.00 61.35 431 SER B N 1
ATOM 2611 C CA . SER B 1 150 ? -18.897 10.332 41.996 1.00 61.80 431 SER B CA 1
ATOM 2612 C C . SER B 1 150 ? -17.357 10.285 42.145 1.00 66.28 431 SER B C 1
ATOM 2613 O O . SER B 1 150 ? -16.617 10.373 41.157 1.00 66.67 431 SER B O 1
ATOM 2616 N N . LEU B 1 151 ? -16.906 10.117 43.391 1.00 61.94 432 LEU B N 1
ATOM 2617 C CA . LEU B 1 151 ? -15.552 10.180 43.932 1.00 60.85 432 LEU B CA 1
ATOM 2618 C C . LEU B 1 151 ? -14.325 9.431 43.298 1.00 61.71 432 LEU B C 1
ATOM 2619 O O . LEU B 1 151 ? -13.450 10.104 42.755 1.00 62.68 432 LEU B O 1
ATOM 2624 N N . GLY B 1 152 ? -14.234 8.105 43.459 1.00 54.17 433 GLY B N 1
ATOM 2625 C CA . GLY B 1 152 ? -13.115 7.245 43.046 1.00 51.18 433 GLY B CA 1
ATOM 2626 C C . GLY B 1 152 ? -12.262 7.572 41.825 1.00 49.18 433 GLY B C 1
ATOM 2627 O O . GLY B 1 152 ? -12.798 7.834 40.738 1.00 49.95 433 GLY B O 1
ATOM 2628 N N . PHE B 1 153 ? -10.912 7.512 41.983 1.00 38.31 434 PHE B N 1
ATOM 2629 C CA . PHE B 1 153 ? -9.961 7.739 40.872 1.00 34.54 434 PHE B CA 1
ATOM 2630 C C . PHE B 1 153 ? -9.682 6.433 40.164 1.00 33.80 434 PHE B C 1
ATOM 2631 O O . PHE B 1 153 ? -9.490 5.408 40.842 1.00 32.65 434 PHE B O 1
ATOM 2639 N N . GLY B 1 154 ? -9.502 6.493 38.830 1.00 27.79 435 GLY B N 1
ATOM 2640 C CA . GLY B 1 154 ? -9.166 5.279 38.116 1.00 24.18 435 GLY B CA 1
ATOM 2641 C C . GLY B 1 154 ? -8.863 5.329 36.640 1.00 23.72 435 GLY B C 1
ATOM 2642 O O . GLY B 1 154 ? -8.471 6.365 36.075 1.00 21.28 435 GLY B O 1
ATOM 2643 N N . TYR B 1 155 ? -9.077 4.160 36.024 1.00 17.85 436 TYR B N 1
ATOM 2644 C CA . TYR B 1 155 ? -8.733 3.868 34.650 1.00 17.28 436 TYR B CA 1
ATOM 2645 C C . TYR B 1 155 ? -9.944 3.445 33.864 1.00 21.10 436 TYR B C 1
ATOM 2646 O O . TYR B 1 155 ? -10.372 2.285 33.951 1.00 20.88 436 TYR B O 1
ATOM 2655 N N . PRO B 1 156 ? -10.496 4.364 33.052 1.00 19.32 437 PRO B N 1
ATOM 2656 C CA . PRO B 1 156 ? -11.657 4.004 32.222 1.00 19.89 437 PRO B CA 1
ATOM 2657 C C . PRO B 1 156 ? -11.275 2.967 31.155 1.00 22.82 437 PRO B C 1
ATOM 2658 O O . PRO B 1 156 ? -12.104 2.180 30.706 1.00 20.97 437 PRO B O 1
ATOM 2662 N N . LYS B 1 157 ? -9.989 2.944 30.778 1.00 19.15 438 LYS B N 1
ATOM 2663 C CA . LYS B 1 157 ? -9.514 2.020 29.768 1.00 19.57 438 LYS B CA 1
ATOM 2664 C C . LYS B 1 157 ? -8.431 1.073 30.345 1.00 23.10 438 LYS B C 1
ATOM 2665 O O . LYS B 1 157 ? -7.309 1.018 29.832 1.00 21.16 438 LYS B O 1
ATOM 2671 N N . PHE B 1 158 ? -8.788 0.303 31.386 1.00 19.77 439 PHE B N 1
ATOM 2672 C CA . PHE B 1 158 ? -7.810 -0.569 32.047 1.00 18.02 439 PHE B CA 1
ATOM 2673 C C . PHE B 1 158 ? -7.294 -1.687 31.122 1.00 21.78 439 PHE B C 1
ATOM 2674 O O . PHE B 1 158 ? -6.089 -1.860 30.976 1.00 20.56 439 PHE B O 1
ATOM 2682 N N . ILE B 1 159 ? -8.207 -2.413 30.506 1.00 19.31 440 ILE B N 1
ATOM 2683 C CA . ILE B 1 159 ? -7.912 -3.483 29.556 1.00 20.75 440 ILE B CA 1
ATOM 2684 C C . ILE B 1 159 ? -9.068 -3.548 28.580 1.00 24.10 440 ILE B C 1
ATOM 2685 O O . ILE B 1 159 ? -10.242 -3.487 28.998 1.00 25.38 440 ILE B O 1
ATOM 2690 N N . SER B 1 160 ? -8.749 -3.640 27.299 1.00 20.44 441 SER B N 1
ATOM 2691 C CA . SER B 1 160 ? -9.758 -3.715 26.248 1.00 20.80 441 SER B CA 1
ATOM 2692 C C . SER B 1 160 ? -10.429 -5.089 26.253 1.00 26.00 441 SER B C 1
ATOM 2693 O O . SER B 1 160 ? -9.838 -6.062 26.747 1.00 25.70 441 SER B O 1
ATOM 2696 N N . HIS B 1 161 ? -11.638 -5.175 25.680 1.00 24.23 442 HIS B N 1
ATOM 2697 C CA . HIS B 1 161 ? -12.381 -6.429 25.553 1.00 26.13 442 HIS B CA 1
ATOM 2698 C C . HIS B 1 161 ? -11.586 -7.403 24.680 1.00 32.14 442 HIS B C 1
ATOM 2699 O O . HIS B 1 161 ? -11.591 -8.596 24.971 1.00 32.89 442 HIS B O 1
ATOM 2706 N N . GLN B 1 162 ? -10.845 -6.887 23.662 1.00 29.27 443 GLN B N 1
ATOM 2707 C CA . GLN B 1 162 ? -9.988 -7.728 22.802 1.00 29.83 443 GLN B CA 1
ATOM 2708 C C . GLN B 1 162 ? -8.852 -8.366 23.625 1.00 32.25 443 GLN B C 1
ATOM 2709 O O . GLN B 1 162 ? -8.661 -9.574 23.547 1.00 34.42 443 GLN B O 1
ATOM 2715 N N . ASP B 1 163 ? -8.156 -7.575 24.451 1.00 27.28 444 ASP B N 1
ATOM 2716 C CA . ASP B 1 163 ? -7.051 -8.058 25.288 1.00 26.57 444 ASP B CA 1
ATOM 2717 C C . ASP B 1 163 ? -7.451 -8.993 26.411 1.00 29.64 444 ASP B C 1
ATOM 2718 O O . ASP B 1 163 ? -6.697 -9.921 26.702 1.00 29.77 444 ASP B O 1
ATOM 2723 N N . ILE B 1 164 ? -8.618 -8.769 27.038 1.00 24.75 445 ILE B N 1
ATOM 2724 C CA . ILE B 1 164 ? -9.068 -9.617 28.145 1.00 23.13 445 ILE B CA 1
ATOM 2725 C C . ILE B 1 164 ? -9.337 -11.077 27.711 1.00 27.95 445 ILE B C 1
ATOM 2726 O O . ILE B 1 164 ? -9.279 -11.975 28.546 1.00 25.60 445 ILE B O 1
ATOM 2731 N N . ARG B 1 165 ? -9.601 -11.303 26.397 1.00 27.10 446 ARG B N 1
ATOM 2732 C CA . ARG B 1 165 ? -9.858 -12.621 25.814 1.00 28.95 446 ARG B CA 1
ATOM 2733 C C . ARG B 1 165 ? -8.573 -13.369 25.451 1.00 35.74 446 ARG B C 1
ATOM 2734 O O . ARG B 1 165 ? -8.629 -14.534 25.056 1.00 37.10 446 ARG B O 1
ATOM 2742 N N . LYS B 1 166 ? -7.418 -12.699 25.590 1.00 32.55 447 LYS B N 1
ATOM 2743 C CA . LYS B 1 166 ? -6.113 -13.282 25.314 1.00 33.33 447 LYS B CA 1
ATOM 2744 C C . LYS B 1 166 ? -5.602 -13.901 26.627 1.00 35.84 447 LYS B C 1
ATOM 2745 O O . LYS B 1 166 ? -6.166 -13.619 27.688 1.00 34.54 447 LYS B O 1
ATOM 2751 N N . ARG B 1 167 ? -4.596 -14.776 26.559 1.00 31.69 448 ARG B N 1
ATOM 2752 C CA . ARG B 1 167 ? -4.013 -15.412 27.738 1.00 30.87 448 ARG B CA 1
ATOM 2753 C C . ARG B 1 167 ? -5.104 -15.993 28.687 1.00 33.32 448 ARG B C 1
ATOM 2754 O O . ARG B 1 167 ? -6.141 -16.481 28.221 1.00 30.80 448 ARG B O 1
ATOM 2762 N N . ASN B 1 168 ? -4.883 -15.902 30.001 1.00 29.37 449 ASN B N 1
ATOM 2763 C CA . ASN B 1 168 ? -5.802 -16.427 30.996 1.00 28.53 449 ASN B CA 1
ATOM 2764 C C . ASN B 1 168 ? -6.368 -15.377 31.947 1.00 27.75 449 ASN B C 1
ATOM 2765 O O . ASN B 1 168 ? -6.522 -15.670 33.133 1.00 26.95 449 ASN B O 1
ATOM 2770 N N . TYR B 1 169 ? -6.733 -14.185 31.450 1.00 23.35 450 TYR B N 1
ATOM 2771 C CA . TYR B 1 169 ? -7.347 -13.155 32.309 1.00 22.23 450 TYR B CA 1
ATOM 2772 C C . TYR B 1 169 ? -8.710 -13.595 32.795 1.00 25.77 450 TYR B C 1
ATOM 2773 O O . TYR B 1 169 ? -9.067 -13.323 33.931 1.00 23.06 450 TYR B O 1
ATOM 2782 N N . VAL B 1 170 ? -9.458 -14.294 31.935 1.00 23.48 451 VAL B N 1
ATOM 2783 C CA . VAL B 1 170 ? -10.748 -14.885 32.274 1.00 24.05 451 VAL B CA 1
ATOM 2784 C C . VAL B 1 170 ? -10.460 -16.390 32.258 1.00 28.26 451 VAL B C 1
ATOM 2785 O O . VAL B 1 170 ? -10.032 -16.931 31.234 1.00 27.59 451 VAL B O 1
ATOM 2789 N N . ARG B 1 171 ? -10.666 -17.060 33.388 1.00 25.52 452 ARG B N 1
ATOM 2790 C CA . ARG B 1 171 ? -10.462 -18.507 33.491 1.00 26.04 452 ARG B CA 1
ATOM 2791 C C . ARG B 1 171 ? -11.522 -19.038 34.436 1.00 29.51 452 ARG B C 1
ATOM 2792 O O . ARG B 1 171 ? -11.799 -18.410 35.460 1.00 28.56 452 ARG B O 1
ATOM 2800 N N . ASP B 1 172 ? -12.146 -20.159 34.080 1.00 27.84 453 ASP B N 1
ATOM 2801 C CA . ASP B 1 172 ? -13.267 -20.771 34.811 1.00 28.43 453 ASP B CA 1
ATOM 2802 C C . ASP B 1 172 ? -14.361 -19.727 35.094 1.00 31.12 453 ASP B C 1
ATOM 2803 O O . ASP B 1 172 ? -14.880 -19.633 36.217 1.00 30.85 453 ASP B O 1
ATOM 2808 N N . ASP B 1 173 ? -14.634 -18.878 34.070 1.00 27.55 454 ASP B N 1
ATOM 2809 C CA . ASP B 1 173 ? -15.640 -17.815 34.113 1.00 27.18 454 ASP B CA 1
ATOM 2810 C C . ASP B 1 173 ? -15.456 -16.806 35.280 1.00 28.72 454 ASP B C 1
ATOM 2811 O O . ASP B 1 173 ? -16.428 -16.292 35.860 1.00 28.38 454 ASP B O 1
ATOM 2816 N N . ALA B 1 174 ? -14.184 -16.529 35.629 1.00 24.15 455 ALA B N 1
ATOM 2817 C CA . ALA B 1 174 ? -13.861 -15.583 36.700 1.00 22.47 455 ALA B CA 1
ATOM 2818 C C . ALA B 1 174 ? -12.620 -14.750 36.376 1.00 22.73 455 ALA B C 1
ATOM 2819 O O . ALA B 1 174 ? -11.763 -15.175 35.602 1.00 21.71 455 ALA B O 1
ATOM 2821 N N . VAL B 1 175 ? -12.550 -13.547 36.950 1.00 18.61 456 VAL B N 1
ATOM 2822 C CA . VAL B 1 175 ? -11.405 -12.644 36.828 1.00 17.28 456 VAL B CA 1
ATOM 2823 C C . VAL B 1 175 ? -10.927 -12.306 38.238 1.00 20.94 456 VAL B C 1
ATOM 2824 O O . VAL B 1 175 ? -11.741 -12.277 39.167 1.00 23.47 456 VAL B O 1
ATOM 2828 N N . PHE B 1 176 ? -9.620 -12.013 38.385 1.00 17.61 457 PHE B N 1
ATOM 2829 C CA . PHE B 1 176 ? -9.043 -11.587 39.654 1.00 16.35 457 PHE B CA 1
ATOM 2830 C C . PHE B 1 176 ? -8.486 -10.182 39.500 1.00 21.48 457 PHE B C 1
ATOM 2831 O O . PHE B 1 176 ? -7.626 -9.932 38.646 1.00 23.11 457 PHE B O 1
ATOM 2839 N N . ILE B 1 177 ? -8.960 -9.279 40.347 1.00 16.50 458 ILE B N 1
ATOM 2840 C CA . ILE B 1 177 ? -8.505 -7.903 40.418 1.00 16.74 458 ILE B CA 1
ATOM 2841 C C . ILE B 1 177 ? -7.642 -7.780 41.677 1.00 20.88 458 ILE B C 1
ATOM 2842 O O . ILE B 1 177 ? -8.103 -8.124 42.760 1.00 20.33 458 ILE B O 1
ATOM 2847 N N . ARG B 1 178 ? -6.401 -7.297 41.521 1.00 17.45 459 ARG B N 1
ATOM 2848 C CA . ARG B 1 178 ? -5.502 -7.070 42.640 1.00 17.90 459 ARG B CA 1
ATOM 2849 C C . ARG B 1 178 ? -5.292 -5.548 42.861 1.00 20.56 459 ARG B C 1
ATOM 2850 O O . ARG B 1 178 ? -5.024 -4.816 41.913 1.00 20.17 459 ARG B O 1
ATOM 2858 N N . ALA B 1 179 ? -5.370 -5.104 44.105 1.00 15.71 460 ALA B N 1
ATOM 2859 C CA . ALA B 1 179 ? -5.064 -3.726 44.489 1.00 16.80 460 ALA B CA 1
ATOM 2860 C C . ALA B 1 179 ? -3.996 -3.816 45.605 1.00 21.15 460 ALA B C 1
ATOM 2861 O O . ALA B 1 179 ? -4.254 -4.378 46.673 1.00 18.79 460 ALA B O 1
ATOM 2863 N N . ALA B 1 180 ? -2.782 -3.346 45.306 1.00 17.27 461 ALA B N 1
ATOM 2864 C CA . ALA B 1 180 ? -1.671 -3.383 46.267 1.00 18.84 461 ALA B CA 1
ATOM 2865 C C . ALA B 1 180 ? -1.391 -1.971 46.716 1.00 20.90 461 ALA B C 1
ATOM 2866 O O . ALA B 1 180 ? -1.114 -1.091 45.891 1.00 21.10 461 ALA B O 1
ATOM 2868 N N . VAL B 1 181 ? -1.483 -1.745 48.018 1.00 17.24 462 VAL B N 1
ATOM 2869 C CA . VAL B 1 181 ? -1.290 -0.411 48.591 1.00 17.12 462 VAL B CA 1
ATOM 2870 C C . VAL B 1 181 ? 0.007 -0.356 49.382 1.00 21.56 462 VAL B C 1
ATOM 2871 O O . VAL B 1 181 ? 0.272 -1.243 50.205 1.00 18.31 462 VAL B O 1
ATOM 2875 N N . GLU B 1 182 ? 0.759 0.730 49.190 1.00 19.62 463 GLU B N 1
ATOM 2876 C CA . GLU B 1 182 ? 1.988 1.026 49.920 1.00 21.92 463 GLU B CA 1
ATOM 2877 C C . GLU B 1 182 ? 1.658 1.158 51.423 1.00 25.65 463 GLU B C 1
ATOM 2878 O O . GLU B 1 182 ? 0.698 1.842 51.839 1.00 23.75 463 GLU B O 1
ATOM 2884 N N . LEU B 1 183 ? 2.401 0.413 52.219 1.00 21.80 464 LEU B N 1
ATOM 2885 C CA . LEU B 1 183 ? 2.133 0.435 53.654 1.00 22.29 464 LEU B CA 1
ATOM 2886 C C . LEU B 1 183 ? 3.081 1.319 54.451 1.00 25.20 464 LEU B C 1
ATOM 2887 O O . LEU B 1 183 ? 4.178 1.581 53.954 1.00 24.64 464 LEU B O 1
ATOM 2892 N N . PRO B 1 184 ? 2.727 1.712 55.718 1.00 23.13 465 PRO B N 1
ATOM 2893 C CA . PRO B 1 184 ? 3.721 2.421 56.545 1.00 22.95 465 PRO B CA 1
ATOM 2894 C C . PRO B 1 184 ? 4.974 1.552 56.676 1.00 24.14 465 PRO B C 1
ATOM 2895 O O . PRO B 1 184 ? 4.894 0.324 56.810 1.00 23.15 465 PRO B O 1
ATOM 2899 N N . ARG B 1 185 ? 6.137 2.184 56.547 1.00 20.05 466 ARG B N 1
ATOM 2900 C CA . ARG B 1 185 ? 7.418 1.500 56.672 1.00 20.10 466 ARG B CA 1
ATOM 2901 C C . ARG B 1 185 ? 7.693 1.149 58.107 1.00 24.99 466 ARG B C 1
ATOM 2902 O O . ARG B 1 185 ? 7.342 1.908 59.026 1.00 23.94 466 ARG B O 1
ATOM 2910 N N . LYS B 1 186 ? 8.278 -0.039 58.307 1.00 24.34 467 LYS B N 1
ATOM 2911 C CA . LYS B 1 186 ? 8.672 -0.506 59.625 1.00 24.32 467 LYS B CA 1
ATOM 2912 C C . LYS B 1 186 ? 9.901 0.306 60.079 1.00 29.03 467 LYS B C 1
ATOM 2913 O O . LYS B 1 186 ? 10.828 0.520 59.288 1.00 25.49 467 LYS B O 1
ATOM 2919 N N . ILE B 1 187 ? 9.909 0.707 61.369 1.00 28.45 468 ILE B N 1
ATOM 2920 C CA . ILE B 1 187 ? 11.004 1.434 62.008 1.00 30.03 468 ILE B CA 1
ATOM 2921 C C . ILE B 1 187 ? 11.990 0.431 62.632 1.00 35.78 468 ILE B C 1
ATOM 2922 O O . ILE B 1 187 ? 11.621 -0.689 63.022 1.00 36.03 468 ILE B O 1
ATOM 2927 N N . LEU B 1 188 ? 13.233 0.846 62.713 1.00 30.80 469 LEU B N 1
ATOM 2928 C CA . LEU B 1 188 ? 14.335 0.063 63.226 1.00 32.17 469 LEU B CA 1
ATOM 2929 C C . LEU B 1 188 ? 15.251 1.022 63.959 1.00 34.19 469 LEU B C 1
ATOM 2930 O O . LEU B 1 188 ? 15.608 2.072 63.421 1.00 31.85 469 LEU B O 1
ATOM 2935 N N . SER B 1 189 ? 15.680 0.624 65.164 1.00 30.83 470 SER B N 1
ATOM 2936 C CA . SER B 1 189 ? 16.662 1.372 65.927 1.00 31.37 470 SER B CA 1
ATOM 2937 C C . SER B 1 189 ? 18.018 0.701 65.709 1.00 37.07 470 SER B C 1
ATOM 2938 O O . SER B 1 189 ? 18.144 -0.515 65.931 1.00 38.33 470 SER B O 1
ATOM 2941 N N . LEU B 1 190 ? 19.034 1.480 65.284 1.00 33.93 471 LEU B N 1
ATOM 2942 C CA . LEU B 1 190 ? 20.406 0.990 65.088 1.00 47.68 471 LEU B CA 1
ATOM 2943 C C . LEU B 1 190 ? 21.151 1.033 66.416 1.00 81.72 471 LEU B C 1
ATOM 2944 O O . LEU B 1 190 ? 21.626 0.008 66.894 1.00 55.36 471 LEU B O 1
ATOM 2949 N N . ARG C 1 6 ? -31.708 -20.798 71.132 1.00 78.49 287 ARG C N 1
ATOM 2950 C CA . ARG C 1 6 ? -31.350 -21.657 70.006 1.00 78.77 287 ARG C CA 1
ATOM 2951 C C . ARG C 1 6 ? -30.404 -20.935 69.024 1.00 82.02 287 ARG C C 1
ATOM 2952 O O . ARG C 1 6 ? -29.233 -21.311 68.930 1.00 80.97 287 ARG C O 1
ATOM 2960 N N . GLN C 1 7 ? -30.910 -19.913 68.290 1.00 78.23 288 GLN C N 1
ATOM 2961 C CA . GLN C 1 7 ? -30.099 -19.145 67.334 1.00 76.55 288 GLN C CA 1
ATOM 2962 C C . GLN C 1 7 ? -29.159 -18.205 68.088 1.00 76.90 288 GLN C C 1
ATOM 2963 O O . GLN C 1 7 ? -28.142 -17.792 67.535 1.00 74.97 288 GLN C O 1
ATOM 2969 N N . ARG C 1 8 ? -29.488 -17.920 69.373 1.00 72.52 289 ARG C N 1
ATOM 2970 C CA . ARG C 1 8 ? -28.724 -17.102 70.319 1.00 70.56 289 ARG C CA 1
ATOM 2971 C C . ARG C 1 8 ? -27.325 -17.707 70.532 1.00 72.21 289 ARG C C 1
ATOM 2972 O O . ARG C 1 8 ? -26.361 -16.950 70.675 1.00 69.80 289 ARG C O 1
ATOM 2980 N N . GLN C 1 9 ? -27.229 -19.066 70.530 1.00 69.15 290 GLN C N 1
ATOM 2981 C CA . GLN C 1 9 ? -25.984 -19.834 70.672 1.00 67.93 290 GLN C CA 1
ATOM 2982 C C . GLN C 1 9 ? -25.283 -20.070 69.319 1.00 70.24 290 GLN C C 1
ATOM 2983 O O . GLN C 1 9 ? -24.065 -20.264 69.304 1.00 69.88 290 GLN C O 1
ATOM 2989 N N . GLU C 1 10 ? -26.050 -20.055 68.196 1.00 65.33 291 GLU C N 1
ATOM 2990 C CA . GLU C 1 10 ? -25.528 -20.192 66.825 1.00 63.92 291 GLU C CA 1
ATOM 2991 C C . GLU C 1 10 ? -24.755 -18.897 66.495 1.00 64.16 291 GLU C C 1
ATOM 2992 O O . GLU C 1 10 ? -23.702 -18.935 65.845 1.00 62.32 291 GLU C O 1
ATOM 2998 N N . LEU C 1 11 ? -25.316 -17.760 66.957 1.00 58.66 292 LEU C N 1
ATOM 2999 C CA . LEU C 1 11 ? -24.783 -16.410 66.887 1.00 57.20 292 LEU C CA 1
ATOM 3000 C C . LEU C 1 11 ? -23.644 -16.280 67.898 1.00 59.41 292 LEU C C 1
ATOM 3001 O O . LEU C 1 11 ? -22.686 -15.557 67.632 1.00 57.58 292 LEU C O 1
ATOM 3006 N N . GLN C 1 12 ? -23.746 -16.965 69.065 1.00 55.27 293 GLN C N 1
ATOM 3007 C CA . GLN C 1 12 ? -22.706 -16.934 70.100 1.00 53.36 293 GLN C CA 1
ATOM 3008 C C . GLN C 1 12 ? -21.475 -17.722 69.656 1.00 52.83 293 GLN C C 1
ATOM 3009 O O . GLN C 1 12 ? -20.369 -17.359 70.048 1.00 51.75 293 GLN C O 1
ATOM 3015 N N . GLU C 1 13 ? -21.667 -18.780 68.837 1.00 47.54 294 GLU C N 1
ATOM 3016 C CA . GLU C 1 13 ? -20.584 -19.577 68.256 1.00 47.00 294 GLU C CA 1
ATOM 3017 C C . GLU C 1 13 ? -19.749 -18.690 67.316 1.00 48.51 294 GLU C C 1
ATOM 3018 O O . GLU C 1 13 ? -18.517 -18.727 67.374 1.00 47.32 294 GLU C O 1
ATOM 3024 N N . LEU C 1 14 ? -20.429 -17.891 66.462 1.00 43.46 295 LEU C N 1
ATOM 3025 C CA . LEU C 1 14 ? -19.786 -16.975 65.516 1.00 42.44 295 LEU C CA 1
ATOM 3026 C C . LEU C 1 14 ? -19.094 -15.835 66.243 1.00 41.15 295 LEU C C 1
ATOM 3027 O O . LEU C 1 14 ? -17.987 -15.466 65.854 1.00 37.48 295 LEU C O 1
ATOM 3032 N N . ARG C 1 15 ? -19.729 -15.319 67.332 1.00 37.33 296 ARG C N 1
ATOM 3033 C CA . ARG C 1 15 ? -19.194 -14.252 68.182 1.00 36.15 296 ARG C CA 1
ATOM 3034 C C . ARG C 1 15 ? -17.889 -14.700 68.870 1.00 39.01 296 ARG C C 1
ATOM 3035 O O . ARG C 1 15 ? -16.946 -13.912 68.969 1.00 37.13 296 ARG C O 1
ATOM 3043 N N . ARG C 1 16 ? -17.839 -15.961 69.327 1.00 34.67 297 ARG C N 1
ATOM 3044 C CA . ARG C 1 16 ? -16.684 -16.552 69.994 1.00 34.51 297 ARG C CA 1
ATOM 3045 C C . ARG C 1 16 ? -15.541 -16.651 68.965 1.00 33.31 297 ARG C C 1
ATOM 3046 O O . ARG C 1 16 ? -14.410 -16.275 69.268 1.00 30.73 297 ARG C O 1
ATOM 3054 N N . GLU C 1 17 ? -15.862 -17.110 67.736 1.00 28.89 298 GLU C N 1
ATOM 3055 C CA . GLU C 1 17 ? -14.869 -17.213 66.660 1.00 28.35 298 GLU C CA 1
ATOM 3056 C C . GLU C 1 17 ? -14.295 -15.844 66.274 1.00 26.52 298 GLU C C 1
ATOM 3057 O O . GLU C 1 17 ? -13.096 -15.725 66.058 1.00 22.46 298 GLU C O 1
ATOM 3063 N N . LEU C 1 18 ? -15.148 -14.816 66.229 1.00 24.53 299 LEU C N 1
ATOM 3064 C CA . LEU C 1 18 ? -14.695 -13.459 65.934 1.00 24.25 299 LEU C CA 1
ATOM 3065 C C . LEU C 1 18 ? -13.709 -12.977 67.005 1.00 26.10 299 LEU C C 1
ATOM 3066 O O . LEU C 1 18 ? -12.695 -12.368 66.669 1.00 24.73 299 LEU C O 1
ATOM 3071 N N . GLU C 1 19 ? -13.967 -13.321 68.289 1.00 22.97 300 GLU C N 1
ATOM 3072 C CA . GLU C 1 19 ? -13.088 -12.989 69.430 1.00 22.24 300 GLU C CA 1
ATOM 3073 C C . GLU C 1 19 ? -11.708 -13.666 69.275 1.00 23.33 300 GLU C C 1
ATOM 3074 O O . GLU C 1 19 ? -10.690 -13.045 69.547 1.00 22.60 300 GLU C O 1
ATOM 3080 N N . GLU C 1 20 ? -11.680 -14.907 68.789 1.00 20.04 301 GLU C N 1
ATOM 3081 C CA . GLU C 1 20 ? -10.435 -15.633 68.522 1.00 19.79 301 GLU C CA 1
ATOM 3082 C C . GLU C 1 20 ? -9.590 -14.955 67.411 1.00 24.05 301 GLU C C 1
ATOM 3083 O O . GLU C 1 20 ? -8.363 -15.087 67.393 1.00 23.52 301 GLU C O 1
ATOM 3089 N N . LEU C 1 21 ? -10.263 -14.199 66.529 1.00 19.70 302 LEU C N 1
ATOM 3090 C CA . LEU C 1 21 ? -9.632 -13.437 65.447 1.00 19.12 302 LEU C CA 1
ATOM 3091 C C . LEU C 1 21 ? -9.166 -12.040 65.868 1.00 21.45 302 LEU C C 1
ATOM 3092 O O . LEU C 1 21 ? -8.523 -11.359 65.071 1.00 21.66 302 LEU C O 1
ATOM 3097 N N . SER C 1 22 ? -9.485 -11.611 67.119 1.00 17.34 303 SER C N 1
ATOM 3098 C CA . SER C 1 22 ? -9.043 -10.313 67.633 1.00 16.71 303 SER C CA 1
ATOM 3099 C C . SER C 1 22 ? -7.616 -10.470 68.098 1.00 18.92 303 SER C C 1
ATOM 3100 O O . SER C 1 22 ? -7.345 -11.138 69.098 1.00 18.72 303 SER C O 1
ATOM 3103 N N . VAL C 1 23 ? -6.685 -9.941 67.305 1.00 14.63 304 VAL C N 1
ATOM 3104 C CA . VAL C 1 23 ? -5.252 -10.064 67.555 1.00 15.01 304 VAL C CA 1
ATOM 3105 C C . VAL C 1 23 ? -4.616 -8.687 67.353 1.00 20.31 304 VAL C C 1
ATOM 3106 O O . VAL C 1 23 ? -4.933 -8.013 66.364 1.00 18.83 304 VAL C O 1
ATOM 3110 N N . GLY C 1 24 ? -3.700 -8.316 68.251 1.00 17.48 305 GLY C N 1
ATOM 3111 C CA . GLY C 1 24 ? -2.924 -7.078 68.173 1.00 18.13 305 GLY C CA 1
ATOM 3112 C C . GLY C 1 24 ? -2.122 -7.002 66.886 1.00 22.41 305 GLY C C 1
ATOM 3113 O O . GLY C 1 24 ? -1.766 -8.033 66.300 1.00 22.13 305 GLY C O 1
ATOM 3114 N N . SER C 1 25 ? -1.890 -5.784 66.403 1.00 19.42 306 SER C N 1
ATOM 3115 C CA . SER C 1 25 ? -1.099 -5.541 65.193 1.00 19.48 306 SER C CA 1
ATOM 3116 C C . SER C 1 25 ? 0.303 -5.201 65.712 1.00 22.80 306 SER C C 1
ATOM 3117 O O . SER C 1 25 ? 0.503 -4.127 66.280 1.00 21.26 306 SER C O 1
ATOM 3120 N N . ASP C 1 26 ? 1.252 -6.151 65.591 1.00 21.12 307 ASP C N 1
ATOM 3121 C CA . ASP C 1 26 ? 2.603 -6.024 66.151 1.00 21.15 307 ASP C CA 1
ATOM 3122 C C . ASP C 1 26 ? 2.510 -5.696 67.673 1.00 21.95 307 ASP C C 1
ATOM 3123 O O . ASP C 1 26 ? 3.160 -4.769 68.161 1.00 22.44 307 ASP C O 1
ATOM 3128 N N . GLY C 1 27 ? 1.621 -6.416 68.362 1.00 17.11 308 GLY C N 1
ATOM 3129 C CA . GLY C 1 27 ? 1.364 -6.274 69.792 1.00 17.81 308 GLY C CA 1
ATOM 3130 C C . GLY C 1 27 ? 0.486 -5.096 70.186 1.00 20.94 308 GLY C C 1
ATOM 3131 O O . GLY C 1 27 ? 0.289 -4.848 71.376 1.00 20.78 308 GLY C O 1
ATOM 3132 N N . VAL C 1 28 ? -0.071 -4.380 69.195 1.00 17.05 309 VAL C N 1
ATOM 3133 C CA . VAL C 1 28 ? -0.876 -3.181 69.448 1.00 15.98 309 VAL C CA 1
ATOM 3134 C C . VAL C 1 28 ? -2.369 -3.380 69.273 1.00 19.78 309 VAL C C 1
ATOM 3135 O O . VAL C 1 28 ? -2.840 -3.856 68.233 1.00 18.73 309 VAL C O 1
ATOM 3139 N N . LEU C 1 29 ? -3.117 -2.941 70.263 1.00 18.09 310 LEU C N 1
ATOM 3140 C CA . LEU C 1 29 ? -4.565 -2.881 70.181 1.00 19.03 310 LEU C CA 1
ATOM 3141 C C . LEU C 1 29 ? -4.942 -1.415 70.235 1.00 20.88 310 LEU C C 1
ATOM 3142 O O . LEU C 1 29 ? -4.443 -0.668 71.097 1.00 20.06 310 LEU C O 1
ATOM 3147 N N . ILE C 1 30 ? -5.804 -1.004 69.312 1.00 15.87 311 ILE C N 1
ATOM 3148 C CA . ILE C 1 30 ? -6.368 0.354 69.337 1.00 16.57 311 ILE C CA 1
ATOM 3149 C C . ILE C 1 30 ? -7.863 0.169 69.565 1.00 21.16 311 ILE C C 1
ATOM 3150 O O . ILE C 1 30 ? -8.551 -0.453 68.739 1.00 19.97 311 ILE C O 1
ATOM 3155 N N . TRP C 1 31 ? -8.341 0.695 70.689 1.00 16.73 312 TRP C N 1
ATOM 3156 C CA . TRP C 1 31 ? -9.724 0.599 71.134 1.00 16.32 312 TRP C CA 1
ATOM 3157 C C . TRP C 1 31 ? -10.437 1.941 71.028 1.00 17.41 312 TRP C C 1
ATOM 3158 O O . TRP C 1 31 ? -10.076 2.910 71.717 1.00 16.82 312 TRP C O 1
ATOM 3169 N N . LYS C 1 32 ? -11.455 1.990 70.157 1.00 13.30 313 LYS C N 1
ATOM 3170 C CA . LYS C 1 32 ? -12.271 3.188 69.961 1.00 13.42 313 LYS C CA 1
ATOM 3171 C C . LYS C 1 32 ? -13.470 3.187 70.905 1.00 18.19 313 LYS C C 1
ATOM 3172 O O . LYS C 1 32 ? -14.285 2.264 70.875 1.00 18.21 313 LYS C O 1
ATOM 3178 N N . ILE C 1 33 ? -13.569 4.210 71.752 1.00 17.80 314 ILE C N 1
ATOM 3179 C CA . ILE C 1 33 ? -14.717 4.353 72.632 1.00 17.41 314 ILE C CA 1
ATOM 3180 C C . ILE C 1 33 ? -15.593 5.423 71.993 1.00 21.81 314 ILE C C 1
ATOM 3181 O O . ILE C 1 33 ? -15.260 6.610 72.076 1.00 20.66 314 ILE C O 1
ATOM 3186 N N . GLY C 1 34 ? -16.674 4.985 71.342 1.00 20.77 315 GLY C N 1
ATOM 3187 C CA . GLY C 1 34 ? -17.635 5.867 70.690 1.00 22.44 315 GLY C CA 1
ATOM 3188 C C . GLY C 1 34 ? -18.682 6.322 71.672 1.00 27.63 315 GLY C C 1
ATOM 3189 O O . GLY C 1 34 ? -18.759 5.776 72.778 1.00 26.81 315 GLY C O 1
ATOM 3190 N N . SER C 1 35 ? -19.517 7.320 71.262 1.00 26.56 316 SER C N 1
ATOM 3191 C CA . SER C 1 35 ? -20.570 7.942 72.091 1.00 27.40 316 SER C CA 1
ATOM 3192 C C . SER C 1 35 ? -19.992 8.388 73.449 1.00 28.61 316 SER C C 1
ATOM 3193 O O . SER C 1 35 ? -20.594 8.115 74.498 1.00 27.30 316 SER C O 1
ATOM 3196 N N . TYR C 1 36 ? -18.803 9.043 73.426 1.00 23.50 317 TYR C N 1
ATOM 3197 C CA . TYR C 1 36 ? -18.111 9.506 74.630 1.00 22.82 317 TYR C CA 1
ATOM 3198 C C . TYR C 1 36 ? -18.972 10.333 75.597 1.00 26.67 317 TYR C C 1
ATOM 3199 O O . TYR C 1 36 ? -18.937 10.067 76.797 1.00 25.70 317 TYR C O 1
ATOM 3208 N N . GLY C 1 37 ? -19.667 11.342 75.083 1.00 24.27 318 GLY C N 1
ATOM 3209 C CA . GLY C 1 37 ? -20.505 12.241 75.878 1.00 24.41 318 GLY C CA 1
ATOM 3210 C C . GLY C 1 37 ? -21.586 11.509 76.643 1.00 30.33 318 GLY C C 1
ATOM 3211 O O . GLY C 1 37 ? -21.766 11.740 77.844 1.00 30.53 318 GLY C O 1
ATOM 3212 N N . ARG C 1 38 ? -22.303 10.604 75.943 1.00 28.08 319 ARG C N 1
ATOM 3213 C CA . ARG C 1 38 ? -23.377 9.795 76.520 1.00 28.70 319 ARG C CA 1
ATOM 3214 C C . ARG C 1 38 ? -22.833 8.831 77.595 1.00 30.86 319 ARG C C 1
ATOM 3215 O O . ARG C 1 38 ? -23.401 8.743 78.685 1.00 29.24 319 ARG C O 1
ATOM 3223 N N . ARG C 1 39 ? -21.715 8.155 77.291 1.00 24.35 320 ARG C N 1
ATOM 3224 C CA . ARG C 1 39 ? -21.074 7.200 78.189 1.00 22.85 320 ARG C CA 1
ATOM 3225 C C . ARG C 1 39 ? -20.476 7.873 79.406 1.00 24.86 320 ARG C C 1
ATOM 3226 O O . ARG C 1 39 ? -20.535 7.314 80.496 1.00 24.02 320 ARG C O 1
ATOM 3234 N N . LEU C 1 40 ? -19.935 9.090 79.235 1.00 22.20 321 LEU C N 1
ATOM 3235 C CA . LEU C 1 40 ? -19.390 9.852 80.348 1.00 21.84 321 LEU C CA 1
ATOM 3236 C C . LEU C 1 40 ? -20.528 10.207 81.324 1.00 26.35 321 LEU C C 1
ATOM 3237 O O . LEU C 1 40 ? -20.364 10.030 82.532 1.00 26.34 321 LEU C O 1
ATOM 3242 N N . GLN C 1 41 ? -21.680 10.676 80.805 1.00 25.14 322 GLN C N 1
ATOM 3243 C CA . GLN C 1 41 ? -22.852 11.004 81.631 1.00 26.26 322 GLN C CA 1
ATOM 3244 C C . GLN C 1 41 ? -23.369 9.769 82.356 1.00 30.66 322 GLN C C 1
ATOM 3245 O O . GLN C 1 41 ? -23.729 9.858 83.531 1.00 29.16 322 GLN C O 1
ATOM 3251 N N . GLU C 1 42 ? -23.351 8.603 81.672 1.00 28.49 323 GLU C N 1
ATOM 3252 C CA . GLU C 1 42 ? -23.777 7.341 82.281 1.00 28.74 323 GLU C CA 1
ATOM 3253 C C . GLU C 1 42 ? -22.821 6.974 83.424 1.00 30.70 323 GLU C C 1
ATOM 3254 O O . GLU C 1 42 ? -23.290 6.540 84.471 1.00 29.97 323 GLU C O 1
ATOM 3260 N N . ALA C 1 43 ? -21.490 7.200 83.235 1.00 25.78 324 ALA C N 1
ATOM 3261 C CA . ALA C 1 43 ? -20.446 6.935 84.249 1.00 24.15 324 ALA C CA 1
ATOM 3262 C C . ALA C 1 43 ? -20.646 7.815 85.493 1.00 28.11 324 ALA C C 1
ATOM 3263 O O . ALA C 1 43 ? -20.467 7.335 86.621 1.00 28.23 324 ALA C O 1
ATOM 3265 N N . LYS C 1 44 ? -21.060 9.085 85.300 1.00 25.12 325 LYS C N 1
ATOM 3266 C CA . LYS C 1 44 ? -21.319 10.006 86.404 1.00 26.42 325 LYS C CA 1
ATOM 3267 C C . LYS C 1 44 ? -22.526 9.532 87.237 1.00 32.95 325 LYS C C 1
ATOM 3268 O O . LYS C 1 44 ? -22.554 9.743 88.449 1.00 33.68 325 LYS C O 1
ATOM 3274 N N . ALA C 1 45 ? -23.502 8.872 86.592 1.00 29.07 326 ALA C N 1
ATOM 3275 C CA . ALA C 1 45 ? -24.717 8.379 87.243 1.00 29.09 326 ALA C CA 1
ATOM 3276 C C . ALA C 1 45 ? -24.540 6.977 87.836 1.00 30.95 326 ALA C C 1
ATOM 3277 O O . ALA C 1 45 ? -25.344 6.559 88.666 1.00 32.24 326 ALA C O 1
ATOM 3279 N N . LYS C 1 46 ? -23.538 6.235 87.360 1.00 25.58 327 LYS C N 1
ATOM 3280 C CA . LYS C 1 46 ? -23.277 4.858 87.769 1.00 23.77 327 LYS C CA 1
ATOM 3281 C C . LYS C 1 46 ? -21.771 4.701 88.069 1.00 24.38 327 LYS C C 1
ATOM 3282 O O . LYS C 1 46 ? -21.022 4.330 87.177 1.00 22.68 327 LYS C O 1
ATOM 3288 N N . PRO C 1 47 ? -21.296 5.032 89.298 1.00 21.82 328 PRO C N 1
ATOM 3289 C CA . PRO C 1 47 ? -19.842 4.976 89.562 1.00 21.30 328 PRO C CA 1
ATOM 3290 C C . PRO C 1 47 ? -19.154 3.641 89.290 1.00 24.34 328 PRO C C 1
ATOM 3291 O O . PRO C 1 47 ? -17.988 3.679 88.957 1.00 24.70 328 PRO C O 1
ATOM 3295 N N . ASN C 1 48 ? -19.859 2.480 89.377 1.00 21.44 329 ASN C N 1
ATOM 3296 C CA . ASN C 1 48 ? -19.254 1.170 89.068 1.00 21.38 329 ASN C CA 1
ATOM 3297 C C . ASN C 1 48 ? -19.249 0.854 87.548 1.00 26.29 329 ASN C C 1
ATOM 3298 O O . ASN C 1 48 ? -18.867 -0.250 87.155 1.00 24.62 329 ASN C O 1
ATOM 3303 N N . LEU C 1 49 ? -19.677 1.828 86.699 1.00 24.14 330 LEU C N 1
ATOM 3304 C CA . LEU C 1 49 ? -19.724 1.635 85.240 1.00 22.57 330 LEU C CA 1
ATOM 3305 C C . LEU C 1 49 ? -18.327 1.639 84.594 1.00 21.90 330 LEU C C 1
ATOM 3306 O O . LEU C 1 49 ? -17.645 2.663 84.485 1.00 20.04 330 LEU C O 1
ATOM 3311 N N . GLU C 1 50 ? -17.924 0.446 84.158 1.00 19.50 331 GLU C N 1
ATOM 3312 C CA . GLU C 1 50 ? -16.637 0.207 83.506 1.00 17.47 331 GLU C CA 1
ATOM 3313 C C . GLU C 1 50 ? -16.857 -0.180 82.044 1.00 23.63 331 GLU C C 1
ATOM 3314 O O . GLU C 1 50 ? -17.730 -1.009 81.775 1.00 23.40 331 GLU C O 1
ATOM 3320 N N . CYS C 1 51 ? -16.095 0.442 81.113 1.00 18.98 332 CYS C N 1
ATOM 3321 C CA . CYS C 1 51 ? -16.084 0.175 79.669 1.00 19.51 332 CYS C CA 1
ATOM 3322 C C . CYS C 1 51 ? -15.021 -0.878 79.436 1.00 23.14 332 CYS C C 1
ATOM 3323 O O . CYS C 1 51 ? -13.932 -0.752 79.997 1.00 19.81 332 CYS C O 1
ATOM 3326 N N . PHE C 1 52 ? -15.287 -1.847 78.532 1.00 18.54 333 PHE C N 1
ATOM 3327 C CA . PHE C 1 52 ? -14.337 -2.906 78.226 1.00 17.38 333 PHE C CA 1
ATOM 3328 C C . PHE C 1 52 ? -14.002 -2.929 76.773 1.00 20.48 333 PHE C C 1
ATOM 3329 O O . PHE C 1 52 ? -14.864 -2.721 75.936 1.00 19.60 333 PHE C O 1
ATOM 3337 N N . SER C 1 53 ? -12.726 -3.169 76.454 1.00 16.95 334 SER C N 1
ATOM 3338 C CA . SER C 1 53 ? -12.296 -3.273 75.060 1.00 15.87 334 SER C CA 1
ATOM 3339 C C . SER C 1 53 ? -12.719 -4.650 74.559 1.00 17.05 334 SER C C 1
ATOM 3340 O O . SER C 1 53 ? -12.999 -5.508 75.392 1.00 18.09 334 SER C O 1
ATOM 3343 N N . PRO C 1 54 ? -12.724 -4.957 73.246 1.00 16.83 335 PRO C N 1
ATOM 3344 C CA . PRO C 1 54 ? -12.850 -6.370 72.860 1.00 17.41 335 PRO C CA 1
ATOM 3345 C C . PRO C 1 54 ? -11.632 -7.098 73.448 1.00 19.44 335 PRO C C 1
ATOM 3346 O O . PRO C 1 54 ? -10.553 -6.495 73.605 1.00 18.73 335 PRO C O 1
ATOM 3350 N N . ALA C 1 55 ? -11.786 -8.375 73.789 1.00 18.08 336 ALA C N 1
ATOM 3351 C CA . ALA C 1 55 ? -10.653 -9.200 74.232 1.00 17.63 336 ALA C CA 1
ATOM 3352 C C . ALA C 1 55 ? -9.744 -9.314 73.015 1.00 21.54 336 ALA C C 1
ATOM 3353 O O . ALA C 1 55 ? -10.230 -9.204 71.886 1.00 20.67 336 ALA C O 1
ATOM 3355 N N . PHE C 1 56 ? -8.429 -9.407 73.224 1.00 17.55 337 PHE C N 1
ATOM 3356 C CA . PHE C 1 56 ? -7.486 -9.551 72.111 1.00 15.77 337 PHE C CA 1
ATOM 3357 C C . PHE C 1 56 ? -6.296 -10.392 72.501 1.00 18.67 337 PHE C C 1
ATOM 3358 O O . PHE C 1 56 ? -5.856 -10.373 73.666 1.00 18.19 337 PHE C O 1
ATOM 3366 N N . TYR C 1 57 ? -5.744 -11.101 71.511 1.00 16.01 338 TYR C N 1
ATOM 3367 C CA . TYR C 1 57 ? -4.511 -11.836 71.680 1.00 14.88 338 TYR C CA 1
ATOM 3368 C C . TYR C 1 57 ? -3.378 -10.856 71.395 1.00 18.54 338 TYR C C 1
ATOM 3369 O O . TYR C 1 57 ? -3.463 -10.106 70.419 1.00 17.67 338 TYR C O 1
ATOM 3378 N N . THR C 1 58 ? -2.333 -10.846 72.248 1.00 16.28 339 THR C N 1
ATOM 3379 C CA . THR C 1 58 ? -1.137 -9.999 72.061 1.00 16.33 339 THR C CA 1
ATOM 3380 C C . THR C 1 58 ? -0.514 -10.259 70.694 1.00 21.93 339 THR C C 1
ATOM 3381 O O . THR C 1 58 ? -0.067 -9.327 70.028 1.00 22.71 339 THR C O 1
ATOM 3385 N N . HIS C 1 59 ? -0.497 -11.527 70.281 1.00 18.23 340 HIS C N 1
ATOM 3386 C CA . HIS C 1 59 ? 0.021 -12.019 69.023 1.00 19.86 340 HIS C CA 1
ATOM 3387 C C . HIS C 1 59 ? -0.706 -13.341 68.768 1.00 21.77 340 HIS C C 1
ATOM 3388 O O . HIS C 1 59 ? -1.339 -13.881 69.687 1.00 18.08 340 HIS C O 1
ATOM 3395 N N . LYS C 1 60 ? -0.672 -13.820 67.523 1.00 19.36 341 LYS C N 1
ATOM 3396 C CA . LYS C 1 60 ? -1.331 -15.080 67.188 1.00 19.19 341 LYS C CA 1
ATOM 3397 C C . LYS C 1 60 ? -0.753 -16.183 68.096 1.00 21.55 341 LYS C C 1
ATOM 3398 O O . LYS C 1 60 ? 0.473 -16.286 68.259 1.00 21.43 341 LYS C O 1
ATOM 3404 N N . TYR C 1 61 ? -1.650 -16.903 68.789 1.00 16.99 342 TYR C N 1
ATOM 3405 C CA . TYR C 1 61 ? -1.302 -17.966 69.743 1.00 16.81 342 TYR C CA 1
ATOM 3406 C C . TYR C 1 61 ? -0.655 -17.429 71.027 1.00 20.05 342 TYR C C 1
ATOM 3407 O O . TYR C 1 61 ? 0.031 -18.164 71.720 1.00 18.94 342 TYR C O 1
ATOM 3416 N N . GLY C 1 62 ? -0.893 -16.152 71.337 1.00 17.74 343 GLY C N 1
ATOM 3417 C CA . GLY C 1 62 ? -0.332 -15.488 72.503 1.00 16.44 343 GLY C CA 1
ATOM 3418 C C . GLY C 1 62 ? -1.296 -15.353 73.659 1.00 18.45 343 GLY C C 1
ATOM 3419 O O . GLY C 1 62 ? -2.218 -16.165 73.805 1.00 16.87 343 GLY C O 1
ATOM 3420 N N . TYR C 1 63 ? -1.046 -14.346 74.517 1.00 16.37 344 TYR C N 1
ATOM 3421 C CA . TYR C 1 63 ? -1.846 -14.046 75.721 1.00 15.18 344 TYR C CA 1
ATOM 3422 C C . TYR C 1 63 ? -3.134 -13.339 75.322 1.00 17.70 344 TYR C C 1
ATOM 3423 O O . TYR C 1 63 ? -3.108 -12.477 74.458 1.00 16.95 344 TYR C O 1
ATOM 3432 N N . LYS C 1 64 ? -4.249 -13.680 75.984 1.00 14.76 345 LYS C N 1
ATOM 3433 C CA . LYS C 1 64 ? -5.517 -13.002 75.786 1.00 13.34 345 LYS C CA 1
ATOM 3434 C C . LYS C 1 64 ? -5.630 -11.927 76.882 1.00 16.98 345 LYS C C 1
ATOM 3435 O O . LYS C 1 64 ? -5.569 -12.235 78.086 1.00 15.35 345 LYS C O 1
ATOM 3441 N N . LEU C 1 65 ? -5.772 -10.666 76.444 1.00 13.49 346 LEU C N 1
ATOM 3442 C CA . LEU C 1 65 ? -5.888 -9.513 77.323 1.00 14.75 346 LEU C CA 1
ATOM 3443 C C . LEU C 1 65 ? -7.142 -8.723 77.009 1.00 18.34 346 LEU C C 1
ATOM 3444 O O . LEU C 1 65 ? -7.764 -8.919 75.958 1.00 18.67 346 LEU C O 1
ATOM 3449 N N . GLN C 1 66 ? -7.513 -7.818 77.923 1.00 14.10 347 GLN C N 1
ATOM 3450 C CA . GLN C 1 66 ? -8.647 -6.950 77.748 1.00 13.91 347 GLN C CA 1
ATOM 3451 C C . GLN C 1 66 ? -8.365 -5.653 78.510 1.00 18.31 347 GLN C C 1
ATOM 3452 O O . GLN C 1 66 ? -7.963 -5.671 79.689 1.00 18.74 347 GLN C O 1
ATOM 3458 N N . VAL C 1 67 ? -8.547 -4.552 77.826 1.00 15.03 348 VAL C N 1
ATOM 3459 C CA . VAL C 1 67 ? -8.351 -3.216 78.384 1.00 15.56 348 VAL C CA 1
ATOM 3460 C C . VAL C 1 67 ? -9.710 -2.766 78.913 1.00 19.05 348 VAL C C 1
ATOM 3461 O O . VAL C 1 67 ? -10.752 -3.131 78.369 1.00 19.17 348 VAL C O 1
ATOM 3465 N N . SER C 1 68 ? -9.702 -1.981 79.960 1.00 15.67 349 SER C N 1
ATOM 3466 C CA . SER C 1 68 ? -10.920 -1.411 80.525 1.00 15.44 349 SER C CA 1
ATOM 3467 C C . SER C 1 68 ? -10.702 0.079 80.931 1.00 18.31 349 SER C C 1
ATOM 3468 O O . SER C 1 68 ? -9.558 0.517 81.082 1.00 18.50 349 SER C O 1
ATOM 3471 N N . ALA C 1 69 ? -11.796 0.850 81.058 1.00 15.57 350 ALA C N 1
ATOM 3472 C CA . ALA C 1 69 ? -11.775 2.266 81.411 1.00 15.88 350 ALA C CA 1
ATOM 3473 C C . ALA C 1 69 ? -13.009 2.702 82.213 1.00 20.14 350 ALA C C 1
ATOM 3474 O O . ALA C 1 69 ? -14.117 2.209 81.972 1.00 19.12 350 ALA C O 1
ATOM 3476 N N . PHE C 1 70 ? -12.809 3.640 83.151 1.00 15.25 351 PHE C N 1
ATOM 3477 C CA . PHE C 1 70 ? -13.878 4.318 83.895 1.00 15.11 351 PHE C CA 1
ATOM 3478 C C . PHE C 1 70 ? -13.733 5.748 83.363 1.00 19.76 351 PHE C C 1
ATOM 3479 O O . PHE C 1 70 ? -12.741 6.441 83.656 1.00 20.53 351 PHE C O 1
ATOM 3487 N N . LEU C 1 71 ? -14.693 6.155 82.527 1.00 17.76 352 LEU C N 1
ATOM 3488 C CA . LEU C 1 71 ? -14.693 7.474 81.868 1.00 17.10 352 LEU C CA 1
ATOM 3489 C C . LEU C 1 71 ? -14.776 8.617 82.870 1.00 21.04 352 LEU C C 1
ATOM 3490 O O . LEU C 1 71 ? -14.193 9.666 82.628 1.00 20.12 352 LEU C O 1
ATOM 3495 N N . ASN C 1 72 ? -15.467 8.393 84.014 1.00 16.32 353 ASN C N 1
ATOM 3496 C CA . ASN C 1 72 ? -15.519 9.363 85.082 1.00 17.38 353 ASN C CA 1
ATOM 3497 C C . ASN C 1 72 ? -14.552 9.004 86.207 1.00 22.18 353 ASN C C 1
ATOM 3498 O O . ASN C 1 72 ? -14.623 9.593 87.279 1.00 23.51 353 ASN C O 1
ATOM 3503 N N . GLY C 1 73 ? -13.684 8.011 85.966 1.00 18.14 354 GLY C N 1
ATOM 3504 C CA . GLY C 1 73 ? -12.688 7.569 86.928 1.00 17.68 354 GLY C CA 1
ATOM 3505 C C . GLY C 1 73 ? -13.181 6.699 88.053 1.00 21.20 354 GLY C C 1
ATOM 3506 O O . GLY C 1 73 ? -14.374 6.662 88.356 1.00 22.16 354 GLY C O 1
ATOM 3507 N N . ASN C 1 74 ? -12.259 5.989 88.681 1.00 16.94 355 ASN C N 1
ATOM 3508 C CA . ASN C 1 74 ? -12.555 5.170 89.855 1.00 17.84 355 ASN C CA 1
ATOM 3509 C C . ASN C 1 74 ? -11.399 5.350 90.832 1.00 20.46 355 ASN C C 1
ATOM 3510 O O . ASN C 1 74 ? -10.375 5.958 90.474 1.00 17.91 355 ASN C O 1
ATOM 3515 N N . GLY C 1 75 ? -11.588 4.837 92.046 1.00 19.89 356 GLY C N 1
ATOM 3516 C CA . GLY C 1 75 ? -10.613 4.936 93.124 1.00 19.26 356 GLY C CA 1
ATOM 3517 C C . GLY C 1 75 ? -10.175 6.371 93.322 1.00 21.36 356 GLY C C 1
ATOM 3518 O O . GLY C 1 75 ? -11.015 7.260 93.454 1.00 20.68 356 GLY C O 1
ATOM 3519 N N . SER C 1 76 ? -8.862 6.620 93.308 1.00 19.27 357 SER C N 1
ATOM 3520 C CA . SER C 1 76 ? -8.350 7.981 93.529 1.00 20.02 357 SER C CA 1
ATOM 3521 C C . SER C 1 76 ? -8.659 8.966 92.375 1.00 23.20 357 SER C C 1
ATOM 3522 O O . SER C 1 76 ? -8.499 10.170 92.545 1.00 22.96 357 SER C O 1
ATOM 3525 N N . GLY C 1 77 ? -9.092 8.448 91.227 1.00 18.81 358 GLY C N 1
ATOM 3526 C CA . GLY C 1 77 ? -9.445 9.272 90.078 1.00 19.54 358 GLY C CA 1
ATOM 3527 C C . GLY C 1 77 ? -10.931 9.531 89.904 1.00 21.92 358 GLY C C 1
ATOM 3528 O O . GLY C 1 77 ? -11.326 10.187 88.935 1.00 20.53 358 GLY C O 1
ATOM 3529 N N . GLU C 1 78 ? -11.767 9.033 90.838 1.00 19.11 359 GLU C N 1
ATOM 3530 C CA . GLU C 1 78 ? -13.231 9.145 90.763 1.00 19.75 359 GLU C CA 1
ATOM 3531 C C . GLU C 1 78 ? -13.733 10.585 90.714 1.00 23.90 359 GLU C C 1
ATOM 3532 O O . GLU C 1 78 ? -13.444 11.368 91.606 1.00 23.58 359 GLU C O 1
ATOM 3538 N N . GLY C 1 79 ? -14.453 10.899 89.643 1.00 21.82 360 GLY C N 1
ATOM 3539 C CA . GLY C 1 79 ? -15.017 12.213 89.371 1.00 22.85 360 GLY C CA 1
ATOM 3540 C C . GLY C 1 79 ? -14.050 13.225 88.786 1.00 24.22 360 GLY C C 1
ATOM 3541 O O . GLY C 1 79 ? -14.480 14.323 88.447 1.00 23.70 360 GLY C O 1
ATOM 3542 N N . THR C 1 80 ? -12.745 12.877 88.632 1.00 19.53 361 THR C N 1
ATOM 3543 C CA . THR C 1 80 ? -11.715 13.841 88.196 1.00 18.89 361 THR C CA 1
ATOM 3544 C C . THR C 1 80 ? -10.827 13.394 87.062 1.00 21.41 361 THR C C 1
ATOM 3545 O O . THR C 1 80 ? -10.143 14.229 86.489 1.00 18.79 361 THR C O 1
ATOM 3549 N N . HIS C 1 81 ? -10.770 12.082 86.783 1.00 18.92 362 HIS C N 1
ATOM 3550 C CA . HIS C 1 81 ? -9.882 11.517 85.774 1.00 18.27 362 HIS C CA 1
ATOM 3551 C C . HIS C 1 81 ? -10.522 10.383 84.991 1.00 20.74 362 HIS C C 1
ATOM 3552 O O . HIS C 1 81 ? -11.529 9.810 85.401 1.00 20.16 362 HIS C O 1
ATOM 3559 N N . LEU C 1 82 ? -9.888 10.028 83.881 1.00 18.62 363 LEU C N 1
ATOM 3560 C CA . LEU C 1 82 ? -10.159 8.821 83.126 1.00 18.83 363 LEU C CA 1
ATOM 3561 C C . LEU C 1 82 ? -9.214 7.802 83.800 1.00 19.96 363 LEU C C 1
ATOM 3562 O O . LEU C 1 82 ? -8.043 8.128 84.009 1.00 20.54 363 LEU C O 1
ATOM 3567 N N . SER C 1 83 ? -9.719 6.625 84.190 1.00 15.35 364 SER C N 1
ATOM 3568 C CA . SER C 1 83 ? -8.890 5.563 84.799 1.00 14.88 364 SER C CA 1
ATOM 3569 C C . SER C 1 83 ? -8.758 4.447 83.745 1.00 19.66 364 SER C C 1
ATOM 3570 O O . SER C 1 83 ? -9.751 4.142 83.077 1.00 18.04 364 SER C O 1
ATOM 3573 N N . LEU C 1 84 ? -7.547 3.894 83.550 1.00 18.53 365 LEU C N 1
ATOM 3574 C CA . LEU C 1 84 ? -7.268 2.898 82.501 1.00 18.58 365 LEU C CA 1
ATOM 3575 C C . LEU C 1 84 ? -6.646 1.650 83.114 1.00 20.61 365 LEU C C 1
ATOM 3576 O O . LEU C 1 84 ? -5.703 1.767 83.903 1.00 17.33 365 LEU C O 1
ATOM 3581 N N . TYR C 1 85 ? -7.157 0.461 82.734 1.00 16.56 366 TYR C N 1
ATOM 3582 C CA . TYR C 1 85 ? -6.658 -0.805 83.287 1.00 15.97 366 TYR C CA 1
ATOM 3583 C C . TYR C 1 85 ? -6.519 -1.899 82.242 1.00 20.36 366 TYR C C 1
ATOM 3584 O O . TYR C 1 85 ? -7.111 -1.838 81.166 1.00 19.45 366 TYR C O 1
ATOM 3593 N N . ILE C 1 86 ? -5.795 -2.946 82.604 1.00 18.01 367 ILE C N 1
ATOM 3594 C CA . ILE C 1 86 ? -5.663 -4.120 81.748 1.00 17.74 367 ILE C CA 1
ATOM 3595 C C . ILE C 1 86 ? -5.796 -5.403 82.598 1.00 20.44 367 ILE C C 1
ATOM 3596 O O . ILE C 1 86 ? -5.376 -5.443 83.778 1.00 19.32 367 ILE C O 1
ATOM 3601 N N . ARG C 1 87 ? -6.337 -6.447 81.980 1.00 16.11 368 ARG C N 1
ATOM 3602 C CA . ARG C 1 87 ? -6.481 -7.751 82.620 1.00 17.80 368 ARG C CA 1
ATOM 3603 C C . ARG C 1 87 ? -6.060 -8.837 81.650 1.00 18.70 368 ARG C C 1
ATOM 3604 O O . ARG C 1 87 ? -6.261 -8.700 80.438 1.00 16.75 368 ARG C O 1
ATOM 3612 N N . VAL C 1 88 ? -5.582 -9.937 82.206 1.00 15.60 369 VAL C N 1
ATOM 3613 C CA . VAL C 1 88 ? -5.293 -11.184 81.508 1.00 16.18 369 VAL C CA 1
ATOM 3614 C C . VAL C 1 88 ? -6.605 -11.974 81.609 1.00 17.94 369 VAL C C 1
ATOM 3615 O O . VAL C 1 88 ? -7.189 -12.072 82.691 1.00 17.22 369 VAL C O 1
ATOM 3619 N N . LEU C 1 89 ? -7.069 -12.543 80.497 1.00 14.01 370 LEU C N 1
ATOM 3620 C CA . LEU C 1 89 ? -8.230 -13.425 80.507 1.00 14.76 370 LEU C CA 1
ATOM 3621 C C . LEU C 1 89 ? -7.765 -14.871 80.178 1.00 19.33 370 LEU C C 1
ATOM 3622 O O . LEU C 1 89 ? -6.745 -15.013 79.502 1.00 17.36 370 LEU C O 1
ATOM 3627 N N . PRO C 1 90 ? -8.541 -15.937 80.539 1.00 16.79 371 PRO C N 1
ATOM 3628 C CA . PRO C 1 90 ? -8.179 -17.300 80.082 1.00 17.12 371 PRO C CA 1
ATOM 3629 C C . PRO C 1 90 ? -8.167 -17.334 78.550 1.00 19.55 371 PRO C C 1
ATOM 3630 O O . PRO C 1 90 ? -9.110 -16.862 77.909 1.00 18.22 371 PRO C O 1
ATOM 3634 N N . GLY C 1 91 ? -7.062 -17.797 77.989 1.00 15.71 372 GLY C N 1
ATOM 3635 C CA . GLY C 1 91 ? -6.890 -17.905 76.547 1.00 15.02 372 GLY C CA 1
ATOM 3636 C C . GLY C 1 91 ? -6.735 -19.343 76.097 1.00 18.31 372 GLY C C 1
ATOM 3637 O O . GLY C 1 91 ? -6.348 -20.210 76.879 1.00 15.42 372 GLY C O 1
ATOM 3638 N N . ALA C 1 92 ? -7.023 -19.615 74.805 1.00 16.30 373 ALA C N 1
ATOM 3639 C CA . ALA C 1 92 ? -6.962 -20.977 74.273 1.00 16.32 373 ALA C CA 1
ATOM 3640 C C . ALA C 1 92 ? -5.546 -21.572 74.296 1.00 19.19 373 ALA C C 1
ATOM 3641 O O . ALA C 1 92 ? -5.410 -22.784 74.296 1.00 18.36 373 ALA C O 1
ATOM 3643 N N . PHE C 1 93 ? -4.504 -20.728 74.287 1.00 16.03 374 PHE C N 1
ATOM 3644 C CA . PHE C 1 93 ? -3.104 -21.141 74.172 1.00 16.12 374 PHE C CA 1
ATOM 3645 C C . PHE C 1 93 ? -2.282 -20.957 75.439 1.00 18.96 374 PHE C C 1
ATOM 3646 O O . PHE C 1 93 ? -1.061 -21.089 75.385 1.00 17.74 374 PHE C O 1
ATOM 3654 N N . ASP C 1 94 ? -2.943 -20.716 76.589 1.00 15.93 375 ASP C N 1
ATOM 3655 C CA . ASP C 1 94 ? -2.253 -20.476 77.867 1.00 14.87 375 ASP C CA 1
ATOM 3656 C C . ASP C 1 94 ? -1.171 -21.495 78.243 1.00 16.98 375 ASP C C 1
ATOM 3657 O O . ASP C 1 94 ? -0.128 -21.097 78.749 1.00 16.92 375 ASP C O 1
ATOM 3662 N N . ASN C 1 95 ? -1.402 -22.793 77.982 1.00 15.42 376 ASN C N 1
ATOM 3663 C CA . ASN C 1 95 ? -0.446 -23.861 78.311 1.00 16.64 376 ASN C CA 1
ATOM 3664 C C . ASN C 1 95 ? 0.865 -23.832 77.502 1.00 21.20 376 ASN C C 1
ATOM 3665 O O . ASN C 1 95 ? 1.812 -24.533 77.836 1.00 19.29 376 ASN C O 1
ATOM 3670 N N . LEU C 1 96 ? 0.913 -23.002 76.448 1.00 18.87 377 LEU C N 1
ATOM 3671 C CA . LEU C 1 96 ? 2.086 -22.835 75.600 1.00 17.49 377 LEU C CA 1
ATOM 3672 C C . LEU C 1 96 ? 2.906 -21.624 76.015 1.00 20.25 377 LEU C C 1
ATOM 3673 O O . LEU C 1 96 ? 4.000 -21.414 75.495 1.00 19.34 377 LEU C O 1
ATOM 3678 N N . LEU C 1 97 ? 2.383 -20.831 76.951 1.00 17.62 378 LEU C N 1
ATOM 3679 C CA . LEU C 1 97 ? 2.985 -19.554 77.331 1.00 16.44 378 LEU C CA 1
ATOM 3680 C C . LEU C 1 97 ? 3.769 -19.531 78.641 1.00 18.54 378 LEU C C 1
ATOM 3681 O O . LEU C 1 97 ? 3.588 -20.385 79.500 1.00 16.13 378 LEU C O 1
ATOM 3686 N N . GLU C 1 98 ? 4.620 -18.506 78.795 1.00 16.49 379 GLU C N 1
ATOM 3687 C CA . GLU C 1 98 ? 5.373 -18.280 80.030 1.00 17.74 379 GLU C CA 1
ATOM 3688 C C . GLU C 1 98 ? 4.460 -17.576 81.033 1.00 21.54 379 GLU C C 1
ATOM 3689 O O . GLU C 1 98 ? 3.716 -16.660 80.667 1.00 21.28 379 GLU C O 1
ATOM 3695 N N . TRP C 1 99 ? 4.493 -18.022 82.286 1.00 19.34 380 TRP C N 1
ATOM 3696 C CA . TRP C 1 99 ? 3.709 -17.417 83.357 1.00 18.96 380 TRP C CA 1
ATOM 3697 C C . TRP C 1 99 ? 4.617 -17.125 84.579 1.00 21.91 380 TRP C C 1
ATOM 3698 O O . TRP C 1 99 ? 5.550 -17.888 84.824 1.00 20.62 380 TRP C O 1
ATOM 3709 N N . PRO C 1 100 ? 4.444 -15.981 85.288 1.00 18.51 381 PRO C N 1
ATOM 3710 C CA . PRO C 1 100 ? 3.412 -14.944 85.080 1.00 17.24 381 PRO C CA 1
ATOM 3711 C C . PRO C 1 100 ? 3.605 -14.119 83.809 1.00 19.69 381 PRO C C 1
ATOM 3712 O O . PRO C 1 100 ? 4.704 -14.090 83.249 1.00 17.99 381 PRO C O 1
ATOM 3716 N N . PHE C 1 101 ? 2.526 -13.478 83.334 1.00 17.04 382 PHE C N 1
ATOM 3717 C CA . PHE C 1 101 ? 2.599 -12.587 82.175 1.00 16.33 382 PHE C CA 1
ATOM 3718 C C . PHE C 1 101 ? 3.580 -11.465 82.577 1.00 21.18 382 PHE C C 1
ATOM 3719 O O . PHE C 1 101 ? 3.436 -10.876 83.653 1.00 17.85 382 PHE C O 1
ATOM 3727 N N . ALA C 1 102 ? 4.634 -11.258 81.775 1.00 18.46 383 ALA C N 1
ATOM 3728 C CA . ALA C 1 102 ? 5.690 -10.310 82.159 1.00 18.31 383 ALA C CA 1
ATOM 3729 C C . ALA C 1 102 ? 6.115 -9.410 81.019 1.00 24.47 383 ALA C C 1
ATOM 3730 O O . ALA C 1 102 ? 7.188 -8.812 81.084 1.00 27.07 383 ALA C O 1
ATOM 3732 N N . ARG C 1 103 ? 5.274 -9.284 79.980 1.00 19.72 384 ARG C N 1
ATOM 3733 C CA A ARG C 1 103 ? 5.573 -8.440 78.813 0.50 18.58 384 ARG C CA 1
ATOM 3734 C CA B ARG C 1 103 ? 5.624 -8.436 78.842 0.50 19.86 384 ARG C CA 1
ATOM 3735 C C . ARG C 1 103 ? 5.222 -6.981 79.091 1.00 21.55 384 ARG C C 1
ATOM 3736 O O . ARG C 1 103 ? 4.113 -6.724 79.553 1.00 20.60 384 ARG C O 1
ATOM 3751 N N . ARG C 1 104 ? 6.155 -6.026 78.802 1.00 16.66 385 ARG C N 1
ATOM 3752 C CA . ARG C 1 104 ? 5.949 -4.586 79.011 1.00 16.16 385 ARG C CA 1
ATOM 3753 C C . ARG C 1 104 ? 4.666 -4.121 78.301 1.00 20.44 385 ARG C C 1
ATOM 3754 O O . ARG C 1 104 ? 4.404 -4.533 77.164 1.00 18.60 385 ARG C O 1
ATOM 3762 N N . VAL C 1 105 ? 3.851 -3.312 78.997 1.00 18.09 386 VAL C N 1
ATOM 3763 C CA . VAL C 1 105 ? 2.595 -2.790 78.467 1.00 18.65 386 VAL C CA 1
ATOM 3764 C C . VAL C 1 105 ? 2.670 -1.258 78.434 1.00 22.96 386 VAL C C 1
ATOM 3765 O O . VAL C 1 105 ? 3.021 -0.642 79.445 1.00 23.34 386 VAL C O 1
ATOM 3769 N N . THR C 1 106 ? 2.342 -0.659 77.288 1.00 17.93 387 THR C N 1
ATOM 3770 C CA . THR C 1 106 ? 2.320 0.781 77.127 1.00 17.30 387 THR C CA 1
ATOM 3771 C C . THR C 1 106 ? 0.910 1.233 76.781 1.00 20.64 387 THR C C 1
ATOM 3772 O O . THR C 1 106 ? 0.363 0.851 75.736 1.00 19.30 387 THR C O 1
ATOM 3776 N N . PHE C 1 107 ? 0.324 2.050 77.658 1.00 16.12 388 PHE C N 1
ATOM 3777 C CA . PHE C 1 107 ? -0.996 2.625 77.444 1.00 16.97 388 PHE C CA 1
ATOM 3778 C C . PHE C 1 107 ? -0.847 4.016 76.858 1.00 18.96 388 PHE C C 1
ATOM 3779 O O . PHE C 1 107 ? -0.036 4.787 77.351 1.00 17.99 388 PHE C O 1
ATOM 3787 N N . SER C 1 108 ? -1.681 4.379 75.887 1.00 14.29 389 SER C N 1
ATOM 3788 C CA . SER C 1 108 ? -1.724 5.755 75.385 1.00 15.33 389 SER C CA 1
ATOM 3789 C C . SER C 1 108 ? -3.161 6.160 75.126 1.00 21.55 389 SER C C 1
ATOM 3790 O O . SER C 1 108 ? -3.959 5.357 74.633 1.00 22.07 389 SER C O 1
ATOM 3793 N N . LEU C 1 109 ? -3.499 7.398 75.473 1.00 20.56 390 LEU C N 1
ATOM 3794 C CA . LEU C 1 109 ? -4.753 8.004 75.074 1.00 20.40 390 LEU C CA 1
ATOM 3795 C C . LEU C 1 109 ? -4.306 8.865 73.894 1.00 21.63 390 LEU C C 1
ATOM 3796 O O . LEU C 1 109 ? -3.452 9.749 74.046 1.00 21.28 390 LEU C O 1
ATOM 3801 N N . LEU C 1 110 ? -4.859 8.586 72.723 1.00 16.63 391 LEU C N 1
ATOM 3802 C CA . LEU C 1 110 ? -4.424 9.241 71.492 1.00 17.02 391 LEU C CA 1
ATOM 3803 C C . LEU C 1 110 ? -4.946 10.655 71.236 1.00 21.40 391 LEU C C 1
ATOM 3804 O O . LEU C 1 110 ? -6.140 10.920 71.374 1.00 20.08 391 LEU C O 1
ATOM 3809 N N . ASP C 1 111 ? -4.028 11.558 70.859 1.00 19.37 392 ASP C N 1
ATOM 3810 C CA . ASP C 1 111 ? -4.367 12.923 70.492 1.00 18.56 392 ASP C CA 1
ATOM 3811 C C . ASP C 1 111 ? -4.811 12.830 69.028 1.00 23.85 392 ASP C C 1
ATOM 3812 O O . ASP C 1 111 ? -3.982 12.562 68.155 1.00 25.09 392 ASP C O 1
ATOM 3817 N N . GLN C 1 112 ? -6.116 12.998 68.765 1.00 19.18 393 GLN C N 1
ATOM 3818 C CA . GLN C 1 112 ? -6.667 12.871 67.412 1.00 19.22 393 GLN C CA 1
ATOM 3819 C C . GLN C 1 112 ? -6.397 14.098 66.496 1.00 27.74 393 GLN C C 1
ATOM 3820 O O . GLN C 1 112 ? -7.304 14.560 65.807 1.00 25.28 393 GLN C O 1
ATOM 3826 N N . SER C 1 113 ? -5.156 14.611 66.495 1.00 30.83 394 SER C N 1
ATOM 3827 C CA . SER C 1 113 ? -4.762 15.772 65.685 1.00 34.02 394 SER C CA 1
ATOM 3828 C C . SER C 1 113 ? -4.198 15.240 64.407 1.00 41.93 394 SER C C 1
ATOM 3829 O O . SER C 1 113 ? -3.558 14.180 64.401 1.00 39.02 394 SER C O 1
ATOM 3832 N N . ASP C 1 114 ? -4.529 15.920 63.306 1.00 45.49 395 ASP C N 1
ATOM 3833 C CA . ASP C 1 114 ? -4.068 15.582 61.964 1.00 47.49 395 ASP C CA 1
ATOM 3834 C C . ASP C 1 114 ? -2.528 15.553 62.018 1.00 51.80 395 ASP C C 1
ATOM 3835 O O . ASP C 1 114 ? -1.935 16.599 62.310 1.00 52.12 395 ASP C O 1
ATOM 3840 N N . PRO C 1 115 ? -1.872 14.363 61.883 1.00 48.24 396 PRO C N 1
ATOM 3841 C CA . PRO C 1 115 ? -0.404 14.319 61.984 1.00 49.53 396 PRO C CA 1
ATOM 3842 C C . PRO C 1 115 ? 0.309 15.120 60.890 1.00 59.96 396 PRO C C 1
ATOM 3843 O O . PRO C 1 115 ? 1.443 15.532 61.095 1.00 61.88 396 PRO C O 1
ATOM 3847 N N . GLY C 1 116 ? -0.362 15.365 59.761 1.00 59.09 397 GLY C N 1
ATOM 3848 C CA . GLY C 1 116 ? 0.203 16.145 58.660 1.00 60.98 397 GLY C CA 1
ATOM 3849 C C . GLY C 1 116 ? 0.258 17.632 58.954 1.00 66.45 397 GLY C C 1
ATOM 3850 O O . GLY C 1 116 ? 1.034 18.366 58.338 1.00 67.32 397 GLY C O 1
ATOM 3851 N N . LEU C 1 117 ? -0.583 18.077 59.892 1.00 63.19 398 LEU C N 1
ATOM 3852 C CA . LEU C 1 117 ? -0.675 19.457 60.332 1.00 64.16 398 LEU C CA 1
ATOM 3853 C C . LEU C 1 117 ? 0.339 19.677 61.457 1.00 65.92 398 LEU C C 1
ATOM 3854 O O . LEU C 1 117 ? 1.287 20.446 61.280 1.00 67.44 398 LEU C O 1
ATOM 3859 N N . ALA C 1 118 ? 0.120 19.014 62.615 1.00 58.37 399 ALA C N 1
ATOM 3860 C CA . ALA C 1 118 ? 0.926 19.154 63.828 1.00 56.95 399 ALA C CA 1
ATOM 3861 C C . ALA C 1 118 ? 1.128 17.801 64.519 1.00 55.65 399 ALA C C 1
ATOM 3862 O O . ALA C 1 118 ? 0.309 16.886 64.355 1.00 54.49 399 ALA C O 1
ATOM 3864 N N . LYS C 1 119 ? 2.238 17.680 65.281 1.00 48.26 400 LYS C N 1
ATOM 3865 C CA . LYS C 1 119 ? 2.551 16.467 66.011 1.00 45.68 400 LYS C CA 1
ATOM 3866 C C . LYS C 1 119 ? 1.482 16.212 67.108 1.00 43.54 400 LYS C C 1
ATOM 3867 O O . LYS C 1 119 ? 1.271 17.057 67.985 1.00 42.54 400 LYS C O 1
ATOM 3873 N N . PRO C 1 120 ? 0.788 15.056 67.030 1.00 35.67 401 PRO C N 1
ATOM 3874 C CA . PRO C 1 120 ? -0.171 14.704 68.090 1.00 32.98 401 PRO C CA 1
ATOM 3875 C C . PRO C 1 120 ? 0.555 14.466 69.416 1.00 33.15 401 PRO C C 1
ATOM 3876 O O . PRO C 1 120 ? 1.614 13.840 69.428 1.00 32.42 401 PRO C O 1
ATOM 3880 N N . GLN C 1 121 ? 0.000 14.966 70.528 1.00 26.71 402 GLN C N 1
ATOM 3881 C CA . GLN C 1 121 ? 0.622 14.784 71.841 1.00 25.17 402 GLN C CA 1
ATOM 3882 C C . GLN C 1 121 ? -0.128 13.749 72.646 1.00 24.94 402 GLN C C 1
ATOM 3883 O O . GLN C 1 121 ? -1.008 14.088 73.437 1.00 24.67 402 GLN C O 1
ATOM 3889 N N . HIS C 1 122 ? 0.211 12.479 72.424 1.00 22.08 403 HIS C N 1
ATOM 3890 C CA . HIS C 1 122 ? -0.432 11.349 73.105 1.00 21.04 403 HIS C CA 1
ATOM 3891 C C . HIS C 1 122 ? -0.054 11.326 74.583 1.00 24.80 403 HIS C C 1
ATOM 3892 O O . HIS C 1 122 ? 1.041 11.745 74.935 1.00 25.95 403 HIS C O 1
ATOM 3899 N N . VAL C 1 123 ? -0.975 10.894 75.443 1.00 19.55 404 VAL C N 1
ATOM 3900 C CA . VAL C 1 123 ? -0.736 10.767 76.885 1.00 19.58 404 VAL C CA 1
ATOM 3901 C C . VAL C 1 123 ? -0.395 9.289 77.087 1.00 24.13 404 VAL C C 1
ATOM 3902 O O . VAL C 1 123 ? -1.202 8.417 76.769 1.00 22.49 404 VAL C O 1
ATOM 3906 N N . THR C 1 124 ? 0.820 9.015 77.554 1.00 19.65 405 THR C N 1
ATOM 3907 C CA . THR C 1 124 ? 1.350 7.665 77.638 1.00 19.02 405 THR C CA 1
ATOM 3908 C C . THR C 1 124 ? 1.909 7.263 79.008 1.00 21.97 405 THR C C 1
ATOM 3909 O O . THR C 1 124 ? 2.527 8.083 79.689 1.00 20.64 405 THR C O 1
ATOM 3913 N N . GLU C 1 125 ? 1.650 5.996 79.413 1.00 19.31 406 GLU 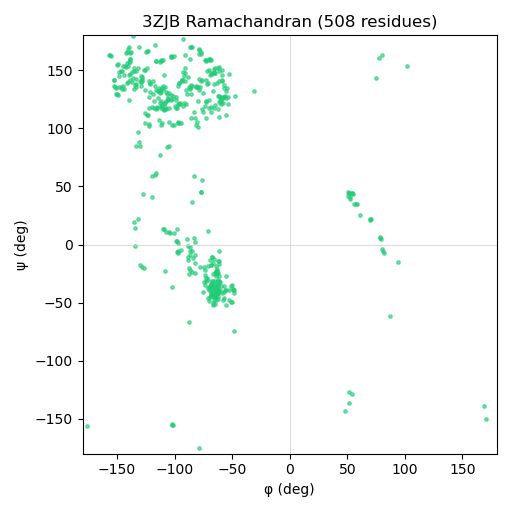C N 1
ATOM 3914 C CA . GLU C 1 125 ? 2.221 5.384 80.616 1.00 20.23 406 GLU C CA 1
ATOM 3915 C C . GLU C 1 125 ? 2.733 3.992 80.236 1.00 23.92 406 GLU C C 1
ATOM 3916 O O . GLU C 1 125 ? 2.081 3.295 79.452 1.00 21.33 406 GLU C O 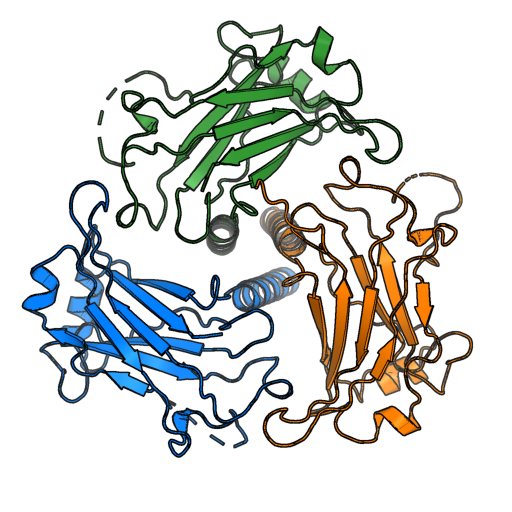1
ATOM 3922 N N . THR C 1 126 ? 3.875 3.578 80.805 1.00 21.11 407 THR C N 1
ATOM 3923 C CA . THR C 1 126 ? 4.436 2.234 80.554 1.00 21.52 407 THR C CA 1
ATOM 3924 C C . THR C 1 126 ? 4.730 1.530 81.880 1.00 25.56 407 THR C C 1
ATOM 3925 O O . THR C 1 126 ? 5.124 2.193 82.851 1.00 25.37 407 THR C O 1
ATOM 3929 N N . PHE C 1 127 ? 4.534 0.194 81.934 1.00 20.41 408 PHE C N 1
ATOM 3930 C CA . PHE C 1 127 ? 4.845 -0.604 83.132 1.00 19.72 408 PHE C CA 1
ATOM 3931 C C . PHE C 1 127 ? 5.270 -2.018 82.768 1.00 23.21 408 PHE C C 1
ATOM 3932 O O . PHE C 1 127 ? 4.871 -2.544 81.722 1.00 21.33 408 PHE C O 1
ATOM 3940 N N . HIS C 1 128 ? 6.043 -2.644 83.662 1.00 20.87 409 HIS C N 1
ATOM 3941 C CA . HIS C 1 128 ? 6.409 -4.046 83.546 1.00 21.05 409 HIS C CA 1
ATOM 3942 C C . HIS C 1 128 ? 5.415 -4.752 84.494 1.00 21.52 409 HIS C C 1
ATOM 3943 O O . HIS C 1 128 ? 5.324 -4.366 85.659 1.00 19.98 409 HIS C O 1
ATOM 3950 N N . PRO C 1 129 ? 4.640 -5.732 84.014 1.00 18.46 410 PRO C N 1
ATOM 3951 C CA . PRO C 1 129 ? 3.651 -6.408 84.891 1.00 17.54 410 PRO C CA 1
ATOM 3952 C C . PRO C 1 129 ? 4.228 -7.000 86.167 1.00 21.44 410 PRO C C 1
ATOM 3953 O O . PRO C 1 129 ? 5.298 -7.623 86.157 1.00 21.42 410 PRO C O 1
ATOM 3957 N N . ASP C 1 130 ? 3.556 -6.718 87.291 1.00 20.21 411 ASP C N 1
ATOM 3958 C CA . ASP C 1 130 ? 4.008 -7.141 88.614 1.00 21.24 411 ASP C CA 1
ATOM 3959 C C . ASP C 1 130 ? 3.789 -8.655 88.799 1.00 25.60 411 ASP C C 1
ATOM 3960 O O . ASP C 1 130 ? 2.651 -9.106 88.734 1.00 24.67 411 ASP C O 1
ATOM 3965 N N . PRO C 1 131 ? 4.865 -9.452 89.025 1.00 23.29 412 PRO C N 1
ATOM 3966 C CA . PRO C 1 131 ? 4.679 -10.906 89.207 1.00 23.25 412 PRO C CA 1
ATOM 3967 C C . PRO C 1 131 ? 3.820 -11.314 90.409 1.00 28.10 412 PRO C C 1
ATOM 3968 O O . PRO C 1 131 ? 3.335 -12.442 90.449 1.00 28.07 412 PRO C O 1
ATOM 3972 N N . ASN C 1 132 ? 3.615 -10.395 91.363 1.00 25.19 413 ASN C N 1
ATOM 3973 C CA . ASN C 1 132 ? 2.797 -10.622 92.562 1.00 25.96 413 ASN C CA 1
ATOM 3974 C C . ASN C 1 132 ? 1.314 -10.300 92.350 1.00 30.84 413 ASN C C 1
ATOM 3975 O O . ASN C 1 132 ? 0.493 -10.634 93.200 1.00 30.84 413 ASN C O 1
ATOM 3980 N N . TRP C 1 133 ? 0.967 -9.657 91.210 1.00 25.60 414 TRP C N 1
ATOM 3981 C CA . TRP C 1 133 ? -0.427 -9.358 90.878 1.00 24.12 414 TRP C CA 1
ATOM 3982 C C . TRP C 1 133 ? -1.092 -10.686 90.409 1.00 26.77 414 TRP C C 1
ATOM 3983 O O . TRP C 1 133 ? -0.663 -11.257 89.406 1.00 25.40 414 TRP C O 1
ATOM 3994 N N . LYS C 1 134 ? -2.077 -11.200 91.184 1.00 22.58 415 LYS C N 1
ATOM 3995 C CA . LYS C 1 134 ? -2.726 -12.491 90.943 1.00 22.68 415 LYS C CA 1
ATOM 3996 C C . LYS C 1 134 ? -3.274 -12.681 89.533 1.00 24.70 415 LYS C C 1
ATOM 3997 O O . LYS C 1 134 ? -3.098 -13.758 88.970 1.00 24.03 415 LYS C O 1
ATOM 4003 N N . ASN C 1 135 ? -3.856 -11.628 88.945 1.00 19.24 416 ASN C N 1
ATOM 4004 C CA . ASN C 1 135 ? -4.366 -11.705 87.585 1.00 17.89 416 ASN C CA 1
ATOM 4005 C C . ASN C 1 135 ? -3.260 -11.842 86.516 1.00 21.06 416 ASN C C 1
ATOM 4006 O O . ASN C 1 135 ? -3.553 -12.288 85.400 1.00 21.14 416 ASN C O 1
ATOM 4011 N N . PHE C 1 136 ? -1.986 -11.528 86.854 1.00 19.09 417 PHE C N 1
ATOM 4012 C CA . PHE C 1 136 ? -0.889 -11.740 85.870 1.00 18.81 417 PHE C CA 1
ATOM 4013 C C . PHE C 1 136 ? -0.385 -13.186 85.899 1.00 24.10 417 PHE C C 1
ATOM 4014 O O . PHE C 1 136 ? 0.360 -13.601 85.023 1.00 22.65 417 PHE C O 1
ATOM 4022 N N . GLN C 1 137 ? -0.802 -13.944 86.911 1.00 23.75 418 GLN C N 1
ATOM 4023 C CA . GLN C 1 137 ? -0.468 -15.358 87.055 1.00 24.51 418 GLN C CA 1
ATOM 4024 C C . GLN C 1 137 ? -1.345 -16.190 86.091 1.00 26.86 418 GLN C C 1
ATOM 4025 O O . GLN C 1 137 ? -2.314 -15.679 85.521 1.00 25.09 418 GLN C O 1
ATOM 4031 N N . LYS C 1 138 ? -0.968 -17.440 85.851 1.00 23.23 419 LYS C N 1
ATOM 4032 C CA . LYS C 1 138 ? -1.690 -18.290 84.916 1.00 22.38 419 LYS C CA 1
ATOM 4033 C C . LYS C 1 138 ? -3.173 -18.396 85.273 1.00 25.63 419 LYS C C 1
ATOM 4034 O O . LYS C 1 138 ? -3.470 -18.697 86.432 1.00 25.45 419 LYS C O 1
ATOM 4040 N N . PRO C 1 139 ? -4.092 -18.092 84.325 1.00 21.91 420 PRO C N 1
ATOM 4041 C CA . PRO C 1 139 ? -5.533 -18.191 84.628 1.00 22.64 420 PRO C CA 1
ATOM 4042 C C . PRO C 1 139 ? -5.927 -19.603 85.062 1.00 31.47 420 PRO C C 1
ATOM 4043 O O . PRO C 1 139 ? -5.353 -20.592 84.577 1.00 29.52 420 PRO C O 1
ATOM 4047 N N . GLY C 1 140 ? -6.817 -19.670 86.041 1.00 31.43 421 GLY C N 1
ATOM 4048 C CA . GLY C 1 140 ? -7.274 -20.936 86.596 1.00 33.73 421 GLY C CA 1
ATOM 4049 C C . GLY C 1 140 ? -6.496 -21.362 87.826 1.00 43.0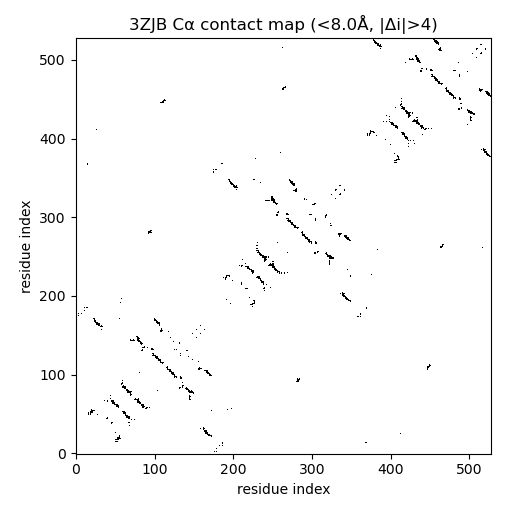9 421 GLY C C 1
ATOM 4050 O O . GLY C 1 140 ? -6.951 -22.261 88.539 1.00 45.86 421 GLY C O 1
ATOM 4051 N N . THR C 1 141 ? -5.328 -20.745 88.099 1.00 39.16 422 THR C N 1
ATOM 4052 C CA . THR C 1 141 ? -4.503 -21.088 89.266 1.00 54.50 422 THR C CA 1
ATOM 4053 C C . THR C 1 141 ? -4.752 -20.114 90.416 1.00 99.47 422 THR C C 1
ATOM 4054 O O . THR C 1 141 ? -4.573 -20.474 91.576 1.00 71.03 422 THR C O 1
ATOM 4058 N N . GLU C 1 148 ? -10.530 -10.672 97.576 1.00 72.30 429 GLU C N 1
ATOM 4059 C CA . GLU C 1 148 ? -9.731 -9.749 96.772 1.00 71.19 429 GLU C CA 1
ATOM 4060 C C . GLU C 1 148 ? -10.576 -9.082 95.675 1.00 73.08 429 GLU C C 1
ATOM 4061 O O . GLU C 1 148 ? -11.590 -9.649 95.253 1.00 72.71 429 GLU C O 1
ATOM 4067 N N . SER C 1 149 ? -10.161 -7.869 95.232 1.00 67.19 430 SER C N 1
ATOM 4068 C CA . SER C 1 149 ? -10.851 -7.064 94.214 1.00 65.36 430 SER C CA 1
ATOM 4069 C C . SER C 1 149 ? -10.801 -7.664 92.804 1.00 65.29 430 SER C C 1
ATOM 4070 O O . SER C 1 149 ? -9.811 -8.292 92.420 1.00 65.01 430 SER C O 1
ATOM 4073 N N . SER C 1 150 ? -11.870 -7.424 92.026 1.00 58.21 431 SER C N 1
ATOM 4074 C CA . SER C 1 150 ? -12.014 -7.880 90.641 1.00 55.88 431 SER C CA 1
ATOM 4075 C C . SER C 1 150 ? -11.432 -6.839 89.646 1.00 52.96 431 SER C C 1
ATOM 4076 O O . SER C 1 150 ? -11.522 -7.028 88.426 1.00 51.69 431 SER C O 1
ATOM 4079 N N . LEU C 1 151 ? -10.808 -5.762 90.173 1.00 44.53 432 LEU C N 1
ATOM 4080 C CA . LEU C 1 151 ? -10.227 -4.702 89.349 1.00 42.16 432 LEU C CA 1
ATOM 4081 C C . LEU C 1 151 ? -8.939 -5.119 88.591 1.00 36.93 432 LEU C C 1
ATOM 4082 O O . LEU C 1 151 ? -8.186 -5.966 89.064 1.00 34.67 432 LEU C O 1
ATOM 4087 N N . GLY C 1 152 ? -8.727 -4.514 87.417 1.00 28.66 433 GLY C N 1
ATOM 4088 C CA . GLY C 1 152 ? -7.545 -4.716 86.588 1.00 26.11 433 GLY C CA 1
ATOM 4089 C C . GLY C 1 152 ? -6.365 -3.925 87.127 1.00 25.95 433 GLY C C 1
ATOM 4090 O O . GLY C 1 152 ? -6.467 -3.269 88.164 1.00 23.76 433 GLY C O 1
ATOM 4091 N N . PHE C 1 153 ? -5.264 -3.943 86.395 1.00 21.12 434 PHE C N 1
ATOM 4092 C CA . PHE C 1 153 ? -4.014 -3.282 86.744 1.00 19.64 434 PHE C CA 1
ATOM 4093 C C . PHE C 1 153 ? -3.825 -2.052 85.861 1.00 21.35 434 PHE C C 1
ATOM 4094 O O . PHE C 1 153 ? -3.879 -2.152 84.633 1.00 19.19 434 PHE C O 1
ATOM 4102 N N . GLY C 1 154 ? -3.541 -0.921 86.481 1.00 17.10 435 GLY C N 1
ATOM 4103 C CA . GLY C 1 154 ? -3.372 0.300 85.709 1.00 17.69 435 GLY C CA 1
ATOM 4104 C C . GLY C 1 154 ? -3.320 1.598 86.489 1.00 23.17 435 GLY C C 1
ATOM 4105 O O . GLY C 1 154 ? -2.629 1.712 87.512 1.00 23.25 435 GLY C O 1
ATOM 4106 N N . TYR C 1 155 ? -3.993 2.608 85.937 1.00 19.08 436 TYR C N 1
ATOM 4107 C CA . TYR C 1 155 ? -3.887 3.977 86.359 1.00 19.17 436 TYR C CA 1
ATOM 4108 C C . TYR C 1 155 ? -5.231 4.603 86.694 1.00 21.34 436 TYR C C 1
ATOM 4109 O O . TYR C 1 155 ? -5.935 4.991 85.770 1.00 21.18 436 TYR C O 1
ATOM 4118 N N . PRO C 1 156 ? -5.557 4.775 87.998 1.00 15.38 437 PRO C N 1
ATOM 4119 C CA . PRO C 1 156 ? -6.811 5.473 88.366 1.00 15.48 437 PRO C CA 1
ATOM 4120 C C . PRO C 1 156 ? -6.791 6.926 87.911 1.00 18.13 437 PRO C C 1
ATOM 4121 O O . PRO C 1 156 ? -7.846 7.471 87.634 1.00 18.39 437 PRO C O 1
ATOM 4125 N N . LYS C 1 157 ? -5.588 7.543 87.791 1.00 14.27 438 LYS C N 1
ATOM 4126 C CA . LYS C 1 157 ? -5.440 8.938 87.369 1.00 14.27 438 LYS C CA 1
ATOM 4127 C C . LYS C 1 157 ? -4.668 9.048 86.050 1.00 20.88 438 LYS C C 1
ATOM 4128 O O . LYS C 1 157 ? -3.630 9.709 85.997 1.00 21.45 438 LYS C O 1
ATOM 4134 N N . PHE C 1 158 ? -5.188 8.435 84.980 1.00 19.14 439 PHE C N 1
ATOM 4135 C CA . PHE C 1 158 ? -4.487 8.428 83.678 1.00 17.58 439 PHE C CA 1
ATOM 4136 C C . PHE C 1 158 ? -4.398 9.828 83.060 1.00 20.25 439 PHE C C 1
ATOM 4137 O O . PHE C 1 158 ? -3.312 10.284 82.716 1.00 19.01 439 PHE C O 1
ATOM 4145 N N . ILE C 1 159 ? -5.537 10.503 82.951 1.00 17.43 440 ILE C N 1
ATOM 4146 C CA . ILE C 1 159 ? -5.627 11.863 82.425 1.00 18.20 440 ILE C CA 1
ATOM 4147 C C . ILE C 1 159 ? -6.782 12.541 83.137 1.00 21.19 440 ILE C C 1
ATOM 4148 O O . ILE C 1 159 ? -7.842 11.931 83.293 1.00 18.40 440 ILE C O 1
ATOM 4153 N N . SER C 1 160 ? -6.572 13.789 83.569 1.00 19.39 441 SER C N 1
ATOM 4154 C CA . SER C 1 160 ? -7.615 14.544 84.254 1.00 19.85 441 SER C CA 1
ATOM 4155 C C . SER C 1 160 ? -8.708 14.986 83.282 1.00 23.15 441 SER C C 1
ATOM 4156 O O . SER C 1 160 ? -8.467 15.072 82.076 1.00 21.50 441 SER C O 1
ATOM 4159 N N . HIS C 1 161 ? -9.911 15.275 83.813 1.00 21.96 442 HIS C N 1
ATOM 4160 C CA . HIS C 1 161 ? -11.025 15.776 83.012 1.00 22.48 442 HIS C CA 1
ATOM 4161 C C . HIS C 1 161 ? -10.649 17.143 82.375 1.00 27.77 442 HIS C C 1
ATOM 4162 O O . HIS C 1 161 ? -11.082 17.424 81.263 1.00 28.29 442 HIS C O 1
ATOM 4169 N N . GLN C 1 162 ? -9.828 17.959 83.062 1.00 24.13 443 GLN C N 1
ATOM 4170 C CA . GLN C 1 162 ? -9.348 19.251 82.523 1.00 25.21 443 GLN C CA 1
ATOM 4171 C C . GLN C 1 162 ? -8.445 19.015 81.298 1.00 28.46 443 GLN C C 1
ATOM 4172 O O . GLN C 1 162 ? -8.665 19.633 80.257 1.00 29.59 443 GLN C O 1
ATOM 4178 N N . ASP C 1 163 ? -7.481 18.088 81.406 1.00 23.56 444 ASP C N 1
ATOM 4179 C CA . ASP C 1 163 ? -6.552 17.773 80.312 1.00 23.42 444 ASP C CA 1
ATOM 4180 C C . ASP C 1 163 ? -7.177 17.086 79.124 1.00 26.46 444 ASP C C 1
ATOM 4181 O O . ASP C 1 163 ? -6.753 17.354 78.007 1.00 25.80 444 ASP C O 1
ATOM 4186 N N . ILE C 1 164 ? -8.170 16.203 79.336 1.00 21.90 445 ILE C N 1
ATOM 4187 C CA . ILE C 1 164 ? -8.814 15.501 78.222 1.00 21.26 445 ILE C CA 1
ATOM 4188 C C . ILE C 1 164 ? -9.564 16.452 77.262 1.00 26.53 445 ILE C C 1
ATOM 4189 O O . ILE C 1 164 ? -9.753 16.109 76.100 1.00 27.35 445 ILE C O 1
ATOM 4194 N N . ARG C 1 165 ? -9.965 17.646 77.748 1.00 24.90 446 ARG C N 1
ATOM 4195 C CA . ARG C 1 165 ? -10.664 18.666 76.966 1.00 25.53 446 ARG C CA 1
ATOM 4196 C C . ARG C 1 165 ? -9.716 19.530 76.134 1.00 29.88 446 ARG C C 1
ATOM 4197 O O . ARG C 1 165 ? -10.172 20.269 75.263 1.00 29.79 446 ARG C O 1
ATOM 4205 N N . LYS C 1 166 ? -8.405 19.386 76.361 1.00 26.98 447 LYS C N 1
ATOM 4206 C CA . LYS C 1 166 ? -7.360 20.104 75.628 1.00 28.32 447 LYS C CA 1
ATOM 4207 C C . LYS C 1 166 ? -7.028 19.304 74.359 1.00 32.64 447 LYS C C 1
ATOM 4208 O O . LYS C 1 166 ? -7.381 18.108 74.268 1.00 31.77 447 LYS C O 1
ATOM 4214 N N . ARG C 1 167 ? -6.433 19.957 73.361 1.00 29.55 448 ARG C N 1
ATOM 4215 C CA . ARG C 1 167 ? -6.048 19.304 72.101 1.00 28.86 448 ARG C CA 1
ATOM 4216 C C . ARG C 1 167 ? -7.226 18.506 71.472 1.00 30.87 448 ARG C C 1
ATOM 4217 O O . ARG C 1 167 ? -8.366 18.984 71.474 1.00 31.19 448 ARG C O 1
ATOM 4225 N N . ASN C 1 168 ? -6.966 17.294 70.982 1.00 24.73 449 ASN C N 1
ATOM 4226 C CA . ASN C 1 168 ? -8.007 16.495 70.343 1.00 24.22 449 ASN C CA 1
ATOM 4227 C C . ASN C 1 168 ? -8.132 15.084 70.927 1.00 24.88 449 ASN C C 1
ATOM 4228 O O . ASN C 1 168 ? -8.309 14.114 70.183 1.00 22.74 449 ASN C O 1
ATOM 4233 N N . TYR C 1 169 ? -8.083 14.979 72.254 1.00 20.84 450 TYR C N 1
ATOM 4234 C CA . TYR C 1 169 ? -8.273 13.699 72.929 1.00 19.33 450 TYR C CA 1
ATOM 4235 C C . TYR C 1 169 ? -9.692 13.179 72.700 1.00 23.75 450 TYR C C 1
ATOM 4236 O O . TYR C 1 169 ? -9.867 11.986 72.479 1.00 24.01 450 TYR C O 1
ATOM 4245 N N . VAL C 1 170 ? -10.689 14.085 72.680 1.00 19.27 451 VAL C N 1
ATOM 4246 C CA . VAL C 1 170 ? -12.072 13.731 72.373 1.00 19.98 451 VAL C CA 1
ATOM 4247 C C . VAL C 1 170 ? -12.325 14.437 71.034 1.00 25.48 451 VAL C C 1
ATOM 4248 O O . VAL C 1 170 ? -12.165 15.662 70.938 1.00 23.71 451 VAL C O 1
ATOM 4252 N N . ARG C 1 171 ? -12.684 13.668 70.009 1.00 22.07 452 ARG C N 1
ATOM 4253 C CA . ARG C 1 171 ? -12.964 14.219 68.677 1.00 23.41 452 ARG C CA 1
ATOM 4254 C C . ARG C 1 171 ? -14.057 13.397 68.054 1.00 25.60 452 ARG C C 1
ATOM 4255 O O . ARG C 1 171 ? -14.026 12.180 68.176 1.00 22.49 452 ARG C O 1
ATOM 4263 N N . ASP C 1 172 ? -15.071 14.064 67.455 1.00 26.11 453 ASP C N 1
ATOM 4264 C CA . ASP C 1 172 ? -16.246 13.401 66.867 1.00 26.11 453 ASP C CA 1
ATOM 4265 C C . ASP C 1 172 ? -16.892 12.450 67.878 1.00 27.56 453 ASP C C 1
ATOM 4266 O O . ASP C 1 172 ? -17.251 11.309 67.554 1.00 26.47 453 ASP C O 1
ATOM 4271 N N . ASP C 1 173 ? -16.953 12.910 69.141 1.00 23.56 454 ASP C N 1
ATOM 4272 C CA . ASP C 1 173 ? -17.572 12.189 70.238 1.00 21.60 454 ASP C CA 1
ATOM 4273 C C . ASP C 1 173 ? -16.966 10.792 70.499 1.00 23.84 454 ASP C C 1
ATOM 4274 O O . ASP C 1 173 ? -17.668 9.844 70.901 1.00 23.20 454 ASP C O 1
ATOM 4279 N N . ALA C 1 174 ? -15.643 10.679 70.289 1.00 19.16 455 ALA C N 1
ATOM 4280 C CA . ALA C 1 174 ? -14.937 9.420 70.494 1.00 19.04 455 ALA C CA 1
ATOM 4281 C C . ALA C 1 174 ? -13.531 9.644 71.042 1.00 22.19 455 ALA C C 1
ATOM 4282 O O . ALA C 1 174 ? -12.935 10.698 70.840 1.00 21.61 455 ALA C O 1
ATOM 4284 N N . VAL C 1 175 ? -13.019 8.642 71.752 1.00 19.49 456 VAL C N 1
ATOM 4285 C CA . VAL C 1 175 ? -11.650 8.630 72.267 1.00 19.20 456 VAL C CA 1
ATOM 4286 C C . VAL C 1 175 ? -11.006 7.315 71.777 1.00 21.00 456 VAL C C 1
ATOM 4287 O O . VAL C 1 175 ? -11.704 6.312 71.619 1.00 19.73 456 VAL C O 1
ATOM 4291 N N . PHE C 1 176 ? -9.701 7.329 71.573 1.00 14.63 457 PHE C N 1
ATOM 4292 C CA . PHE C 1 176 ? -8.926 6.142 71.214 1.00 13.43 457 PHE C CA 1
ATOM 4293 C C . PHE C 1 176 ? -7.954 5.796 72.344 1.00 17.48 457 PHE C C 1
ATOM 4294 O O . PHE C 1 176 ? -7.110 6.621 72.707 1.00 18.39 457 PHE C O 1
ATOM 4302 N N . ILE C 1 177 ? -8.027 4.564 72.805 1.00 15.23 458 ILE C N 1
ATOM 4303 C CA . ILE C 1 177 ? -7.116 3.994 73.794 1.00 15.86 458 ILE C CA 1
ATOM 4304 C C . ILE C 1 177 ? -6.202 3.004 73.064 1.00 20.77 458 ILE C C 1
ATOM 4305 O O . ILE C 1 177 ? -6.690 2.082 72.392 1.00 19.89 458 ILE C O 1
ATOM 4310 N N . ARG C 1 178 ? -4.889 3.216 73.165 1.00 17.46 459 ARG C N 1
ATOM 4311 C CA . ARG C 1 178 ? -3.902 2.299 72.587 1.00 17.92 459 ARG C CA 1
ATOM 4312 C C . ARG C 1 178 ? -3.185 1.499 73.695 1.00 21.88 459 ARG C C 1
ATOM 4313 O O . ARG C 1 178 ? -2.725 2.071 74.682 1.00 21.88 459 ARG C O 1
ATOM 4321 N N . ALA C 1 179 ? -3.098 0.176 73.527 1.00 17.57 460 ALA C N 1
ATOM 4322 C CA . ALA C 1 179 ? -2.380 -0.700 74.454 1.00 16.34 460 ALA C CA 1
ATOM 4323 C C . ALA C 1 179 ? -1.363 -1.449 73.619 1.00 19.74 460 ALA C C 1
ATOM 4324 O O . ALA C 1 179 ? -1.749 -2.205 72.713 1.00 20.55 460 ALA C O 1
ATOM 4326 N N . ALA C 1 180 ? -0.069 -1.149 73.833 1.00 15.60 461 ALA C N 1
ATOM 4327 C CA . ALA C 1 180 ? 1.014 -1.764 73.069 1.00 16.96 461 ALA C CA 1
ATOM 4328 C C . ALA C 1 180 ? 1.736 -2.720 73.990 1.00 22.70 461 ALA C C 1
ATOM 4329 O O . ALA C 1 180 ? 2.233 -2.323 75.061 1.00 22.97 461 ALA C O 1
ATOM 4331 N N . VAL C 1 181 ? 1.781 -3.983 73.596 1.00 19.66 462 VAL C N 1
ATOM 4332 C CA . VAL C 1 181 ? 2.440 -5.011 74.379 1.00 19.16 462 VAL C CA 1
ATOM 4333 C C . VAL C 1 181 ? 3.771 -5.353 73.682 1.00 24.75 462 VAL C C 1
ATOM 4334 O O . VAL C 1 181 ? 3.783 -5.637 72.474 1.00 25.42 462 VAL C O 1
ATOM 4338 N N . GLU C 1 182 ? 4.888 -5.254 74.421 1.00 22.86 463 GLU C N 1
ATOM 4339 C CA . GLU C 1 182 ? 6.231 -5.537 73.881 1.00 25.85 463 GLU C CA 1
ATOM 4340 C C . GLU C 1 182 ? 6.310 -7.046 73.598 1.00 30.44 463 GLU C C 1
ATOM 4341 O O . GLU C 1 182 ? 6.147 -7.819 74.517 1.00 30.66 463 GLU C O 1
ATOM 4347 N N . LEU C 1 183 ? 6.426 -7.461 72.323 1.00 28.50 464 LEU C N 1
ATOM 4348 C CA . LEU C 1 183 ? 6.383 -8.883 71.934 1.00 34.61 464 LEU C CA 1
ATOM 4349 C C . LEU C 1 183 ? 7.744 -9.536 72.073 1.00 61.34 464 LEU C C 1
ATOM 4350 O O . LEU C 1 183 ? 8.754 -8.892 71.797 1.00 32.56 464 LEU C O 1
#

Solvent-accessible surface area: 26896 Å² total; per-residue (Å²): 143,85,136,32,91,116,36,0,117,94,0,70,148,70,15,102,42,38,26,39,10,40,134,0,33,16,25,20,91,1,28,60,4,28,180,87,18,121,84,5,107,89,123,85,82,47,46,14,103,3,82,26,0,3,1,69,54,22,0,6,28,0,32,1,0,0,17,2,19,3,25,56,80,0,85,37,69,29,2,0,0,31,0,18,17,39,101,14,37,21,14,22,30,18,71,30,39,0,65,86,62,0,20,1,0,0,5,2,1,10,17,52,56,154,46,175,29,100,68,39,68,91,51,22,140,17,58,86,129,117,161,26,0,70,38,32,95,134,133,96,25,3,21,44,46,117,20,11,21,33,129,62,3,146,148,80,62,10,32,74,113,71,5,1,1,1,64,1,18,5,90,112,90,193,63,110,121,36,0,64,91,0,56,137,75,9,74,58,34,26,38,10,41,132,0,34,13,24,21,91,4,32,49,2,28,131,80,14,109,73,4,106,88,102,80,103,48,55,12,103,2,82,13,0,3,1,40,62,24,0,14,10,1,25,0,6,0,18,2,19,2,54,56,78,0,97,40,68,30,2,0,0,32,2,64,7,29,98,13,32,20,13,18,34,21,100,47,45,1,46,54,105,0,35,0,0,0,5,1,0,16,20,53,58,147,48,165,19,97,68,38,70,68,74,18,104,0,57,76,130,120,162,5,1,64,69,33,118,292,56,126,150,125,135,98,99,79,21,42,15,36,44,113,11,8,21,33,130,61,3,145,120,131,52,12,31,73,117,72,6,0,1,1,70,1,28,7,51,51,66,178,184,160,139,114,212,185,17,176,119,24,0,88,105,14,76,130,83,9,70,45,34,23,37,11,40,123,0,33,12,25,17,89,1,27,51,3,30,146,79,14,109,74,6,98,87,102,82,113,53,32,12,96,2,80,9,0,2,1,70,62,28,0,13,10,1,36,0,0,0,15,1,18,3,20,59,80,0,100,37,69,34,1,0,0,8,1,33,5,44,100,14,32,22,14,19,30,18,89,29,50,1,44,100,85,0,34,0,0,0,5,1,1,13,58,50,60,140,47,164,24,93,67,37,65,70,74,22,99,1,58,75,123,90,134,54,0,66,37,34,92,139,182,96,104,63,3,47,25,50,45,123,12,8,22,32,130,63,5,145,120,132,49,12,34,63,114,72,5,0,2,0,69,0,26,5,103,106

Secondary structure (DSSP, 8-state):
-HHHHHHHHHHHHHHHHT-B-BTTEEEEEE--HHHHHHHHHHSTT--EEPPPEESSTTS-EEEEEEETT--GGGTTTEEEEEEEEE--TTGGGS-SS----EEEEE-----TTTS----EEEEE---TTSGGGSPS-----EEEEEEEEHHHHTTTTTSBTTBEEEEEEE--/-HHHHHHHHHHHHHHHT-B-BTTEEEEEE--HHHHHHHHHHSTT--EEPPPEESSTTS-EEEEEEETT--GGGTTTEEEEEEEEE--TTGGGS-SS----EEEEE---S-TTTS----EEEEE---TTSGGGSPP---S-------EEEEEEEEHHHHTSTTSSBTTBEEEEEEEPPPPPP---/-HHHHHHHHHHHHHHT-B-BTTEEEEEE-SHHHHHHHHHH-TT--EEPPPEESSTTS-EEEEEEETT--GGGTTTEEEEEEEEE--TTGGGS-SS----EEEEE-----TTTS----EEEEEPPPTT-GGGSPTT------EEEEEEEEHHHHTSTTSSBTTBEEEEEEE--

Sequence (528 aa):
VSRQRQELQELRRELEELSVGSDGVLIWKIGSYGRRLQEAKAKPNLECFSPAFYTHKYGYKLQVSAFLNGNGSGEGTHLSLYIRVLPGAFDNLLEWPFARRRRVTFSLLDQSSDPGLAKPQHVTETFHHPDPNWKNFQKPGTSLGFGYPKFISHQDIRKRNYVRDDAVFIRAAVELSRQRQELQELRRELEELSVGSDGVLIWKIGSYGRRRLQEAKAKPNLECFSPAFYTHKYGYKLQVSAFLNGNNGSGEGTHLLSLYIRVLPGAFDNLLEWPFARRVTFSLLDQSDPGLAKPQHVTETTFHHPDPNWKNFQKPGRGSLDESSLGFGYPKFISHQDIRKRNYVRDDAVFIRAAVELPRKILSLRQRQELQELRRELEELSVGSDGVLIWKIGSYGRRLQEAKAKPNLECFSPAFYTHKYGYKLQVSAFLNGNGSGEGTHLSLYIRVLPGAFDNLLEWPFARRRVTFSLLDQSDPGLAKPQHVTETFHPDPNWKNFQKPGTESSLGFGYPKFISHQDIRKRNYVRDDAVFIRAAVEL

Nearest PDB structures (foldseek):
  3zjb-assembly1_B  TM=1.005E+00  e=6.703E-40  Homo sapiens
  3zjb-assembly1_C  TM=9.793E-01  e=2.478E-35  Homo sapiens
  3zjb-assembly1_A  TM=9.859E-01  e=2.549E-34  Homo sapiens
  5yc1-assembly2_D  TM=9.921E-01  e=2.393E-32  Homo sapiens
  4m4e-assembly1_B  TM=9.496E-01  e=3.969E-31  Homo sapiens

InterPro domains:
  IPR001293 Zinc finger, TRAF-type [PF02176] (102-156)
  IPR001293 Zinc finger, TRAF-type [PF02176] (210-269)
  IPR001293 Zinc finger, TRAF-type [PS50145] (102-154)
  IPR001293 Zinc finger, TRAF-type [PS50145] (155-208)
  IPR001293 Zinc finger, TRAF-type [PS50145] (209-266)
  IPR001841 Zinc finger, RING-type [PS50089] (18-58)
  IPR001841 Zinc finger, RING-type [SM00184] (18-57)
  IPR002083 MATH/TRAF domain [PS50144] (307-462)
  IPR002083 MATH/TRAF domain [SM00061] (312-445)
  IPR008974 TRAF-like [G3DSA:2.60.210.10] (282-470)
  IPR012227 TNF receptor-associated factor TRAF, metazoa [PIRSF015614] (6-467)
  IPR013083 Zinc finger, RING/FYVE/PHD-type [G3DSA:3.30.40.10] (4-76)
  IPR013083 Zinc finger, RING/FYVE/PHD-type [G3DSA:3.30.40.10] (80-134)
  IPR013083 Zinc finger, RING/FYVE/PHD-type [G3DSA:3.30.40.10] (135-187)
  IPR013083 Zinc finger, RING/FYVE/PHD-type [G3DSA:3.30.40.10] (188-248)
  IPR017907 Zinc finger, RING-type, conserved site [PS00518] (34-43)
  IPR018957 Zinc finger, C3HC4 RING-type [PF00097] (18-56)
  IPR037307 TNF receptor-associated factor 4, MATH domain [cd03781] (308-463)
  IPR049342 TRAF1-6, MATH domain [PF21355] (331-459)

Foldseek 3Di:
DVVVVVVVVVVVVVVLLVAEADLQKDKFKDAQQVVLLVVLVVPPPPKDKGRWYASHNLHWTKIKMWRSCFDDVSHNWAIWIWMATDQDPNLVVDDPQPFWKKKKWWWQPDDCVVDNTDIQIDIDGDDNPQPRRGRPPCVSIDTGRHSDTPVRCVVGNCADPRMIMMMMGTND/DVVVVVVVVVVVVVLLVAEADLQKDKFKDAQQVVLLVVCLVPVVDKDKGRWYASHNLHWTKIKMWRSCFDDPSHNWAIKIWMFTDQDPNLVVDDPLQFWKKKKWWWQPDDCVPDNTDIQIDIDGDDNPQVRSGRDDDDPDDDDPGIDTGRHRDTPVRCPPGRCQDPRMIMMMMGTHDPDDDDDD/DVVVVVVVVVVVVLLVAEADLQKDKFKDAQQVVLLVVCLVPVVDKAKGRWYASHNLHWTKIKIWRSCFDDPSHNWAIWIFMFTDQDPNLVVDDPLQFWKKKKWWWQPDDVVVDNTDIQMDIDGDDNPPVRSGRPPPPDPDGDGGRHSDTPVRCPPGRCQDNRMIMMMMGTND

Organism: Homo sapiens (NCBI:txid9606)

B-factor: mean 33.38, std 19.16, range [9.22, 134.66]